Protein AF-D3S625-F1 (afdb_monomer_lite)

Secondary structure (DSSP, 8-state):
--HHHHHHHHHHTS---TT-EEEEE-SEEEEETTTHHHHHHHHHTT-SS-S-GGGEEEE--SSSS--SHHHHHHHHHHHHHHHHHT-SEEE-TTSB-HHHHHHHHT--TT-EEEESSGGGGGGGGGT-EEEE--HHHHHHHHHHSEEEEEPPEEEEEEEES--SSS-HHHHHHHHHHHH-TTTTBTEEEEEESHHHHH--HHHHHHHHHGGGGGTBSEEEE---HHHHHHHHHHHT--HHHHHHHHHT-----STT---SEEEEEE-TTPPPEEE-TT-TT-EEEGGGTTT-B-SEEEE-SSSS-SHHHHHHHHHHHTT----TT-EEEE--SBHHHHHHHHHTTHHHHHHHHT-EE--SS-TTTTSSSSS-B-TT-EEEESSS---TTTTB-TT-EEEE--HHHHHHHHHHSBS-S---

Foldseek 3Di:
DDLLQVLQCVQQVHGDDFQDKDKGFAQAEEEELVQLLLLVVLLVVPHPAFPDLARYAYEYFAQVVPQDPVSVVSNVSSVVVCVSHVNPNYYYFQQFARCVSCLLAPQAASGEYEYCDQQQLLSLLRNYNGFYDHSNQSSVCRHHSMGIDGRAFEEEEAEDEDDPLEALLQVLLVVCQVCDQANQARYEYEYYHPCSVPDASLSSSLNQRLCCSSNHRHYHYFHDPNSLVSNCVSHVDDPVVSVVSVVVGDDDDPVPDDHPHYHYHYCHPPAFWKQWPAGSNNIDHLVVFFPAFAQEEEADASNGQALVLLVLLLVLQAPAAFDPRYAYEHAHRGSVRVVVCVVVCSVVSCVVNPYHYDRRHHPPQQLSDDQHDDAAGEYEYCDSGRHQCRNHDNNYIYMHGGSQQSSCCRRVRGGDNDND

pLDDT: mean 97.5, std 3.38, range [70.12, 98.94]

Radius of gyration: 20.57 Å; chains: 1; bounding box: 54×42×60 Å

Structure (mmCIF, N/CA/C/O backbone):
data_AF-D3S625-F1
#
_entry.id   AF-D3S625-F1
#
loop_
_atom_site.group_PDB
_atom_site.id
_atom_site.type_symbol
_atom_site.label_atom_id
_atom_site.label_alt_id
_atom_site.label_comp_id
_atom_site.label_asym_id
_atom_site.label_entity_id
_atom_site.label_seq_id
_atom_site.pdbx_PDB_ins_code
_atom_site.Cartn_x
_atom_site.Cartn_y
_atom_site.Cartn_z
_atom_site.occupancy
_atom_site.B_iso_or_equiv
_atom_site.auth_seq_id
_atom_site.auth_comp_id
_atom_site.auth_asym_id
_atom_site.auth_atom_id
_atom_site.pdbx_PDB_model_num
ATOM 1 N N . MET A 1 1 ? 21.907 13.595 -7.672 1.00 90.00 1 MET A N 1
ATOM 2 C CA . MET A 1 1 ? 20.709 12.936 -8.267 1.00 90.00 1 MET A CA 1
ATOM 3 C C . MET A 1 1 ? 19.803 12.399 -7.173 1.00 90.00 1 MET A C 1
ATOM 5 O O . MET A 1 1 ? 20.315 11.798 -6.230 1.00 90.00 1 MET A O 1
ATOM 9 N N . ALA A 1 2 ? 18.489 12.586 -7.312 1.00 96.12 2 ALA A N 1
ATOM 10 C CA . ALA A 1 2 ? 17.494 12.012 -6.398 1.00 96.12 2 ALA A CA 1
ATOM 11 C C . ALA A 1 2 ? 17.420 10.474 -6.519 1.00 96.12 2 ALA A C 1
ATOM 13 O O . ALA A 1 2 ? 17.915 9.899 -7.494 1.00 96.12 2 ALA A O 1
ATOM 14 N N . LEU A 1 3 ? 16.771 9.791 -5.566 1.00 98.19 3 LEU A N 1
ATOM 15 C CA . LEU A 1 3 ? 16.720 8.321 -5.540 1.00 98.19 3 LEU A CA 1
ATOM 16 C C . LEU A 1 3 ? 16.119 7.737 -6.824 1.00 98.19 3 LEU A C 1
ATOM 18 O O . LEU A 1 3 ? 16.662 6.796 -7.399 1.00 98.19 3 LEU A O 1
ATOM 22 N N . VAL A 1 4 ? 15.014 8.321 -7.296 1.00 98.44 4 VAL A N 1
ATOM 23 C CA . VAL A 1 4 ? 14.329 7.882 -8.521 1.00 98.44 4 VAL A CA 1
ATOM 24 C C . VAL A 1 4 ? 15.227 7.996 -9.747 1.00 98.44 4 VAL A C 1
ATOM 26 O O . VAL A 1 4 ? 15.280 7.059 -10.540 1.00 98.44 4 VAL A O 1
ATOM 29 N N . GLU A 1 5 ? 15.949 9.106 -9.893 1.00 98.44 5 GLU A N 1
ATOM 30 C CA . GLU A 1 5 ? 16.869 9.309 -11.015 1.00 98.44 5 GLU A CA 1
ATOM 31 C C . GLU A 1 5 ? 17.979 8.255 -10.994 1.00 98.44 5 GLU A C 1
ATOM 33 O O . GLU A 1 5 ? 18.265 7.659 -12.028 1.00 98.44 5 GLU A O 1
ATOM 38 N N . LYS A 1 6 ? 18.544 7.942 -9.817 1.00 98.50 6 LYS A N 1
ATOM 39 C CA . LYS A 1 6 ? 19.557 6.883 -9.673 1.00 98.50 6 LYS A CA 1
ATOM 40 C C . LYS A 1 6 ? 19.004 5.490 -10.002 1.00 98.50 6 LYS A C 1
ATOM 42 O O . LYS A 1 6 ? 19.661 4.739 -10.723 1.00 98.50 6 LYS A O 1
ATOM 47 N N . ILE A 1 7 ? 17.810 5.144 -9.503 1.00 98.62 7 ILE A N 1
ATOM 48 C CA . ILE A 1 7 ? 17.153 3.854 -9.793 1.00 98.62 7 ILE A CA 1
ATOM 49 C C . ILE A 1 7 ? 16.922 3.709 -11.298 1.00 98.62 7 ILE A C 1
ATOM 51 O O . ILE A 1 7 ? 17.317 2.702 -11.883 1.00 98.62 7 ILE A O 1
ATOM 55 N N . LEU A 1 8 ? 16.315 4.716 -11.929 1.00 98.69 8 LEU A N 1
ATOM 56 C CA . LEU A 1 8 ? 15.996 4.667 -13.352 1.00 98.69 8 LEU A CA 1
ATOM 57 C C . LEU A 1 8 ? 17.258 4.690 -14.216 1.00 98.69 8 LEU A C 1
ATOM 59 O O . LEU A 1 8 ? 17.338 3.888 -15.138 1.00 98.69 8 LEU A O 1
ATOM 63 N N . SER A 1 9 ? 18.268 5.496 -13.870 1.00 98.56 9 SER A N 1
ATOM 64 C CA . SER A 1 9 ? 19.552 5.533 -14.589 1.00 98.56 9 SER A CA 1
ATOM 65 C C . SER A 1 9 ? 20.225 4.165 -14.606 1.00 98.56 9 SER A C 1
ATOM 67 O O . SER A 1 9 ? 20.619 3.654 -15.652 1.00 98.56 9 SER A O 1
ATOM 69 N N . LYS A 1 10 ? 20.295 3.514 -13.438 1.00 98.06 10 LYS A N 1
ATOM 70 C CA . LYS A 1 10 ? 20.832 2.156 -13.326 1.00 98.06 10 LYS A CA 1
ATOM 71 C C . LYS A 1 10 ? 20.019 1.159 -14.146 1.00 98.06 10 LYS A C 1
ATOM 73 O O . LYS A 1 10 ? 20.590 0.245 -14.733 1.00 98.06 10 LYS A O 1
ATOM 78 N N . LYS A 1 11 ? 18.696 1.330 -14.173 1.00 97.81 11 LYS A N 1
ATOM 79 C CA . LYS A 1 11 ? 17.785 0.428 -14.872 1.00 97.81 11 LYS A CA 1
ATOM 80 C C . LYS A 1 11 ? 17.904 0.523 -16.395 1.00 97.81 11 LYS A C 1
ATOM 82 O O . LYS A 1 11 ? 17.814 -0.512 -17.044 1.00 97.81 11 LYS A O 1
ATOM 87 N N . VAL A 1 12 ? 18.125 1.721 -16.943 1.00 98.38 12 VAL A N 1
ATOM 88 C CA . VAL A 1 12 ? 18.285 1.943 -18.395 1.00 98.38 12 VAL A CA 1
ATOM 89 C C . VAL A 1 12 ? 19.740 1.890 -18.875 1.00 98.38 12 VAL A C 1
ATOM 91 O O . VAL A 1 12 ? 19.990 1.795 -20.072 1.00 98.38 12 VAL A O 1
ATOM 94 N N . GLY A 1 13 ? 20.713 1.913 -17.959 1.00 98.31 13 GLY A N 1
ATOM 95 C CA . GLY A 1 13 ? 22.140 1.769 -18.267 1.00 98.31 13 GLY A CA 1
ATOM 96 C C . GLY A 1 13 ? 22.864 3.068 -18.640 1.00 98.31 13 GLY A C 1
ATOM 97 O O . GLY A 1 13 ? 24.021 3.017 -19.051 1.00 98.31 13 GLY A O 1
ATOM 98 N N . TYR A 1 14 ? 22.216 4.223 -18.488 1.00 98.12 14 TYR A N 1
ATOM 99 C CA . TYR A 1 14 ? 22.789 5.554 -18.706 1.00 98.12 14 TYR A CA 1
ATOM 100 C C . TYR A 1 14 ? 22.156 6.571 -17.747 1.00 98.12 14 TYR A C 1
ATOM 102 O O . TYR A 1 14 ? 21.079 6.329 -17.207 1.00 98.12 14 TYR A O 1
ATOM 110 N N . GLU A 1 15 ? 22.827 7.696 -17.497 1.00 98.25 15 GLU A N 1
ATOM 111 C CA . GLU A 1 15 ? 22.317 8.733 -16.591 1.00 98.25 15 GLU A CA 1
ATOM 112 C C . GLU A 1 15 ? 21.084 9.436 -17.173 1.00 98.25 15 GLU A C 1
ATOM 114 O O . GLU A 1 15 ? 21.075 9.830 -18.339 1.00 98.25 15 GLU A O 1
ATOM 119 N N . VAL A 1 16 ? 20.049 9.602 -16.347 1.00 98.31 16 VAL A N 1
ATOM 120 C CA . VAL A 1 16 ? 18.795 10.291 -16.690 1.00 98.31 16 VAL A CA 1
ATOM 121 C C . VAL A 1 16 ? 18.418 11.284 -15.602 1.00 98.31 16 VAL A C 1
ATOM 123 O O . V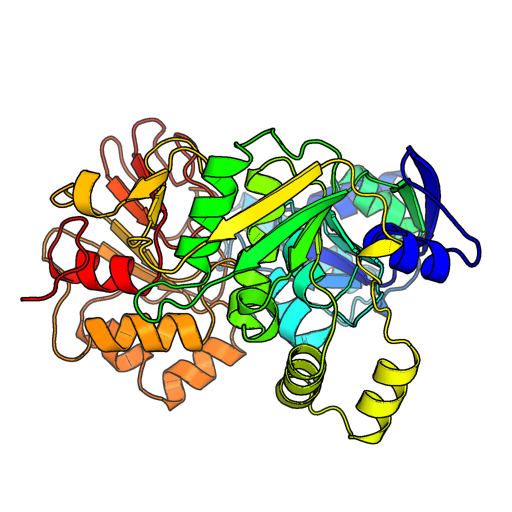AL A 1 16 ? 18.704 11.065 -14.425 1.00 98.31 16 VAL A O 1
ATOM 126 N N . CYS A 1 17 ? 17.712 12.347 -15.965 1.00 98.19 17 CYS A N 1
ATOM 127 C CA . CYS A 1 17 ? 17.227 13.348 -15.021 1.00 98.19 17 CYS A CA 1
ATOM 128 C C . CYS A 1 17 ? 15.741 13.663 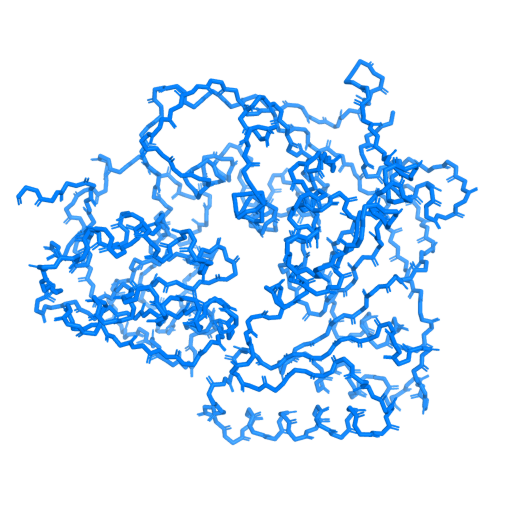-15.216 1.00 98.19 17 CYS A C 1
ATOM 130 O O . CYS A 1 17 ? 15.104 13.264 -16.194 1.00 98.19 17 CYS A O 1
ATOM 132 N N . ALA A 1 18 ? 15.154 14.356 -14.241 1.00 98.25 18 ALA A N 1
ATOM 133 C CA . ALA A 1 18 ? 13.741 14.708 -14.274 1.00 98.25 18 ALA A CA 1
ATOM 134 C C . ALA A 1 18 ? 13.337 15.457 -15.561 1.00 98.25 18 ALA A C 1
ATOM 136 O O . ALA A 1 18 ? 13.843 16.536 -15.865 1.00 98.25 18 ALA A O 1
ATOM 137 N N . GLY A 1 19 ? 12.335 14.927 -16.266 1.00 98.25 19 GLY A N 1
ATOM 138 C CA . GLY A 1 19 ? 11.837 15.456 -17.540 1.00 98.25 19 GLY A CA 1
ATOM 139 C C . GLY A 1 19 ? 12.170 14.583 -18.751 1.00 98.25 19 GLY A C 1
ATOM 140 O O . GLY A 1 19 ? 11.404 14.611 -19.722 1.00 98.25 19 GLY A O 1
ATOM 141 N N . ASP A 1 20 ? 13.218 13.763 -18.662 1.00 98.62 20 ASP A N 1
ATOM 142 C CA . ASP A 1 20 ? 13.611 12.835 -19.721 1.00 98.62 20 ASP A CA 1
ATOM 143 C C . ASP A 1 20 ? 12.512 11.798 -19.963 1.00 98.62 20 ASP A C 1
ATOM 145 O O . ASP A 1 20 ? 11.886 11.296 -19.026 1.00 98.62 20 ASP A O 1
ATOM 149 N N . SER A 1 21 ? 12.243 11.492 -21.232 1.00 98.62 21 SER A N 1
ATOM 150 C CA . SER A 1 21 ? 11.316 10.423 -21.619 1.00 98.62 21 SER A CA 1
ATOM 151 C C . SER A 1 21 ? 12.130 9.208 -22.027 1.00 98.62 21 SER A C 1
ATOM 153 O O . SER A 1 21 ? 12.938 9.296 -22.948 1.00 98.62 21 SER A O 1
ATOM 155 N N . ILE A 1 22 ? 11.935 8.106 -21.313 1.00 98.69 22 ILE A N 1
ATOM 156 C CA . ILE A 1 22 ? 12.767 6.910 -21.407 1.00 98.69 22 ILE A CA 1
ATOM 157 C C . ILE A 1 22 ? 11.901 5.672 -21.608 1.00 98.69 22 ILE A C 1
ATOM 159 O O . ILE A 1 22 ? 10.777 5.594 -21.099 1.00 98.69 22 ILE A O 1
ATOM 163 N N . GLU A 1 23 ? 12.452 4.709 -22.335 1.00 98.69 23 GLU A N 1
ATOM 164 C CA . GLU A 1 23 ? 11.937 3.348 -22.407 1.00 98.69 23 GLU A CA 1
ATOM 165 C C . GLU A 1 23 ? 12.589 2.522 -21.297 1.00 98.69 23 GLU A C 1
ATOM 167 O O . GLU A 1 23 ? 13.799 2.600 -21.079 1.00 98.69 23 GLU A O 1
ATOM 172 N N . VAL A 1 24 ? 11.779 1.787 -20.538 1.00 98.50 24 VAL A N 1
ATOM 173 C CA . VAL A 1 24 ? 12.239 1.038 -19.368 1.00 98.50 24 VAL A CA 1
ATOM 174 C C . VAL A 1 24 ? 11.733 -0.390 -19.440 1.00 98.50 24 VAL A C 1
ATOM 176 O O . VAL A 1 24 ? 10.525 -0.625 -19.506 1.00 98.50 24 VAL A O 1
ATOM 179 N N . GLU A 1 25 ? 12.654 -1.346 -19.344 1.00 98.81 25 GLU A N 1
ATOM 180 C CA . GLU A 1 25 ? 12.302 -2.748 -19.145 1.00 98.81 25 GLU A CA 1
ATOM 181 C C . GLU A 1 25 ? 11.647 -2.964 -17.776 1.00 98.81 25 GLU A C 1
ATOM 183 O O . GLU A 1 25 ? 12.166 -2.570 -16.727 1.00 98.81 25 GLU A O 1
ATOM 188 N N . VAL A 1 26 ? 10.529 -3.679 -17.766 1.00 98.88 26 VAL A N 1
ATOM 189 C CA . VAL A 1 26 ? 9.769 -3.999 -16.561 1.00 98.88 26 VAL A CA 1
ATOM 190 C C . VAL A 1 26 ? 10.349 -5.245 -15.882 1.00 98.88 26 VAL A C 1
ATOM 192 O O . VAL A 1 26 ? 10.551 -6.304 -16.490 1.00 98.88 26 VAL A O 1
ATOM 195 N N . ASP A 1 27 ? 10.613 -5.145 -14.578 1.00 98.88 27 ASP A N 1
ATOM 196 C CA . ASP A 1 27 ? 11.071 -6.285 -13.773 1.00 98.88 27 ASP A CA 1
ATOM 197 C C . ASP A 1 27 ? 9.916 -7.147 -13.283 1.00 98.88 27 ASP A C 1
ATOM 199 O O . ASP A 1 27 ? 10.036 -8.372 -13.217 1.00 98.88 27 ASP A O 1
ATOM 203 N N . LEU A 1 28 ? 8.796 -6.504 -12.949 1.00 98.88 28 LEU A N 1
ATOM 204 C CA . LEU A 1 28 ? 7.610 -7.164 -12.431 1.00 98.88 28 LEU A CA 1
ATOM 205 C C . LEU A 1 28 ? 6.348 -6.431 -12.893 1.00 98.88 28 LEU A C 1
ATOM 207 O O . LEU A 1 28 ? 6.203 -5.238 -12.632 1.00 98.88 28 LEU A O 1
ATOM 211 N N . ALA A 1 29 ? 5.427 -7.153 -13.530 1.00 98.94 29 ALA A N 1
ATOM 212 C CA . ALA A 1 29 ? 4.110 -6.642 -13.901 1.00 98.94 29 ALA A CA 1
ATOM 213 C C . ALA A 1 29 ? 3.010 -7.377 -13.138 1.00 98.94 29 ALA A C 1
ATOM 215 O O . ALA A 1 29 ? 2.966 -8.608 -13.139 1.00 98.94 29 ALA A O 1
ATOM 216 N N . MET A 1 30 ? 2.087 -6.640 -12.526 1.00 98.88 30 MET A N 1
ATOM 217 C CA . MET A 1 30 ? 0.982 -7.223 -11.769 1.00 98.88 30 MET A CA 1
ATOM 218 C C . MET A 1 30 ? -0.375 -6.686 -12.215 1.00 98.88 30 MET A C 1
ATOM 220 O O . MET A 1 30 ? -0.535 -5.493 -12.443 1.00 98.88 30 MET A O 1
ATOM 224 N N . THR A 1 31 ? -1.371 -7.563 -12.316 1.00 98.88 31 THR A N 1
ATOM 225 C CA . THR A 1 31 ? -2.788 -7.171 -12.377 1.00 98.88 31 THR A CA 1
ATOM 226 C C . THR A 1 31 ? -3.600 -7.990 -11.382 1.00 98.88 31 THR A C 1
ATOM 228 O O . THR A 1 31 ? -3.156 -9.043 -10.915 1.00 98.88 31 THR A O 1
ATOM 231 N N . HIS A 1 32 ? -4.793 -7.503 -11.048 1.00 98.25 32 HIS A N 1
ATOM 232 C CA . HIS A 1 32 ? -5.703 -8.173 -10.122 1.00 98.25 32 HIS A CA 1
ATOM 233 C C . HIS A 1 32 ? -7.056 -8.477 -10.774 1.00 98.25 32 HIS A C 1
ATOM 235 O O . HIS A 1 32 ? -7.298 -8.108 -11.921 1.00 98.25 32 HIS A O 1
ATOM 241 N N . ASP A 1 33 ? -7.976 -9.128 -10.061 1.00 96.31 33 ASP A N 1
ATOM 242 C CA . ASP A 1 33 ? -9.265 -9.597 -10.599 1.00 96.31 33 ASP A CA 1
ATOM 243 C C . ASP A 1 33 ? -10.112 -8.515 -11.301 1.00 96.31 33 ASP A C 1
ATOM 245 O O . ASP A 1 33 ? -10.905 -8.837 -12.186 1.00 96.31 33 ASP A O 1
ATOM 249 N N . GLY A 1 34 ? -9.925 -7.238 -10.950 1.00 94.62 34 GLY A N 1
ATOM 250 C CA . GLY A 1 34 ? -10.589 -6.105 -11.598 1.00 94.62 34 GLY A CA 1
ATOM 251 C C . GLY A 1 34 ? -9.917 -5.616 -12.887 1.00 94.62 34 GLY A C 1
ATOM 252 O O . GLY A 1 34 ? -10.600 -5.078 -13.757 1.00 94.62 34 GLY A O 1
ATOM 253 N N . THR A 1 35 ? -8.603 -5.805 -13.042 1.00 97.88 35 THR A N 1
ATOM 254 C CA . THR A 1 35 ? -7.821 -5.236 -14.156 1.00 97.88 35 THR A CA 1
ATOM 255 C C . THR A 1 35 ? -7.182 -6.272 -15.071 1.00 97.88 35 THR A C 1
ATOM 257 O O . THR A 1 35 ? -7.054 -5.995 -16.262 1.00 97.88 35 THR A O 1
ATOM 260 N N . THR A 1 36 ? -6.891 -7.491 -14.603 1.00 98.69 36 THR A N 1
ATOM 261 C CA . THR A 1 36 ? -6.434 -8.611 -15.448 1.00 98.69 36 THR A CA 1
ATOM 262 C C . THR A 1 36 ? -7.377 -8.862 -16.627 1.00 98.69 36 THR A C 1
ATOM 264 O O . THR A 1 36 ? -6.888 -8.966 -17.750 1.00 98.69 36 THR A O 1
ATOM 267 N N . PRO A 1 37 ? -8.716 -8.909 -16.458 1.00 98.44 37 PRO A N 1
ATOM 268 C CA . PRO A 1 37 ? -9.621 -9.173 -17.577 1.00 98.44 37 PRO A CA 1
ATOM 269 C C . PRO A 1 37 ? -9.631 -8.035 -18.603 1.00 98.44 37 PRO A C 1
ATOM 271 O O . PRO A 1 37 ? -9.794 -8.283 -19.795 1.00 98.44 37 PRO A O 1
ATOM 274 N N . LEU A 1 38 ? -9.459 -6.789 -18.149 1.00 98.38 38 LEU A N 1
ATOM 275 C CA . LEU A 1 38 ? -9.406 -5.612 -19.018 1.00 98.38 38 LEU A CA 1
ATOM 276 C C . LEU A 1 38 ? -8.091 -5.571 -19.802 1.00 98.38 38 LEU A C 1
ATOM 278 O O . LEU A 1 38 ? -8.118 -5.416 -21.020 1.00 98.38 38 LEU A O 1
ATOM 282 N N . ALA A 1 39 ? -6.963 -5.782 -19.120 1.00 98.69 39 ALA A N 1
ATOM 283 C CA . ALA A 1 39 ? -5.649 -5.869 -19.745 1.00 98.69 39 ALA A CA 1
ATOM 284 C C . ALA A 1 39 ? -5.568 -7.057 -20.715 1.00 98.69 39 ALA A C 1
ATOM 286 O O . ALA A 1 39 ? -5.034 -6.915 -21.805 1.00 98.69 39 ALA A O 1
ATOM 287 N N . TYR A 1 40 ? -6.160 -8.208 -20.378 1.00 98.75 40 TYR A N 1
ATOM 288 C CA . TYR A 1 40 ? -6.191 -9.365 -21.275 1.00 98.75 40 TYR A CA 1
ATOM 289 C C . TYR A 1 40 ? -7.036 -9.113 -22.530 1.00 98.75 40 TYR A C 1
ATOM 291 O O . TYR A 1 40 ? -6.632 -9.497 -23.625 1.00 98.75 40 TYR A O 1
ATOM 299 N N . LYS A 1 41 ? -8.190 -8.443 -22.402 1.00 98.44 41 LYS A N 1
ATOM 300 C CA . LYS A 1 41 ? -8.981 -8.032 -23.573 1.00 98.44 41 LYS A CA 1
ATOM 301 C C . LYS A 1 41 ? -8.195 -7.088 -24.477 1.00 98.44 41 LYS A C 1
ATOM 303 O O . LYS A 1 41 ? -8.173 -7.318 -25.673 1.00 98.44 41 LYS A O 1
ATOM 308 N N . ALA A 1 42 ? -7.529 -6.081 -23.912 1.00 98.62 42 ALA A N 1
ATOM 309 C CA . ALA A 1 42 ? -6.689 -5.172 -24.688 1.00 98.62 42 ALA A CA 1
ATOM 310 C C . ALA A 1 42 ? -5.490 -5.897 -25.328 1.00 98.62 42 ALA A C 1
ATOM 312 O O . ALA A 1 42 ? -5.191 -5.660 -26.493 1.00 98.62 42 ALA A O 1
ATOM 313 N N . LEU A 1 43 ? -4.857 -6.833 -24.610 1.00 98.75 43 LEU A N 1
ATOM 314 C CA . LEU A 1 43 ? -3.742 -7.634 -25.119 1.00 98.75 43 LEU A CA 1
ATOM 315 C C . LEU A 1 43 ? -4.147 -8.431 -26.362 1.00 98.75 43 LEU A C 1
ATOM 317 O O . LEU A 1 43 ? -3.410 -8.418 -27.337 1.00 98.75 43 LEU A O 1
ATOM 321 N N . LYS A 1 44 ? -5.330 -9.059 -26.356 1.00 98.31 44 LYS A N 1
ATOM 322 C CA . LYS A 1 44 ? -5.854 -9.832 -27.497 1.00 98.31 44 LYS A CA 1
ATOM 323 C C . LYS A 1 44 ? -5.979 -9.033 -28.796 1.00 98.31 44 LYS A C 1
ATOM 325 O O . LYS A 1 44 ? -5.971 -9.636 -29.860 1.00 98.31 44 LYS A O 1
ATOM 330 N N . GLU A 1 45 ? -6.097 -7.711 -28.713 1.00 98.12 45 GLU A N 1
ATOM 331 C CA . GLU A 1 45 ? -6.186 -6.837 -29.888 1.00 98.12 45 GLU A CA 1
ATOM 332 C C . GLU A 1 45 ? -4.806 -6.443 -30.443 1.00 98.12 45 GLU A C 1
ATOM 334 O O . GLU A 1 45 ? -4.725 -5.891 -31.537 1.00 98.12 45 GLU A O 1
ATOM 339 N N . MET A 1 46 ? -3.716 -6.691 -29.702 1.00 96.88 46 MET A N 1
ATOM 340 C CA . MET A 1 46 ? -2.374 -6.212 -30.063 1.00 96.88 46 MET A CA 1
ATOM 341 C C . MET A 1 46 ? -1.259 -7.266 -30.014 1.00 96.88 46 MET A C 1
ATOM 343 O O . MET A 1 46 ? -0.202 -7.042 -30.595 1.00 96.88 46 MET A O 1
ATOM 347 N N . SER A 1 47 ? -1.450 -8.393 -29.325 1.00 98.00 47 SER A N 1
ATOM 348 C CA . SER A 1 47 ? -0.458 -9.467 -29.218 1.00 98.00 47 SER A CA 1
ATOM 349 C C . SER A 1 47 ? -1.100 -10.818 -28.888 1.00 98.00 47 SER A C 1
ATOM 351 O O . SER A 1 47 ? -2.005 -10.923 -28.059 1.00 98.00 47 SER A O 1
ATOM 353 N N . ASP A 1 48 ? -0.549 -11.883 -29.471 1.00 97.44 48 ASP A N 1
ATOM 354 C CA . ASP A 1 48 ? -0.947 -13.275 -29.221 1.00 97.44 48 ASP A CA 1
ATOM 355 C C . ASP A 1 48 ? -0.132 -13.962 -28.105 1.00 97.44 48 ASP A C 1
ATOM 357 O O . ASP A 1 48 ? -0.351 -15.142 -27.789 1.00 97.44 48 ASP A O 1
ATOM 361 N N . SER A 1 49 ? 0.826 -13.245 -27.508 1.00 98.12 49 SER A N 1
ATOM 362 C CA . SER A 1 49 ? 1.760 -13.746 -26.492 1.00 98.12 49 SER A CA 1
ATOM 363 C C . SER A 1 49 ? 2.073 -12.715 -25.408 1.00 98.12 49 SER A C 1
ATOM 365 O O . SER A 1 49 ? 1.874 -11.515 -25.594 1.00 98.12 49 SER A O 1
ATOM 367 N N . VAL A 1 50 ? 2.610 -13.199 -24.284 1.00 98.81 50 VAL A N 1
ATOM 368 C CA . VAL A 1 50 ? 3.220 -12.352 -23.251 1.00 98.81 50 VAL A CA 1
ATOM 369 C C . VAL A 1 50 ? 4.744 -12.438 -23.313 1.00 98.81 50 VAL A C 1
ATOM 371 O O . VAL A 1 50 ? 5.271 -13.509 -23.620 1.00 98.81 50 VAL A O 1
ATOM 374 N N . TRP A 1 51 ? 5.444 -11.352 -22.980 1.00 98.69 51 TRP A N 1
ATOM 375 C CA . TRP A 1 51 ? 6.907 -11.276 -23.099 1.00 98.69 51 TRP A CA 1
ATOM 376 C C . TRP A 1 51 ? 7.632 -12.279 -22.189 1.00 98.69 51 TRP A C 1
ATOM 378 O O . TRP A 1 51 ? 8.596 -12.926 -22.595 1.00 98.69 51 TRP A O 1
ATOM 388 N N . ASN A 1 52 ? 7.176 -12.413 -20.937 1.00 98.69 52 ASN A N 1
ATOM 389 C CA . ASN A 1 52 ? 7.787 -13.294 -19.949 1.00 98.69 52 ASN A CA 1
ATOM 390 C C . ASN A 1 52 ? 6.785 -13.678 -18.841 1.00 98.69 52 ASN A C 1
ATOM 392 O O . ASN A 1 52 ? 6.544 -12.887 -17.924 1.00 98.69 52 ASN A O 1
ATOM 396 N N . PRO A 1 53 ? 6.239 -14.909 -18.863 1.00 98.56 53 PRO A N 1
ATOM 397 C CA . PRO A 1 53 ? 5.311 -15.398 -17.840 1.00 98.56 53 PRO A CA 1
ATOM 398 C C . PRO A 1 53 ? 5.864 -15.369 -16.410 1.00 98.56 53 PRO A C 1
ATOM 400 O O . PRO A 1 53 ? 5.103 -15.190 -15.461 1.00 98.56 53 PRO A O 1
ATOM 403 N N . ASP A 1 54 ? 7.181 -15.525 -16.234 1.00 98.62 54 ASP A N 1
ATOM 404 C CA . ASP A 1 54 ? 7.814 -15.540 -14.915 1.00 98.62 54 ASP A CA 1
ATOM 405 C C . ASP A 1 54 ? 7.966 -14.120 -14.335 1.00 98.62 54 ASP A C 1
ATOM 407 O O . ASP A 1 54 ? 8.187 -13.982 -13.133 1.00 98.62 54 ASP A O 1
ATOM 411 N N . LYS A 1 55 ? 7.801 -13.049 -15.125 1.00 98.75 55 LYS A N 1
ATOM 412 C CA . LYS A 1 55 ? 7.773 -11.651 -14.643 1.00 98.75 55 LYS A CA 1
ATOM 413 C C . LYS A 1 55 ? 6.356 -11.109 -14.402 1.00 98.75 55 LYS A C 1
ATOM 415 O O . LYS A 1 55 ? 6.200 -9.965 -13.975 1.00 98.75 55 LYS A O 1
ATOM 420 N N . ILE A 1 56 ? 5.328 -11.927 -14.618 1.00 98.94 56 ILE A N 1
ATOM 421 C CA . ILE A 1 56 ? 3.922 -11.538 -14.483 1.00 98.94 56 ILE A CA 1
ATOM 422 C C . ILE A 1 56 ? 3.328 -12.151 -13.217 1.00 98.94 56 ILE A C 1
ATOM 424 O O . ILE A 1 56 ? 3.465 -13.348 -12.981 1.00 98.94 56 ILE A O 1
ATOM 428 N N . VAL A 1 57 ? 2.634 -11.338 -12.419 1.00 98.94 57 VAL A N 1
ATOM 429 C CA . VAL A 1 57 ? 1.872 -11.767 -11.239 1.00 98.94 57 VAL A CA 1
ATOM 430 C C . VAL A 1 57 ? 0.391 -11.462 -11.447 1.00 98.94 57 VAL A C 1
ATOM 432 O O . VAL A 1 57 ? 0.030 -10.377 -11.900 1.00 98.94 57 VAL A O 1
ATOM 435 N N . VAL A 1 58 ? -0.475 -12.406 -11.087 1.00 98.88 58 VAL A N 1
ATOM 436 C CA . VAL A 1 58 ? -1.930 -12.196 -11.050 1.00 98.88 58 VAL A CA 1
ATOM 437 C C . VAL A 1 58 ? -2.425 -12.547 -9.656 1.00 98.88 58 VAL A C 1
ATOM 439 O O . VAL A 1 58 ? -2.123 -13.635 -9.172 1.00 98.88 58 VAL A O 1
ATOM 442 N N . ALA A 1 59 ? -3.173 -11.656 -9.006 1.00 98.50 59 ALA A N 1
ATOM 443 C CA . ALA A 1 59 ? -3.712 -11.895 -7.666 1.00 98.50 59 ALA A CA 1
ATOM 444 C C . ALA A 1 59 ? -5.184 -11.484 -7.563 1.00 98.50 59 ALA A C 1
ATOM 446 O O . ALA A 1 59 ? -5.552 -10.397 -7.988 1.00 98.50 59 ALA A O 1
ATOM 447 N N . PHE A 1 60 ? -6.040 -12.341 -7.009 1.00 98.12 60 PHE A N 1
ATOM 448 C CA . PHE A 1 60 ? -7.452 -12.006 -6.791 1.00 98.12 60 PHE A CA 1
ATOM 449 C C . PHE A 1 60 ? -7.677 -11.538 -5.354 1.00 98.12 60 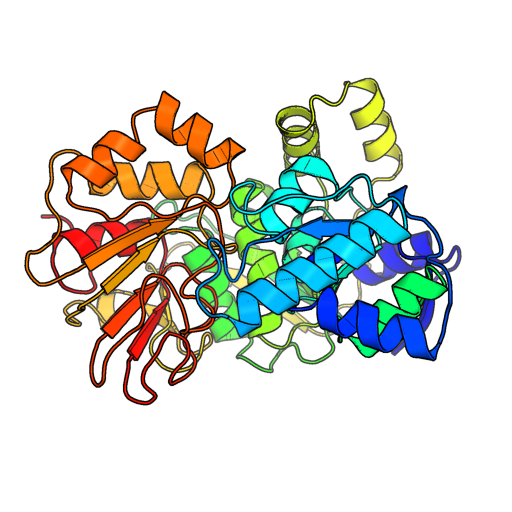PHE A C 1
ATOM 451 O O . PHE A 1 60 ? -7.510 -12.321 -4.419 1.00 98.12 60 PHE A O 1
ATOM 458 N N . ASP A 1 61 ? -8.102 -10.287 -5.186 1.00 96.44 61 ASP A N 1
ATOM 459 C CA . ASP A 1 61 ? -8.238 -9.654 -3.869 1.00 96.44 61 ASP A CA 1
ATOM 460 C C . ASP A 1 61 ? -9.366 -8.617 -3.758 1.00 96.44 61 ASP A C 1
ATOM 462 O O . ASP A 1 61 ? -9.792 -8.315 -2.640 1.00 96.44 61 ASP A O 1
ATOM 466 N N . HIS A 1 62 ? -9.885 -8.091 -4.873 1.00 93.69 62 HIS A N 1
ATOM 467 C CA . HIS A 1 62 ? -10.907 -7.043 -4.839 1.00 93.69 62 HIS A CA 1
ATOM 468 C C . HIS A 1 62 ? -12.322 -7.589 -4.652 1.00 93.69 62 HIS A C 1
ATOM 470 O O . HIS A 1 62 ? -13.097 -7.050 -3.861 1.00 93.69 62 HIS A O 1
ATOM 476 N N . ASN A 1 63 ? -12.672 -8.671 -5.350 1.00 93.31 63 ASN A N 1
ATOM 477 C CA . ASN A 1 63 ? -14.005 -9.273 -5.301 1.00 93.31 63 ASN A CA 1
ATOM 478 C C . ASN A 1 63 ? -13.910 -10.737 -4.863 1.00 93.31 63 ASN A C 1
ATOM 480 O O . ASN A 1 63 ? -14.259 -11.643 -5.618 1.00 93.31 63 ASN A O 1
ATOM 484 N N . VAL A 1 64 ? -13.384 -10.984 -3.661 1.00 93.94 64 VAL A N 1
ATOM 485 C CA . VAL A 1 64 ? -13.170 -12.344 -3.144 1.00 93.94 64 VAL A CA 1
ATOM 486 C C . VAL A 1 64 ? -13.931 -12.581 -1.830 1.00 93.94 64 VAL A C 1
ATOM 488 O O . VAL A 1 64 ? -13.673 -11.891 -0.842 1.00 93.94 64 VAL A O 1
ATOM 491 N N . PRO A 1 65 ? -14.878 -13.541 -1.790 1.00 95.06 65 PRO A N 1
ATOM 492 C CA . PRO A 1 65 ? -15.465 -14.275 -2.925 1.00 95.06 65 PRO A CA 1
ATOM 493 C C . PRO A 1 65 ? -16.168 -13.360 -3.947 1.00 95.06 65 PRO A C 1
ATOM 495 O O . PRO A 1 65 ? -16.454 -12.203 -3.647 1.00 95.06 65 PRO A O 1
ATOM 498 N N . ALA A 1 66 ? -16.449 -13.866 -5.153 1.00 95.06 66 ALA A N 1
ATOM 499 C CA . ALA A 1 66 ? -17.137 -13.087 -6.184 1.00 95.06 66 ALA A CA 1
ATOM 500 C C . ALA A 1 66 ? -18.511 -12.601 -5.686 1.00 95.06 66 ALA A C 1
ATOM 502 O O . ALA A 1 66 ? -19.361 -13.396 -5.295 1.00 95.06 66 ALA A O 1
ATOM 503 N N . ASN A 1 67 ? -18.728 -11.288 -5.728 1.00 93.06 67 ASN A N 1
ATOM 504 C CA . ASN A 1 67 ? -19.912 -10.602 -5.199 1.00 93.06 67 ASN A CA 1
ATOM 505 C C . ASN A 1 67 ? -21.042 -10.421 -6.226 1.00 93.06 67 ASN A C 1
ATOM 507 O O . ASN A 1 67 ? -22.175 -10.125 -5.862 1.00 93.06 67 ASN A O 1
ATOM 511 N N . THR A 1 68 ? -20.742 -10.563 -7.518 1.00 95.75 68 THR A N 1
ATOM 512 C CA . THR A 1 68 ? -21.709 -10.440 -8.616 1.00 95.75 68 THR A CA 1
ATOM 513 C C . THR A 1 68 ? -21.382 -11.430 -9.731 1.00 95.75 68 THR A C 1
ATOM 515 O O . THR A 1 68 ? -20.236 -11.860 -9.875 1.00 95.75 68 THR A O 1
ATOM 518 N N . VAL A 1 69 ? -22.361 -11.730 -10.593 1.00 97.25 69 VAL A N 1
ATOM 519 C CA . VAL A 1 69 ? -22.138 -12.543 -11.805 1.00 97.25 69 VAL A CA 1
ATOM 520 C C . VAL A 1 69 ? -21.038 -11.934 -12.683 1.00 97.25 69 VAL A C 1
ATOM 522 O O . VAL A 1 69 ? -20.175 -12.649 -13.180 1.00 97.25 69 VAL A O 1
ATOM 525 N N . LYS A 1 70 ? -21.007 -10.601 -12.820 1.00 96.62 70 LYS A N 1
ATOM 526 C CA . LYS A 1 70 ? -19.964 -9.901 -13.586 1.00 96.62 70 LYS A CA 1
ATOM 527 C C . LYS A 1 70 ? -18.572 -10.102 -12.980 1.00 96.62 70 LYS A C 1
ATOM 529 O O . LYS A 1 70 ? -17.629 -10.330 -13.730 1.00 96.62 70 LYS A O 1
ATOM 534 N N . ALA A 1 71 ? -18.440 -10.050 -11.653 1.00 95.94 71 ALA A N 1
ATOM 535 C CA . ALA A 1 71 ? -17.171 -10.319 -10.975 1.00 95.94 71 ALA A CA 1
ATOM 536 C C . ALA A 1 71 ? -16.707 -11.771 -11.179 1.00 95.94 71 ALA A C 1
ATOM 538 O O . ALA A 1 71 ? -15.534 -11.999 -11.469 1.00 95.94 71 ALA A O 1
ATOM 539 N N . ALA A 1 72 ? -17.625 -12.740 -11.117 1.00 97.75 72 ALA A N 1
ATOM 540 C CA . ALA A 1 72 ? -17.312 -14.143 -11.394 1.00 97.75 72 ALA A CA 1
ATOM 541 C C . ALA A 1 72 ? -16.852 -14.360 -12.851 1.00 97.75 72 ALA A C 1
ATOM 543 O O . ALA A 1 72 ? -15.856 -15.041 -13.093 1.00 97.75 72 ALA A O 1
ATOM 544 N N . GLU A 1 73 ? -17.521 -13.733 -13.823 1.00 98.25 73 GLU A N 1
ATOM 545 C CA . GLU A 1 73 ? -17.136 -13.772 -15.242 1.00 98.25 73 GLU A CA 1
ATOM 546 C C . GLU A 1 73 ? -15.773 -13.111 -15.501 1.00 98.25 73 GLU A C 1
ATOM 548 O O . GLU A 1 73 ? -14.957 -13.634 -16.262 1.00 98.25 73 GLU A O 1
ATOM 553 N N . MET A 1 74 ? -15.485 -11.995 -14.825 1.00 97.69 74 MET A N 1
ATOM 554 C CA . MET A 1 74 ? -14.170 -11.350 -14.852 1.00 97.69 74 MET A CA 1
ATOM 555 C C . MET A 1 74 ? -13.075 -12.279 -14.314 1.00 97.69 74 MET A C 1
ATOM 557 O O . MET A 1 74 ? -12.067 -12.487 -14.986 1.00 97.69 74 MET A O 1
ATOM 561 N N . GLN A 1 75 ? -13.291 -12.913 -13.161 1.00 98.31 75 GLN A N 1
ATOM 562 C CA . GLN A 1 75 ? -12.337 -13.874 -12.598 1.00 98.31 75 GLN A CA 1
ATOM 563 C C . GLN A 1 75 ? -12.136 -15.090 -13.508 1.00 98.31 75 GLN A C 1
ATOM 565 O O . GLN A 1 75 ? -11.001 -15.527 -13.692 1.00 98.31 75 GLN A O 1
ATOM 570 N N . LYS A 1 76 ? -13.198 -15.598 -14.146 1.00 98.69 76 LYS A N 1
ATOM 571 C CA . LYS A 1 76 ? -13.100 -16.668 -15.150 1.00 98.69 76 LYS A CA 1
ATOM 572 C C . LYS A 1 76 ? -12.208 -16.257 -16.326 1.00 98.69 76 LYS A C 1
ATOM 574 O O . LYS A 1 76 ? -11.309 -17.006 -16.695 1.00 98.69 76 LYS A O 1
ATOM 579 N N . LEU A 1 77 ? -12.392 -15.049 -16.860 1.00 98.62 77 LEU A N 1
ATOM 580 C CA . LEU A 1 77 ? -11.563 -14.530 -17.950 1.00 98.62 77 LEU A CA 1
ATOM 581 C C . LEU A 1 77 ? -10.095 -14.324 -17.525 1.00 98.62 77 LEU A C 1
ATOM 583 O O . LEU A 1 77 ? -9.179 -14.583 -18.303 1.00 98.62 77 LEU A O 1
ATOM 587 N N . ALA A 1 78 ? -9.844 -13.910 -16.281 1.00 98.75 78 ALA A N 1
ATOM 588 C CA . ALA A 1 78 ? -8.487 -13.843 -15.739 1.00 98.75 78 ALA A CA 1
ATOM 589 C C . ALA A 1 78 ? -7.849 -15.238 -15.563 1.00 98.75 78 ALA A C 1
ATOM 591 O O . ALA A 1 78 ? -6.654 -15.403 -15.806 1.00 98.75 78 ALA A O 1
ATOM 592 N N . LEU A 1 79 ? -8.627 -16.267 -15.214 1.00 98.81 79 LEU A N 1
ATOM 593 C CA . LEU A 1 79 ? -8.143 -17.654 -15.190 1.00 98.81 79 LEU A CA 1
ATOM 594 C C . LEU A 1 79 ? -7.787 -18.165 -16.594 1.00 98.81 79 LEU A C 1
ATOM 596 O O . LEU A 1 79 ? -6.811 -18.902 -16.743 1.00 98.81 79 LEU A O 1
ATOM 600 N N . GLU A 1 80 ? -8.527 -17.758 -17.630 1.00 98.75 80 GLU A N 1
ATOM 601 C CA . GLU A 1 80 ? -8.159 -18.048 -19.021 1.00 98.75 80 GLU A CA 1
ATOM 602 C C . GLU A 1 80 ? -6.806 -17.432 -19.385 1.00 98.75 80 GLU A C 1
ATOM 604 O O . GLU A 1 80 ? -5.982 -18.125 -19.977 1.00 98.75 80 GLU A O 1
ATOM 609 N N . PHE A 1 81 ? -6.550 -16.176 -18.997 1.00 98.81 81 PHE A N 1
ATOM 610 C CA . PHE A 1 81 ? -5.249 -15.518 -19.177 1.00 98.81 81 PHE A CA 1
ATOM 611 C C . PHE A 1 81 ? -4.120 -16.314 -18.507 1.00 98.81 81 PHE A C 1
ATOM 613 O O . PHE A 1 81 ? -3.143 -16.684 -19.162 1.00 98.81 81 PHE A O 1
ATOM 620 N N . VAL A 1 82 ? -4.293 -16.652 -17.223 1.00 98.81 82 VAL A N 1
ATOM 621 C CA . VAL A 1 82 ? -3.317 -17.430 -16.441 1.00 98.81 82 VAL A CA 1
ATOM 622 C C . VAL A 1 82 ? -3.014 -18.770 -17.112 1.00 98.81 82 VAL A C 1
ATOM 624 O O . VAL A 1 82 ? -1.847 -19.126 -17.278 1.00 98.81 82 VAL A O 1
ATOM 627 N N . LYS A 1 83 ? -4.051 -19.499 -17.544 1.00 98.75 83 LYS A N 1
ATOM 628 C CA . LYS A 1 83 ? -3.905 -20.806 -18.198 1.00 98.75 83 LYS A CA 1
ATOM 629 C C . LYS A 1 83 ? -3.271 -20.692 -19.585 1.00 98.75 83 LYS A C 1
ATOM 631 O O . LYS A 1 83 ? -2.392 -21.484 -19.913 1.00 98.75 83 LYS A O 1
ATOM 636 N N . ARG A 1 84 ? -3.705 -19.727 -20.402 1.00 98.62 84 ARG A N 1
ATOM 637 C CA . ARG A 1 84 ? -3.253 -19.543 -21.792 1.00 98.62 84 ARG A CA 1
ATOM 638 C C . ARG A 1 84 ? -1.770 -19.200 -21.882 1.00 98.62 84 ARG A C 1
ATOM 640 O O . ARG A 1 84 ? -1.109 -19.660 -22.814 1.00 98.62 84 ARG A O 1
ATOM 647 N N . PHE A 1 85 ? -1.277 -18.394 -20.947 1.00 98.69 85 PHE A N 1
ATOM 648 C CA . PHE A 1 85 ? 0.104 -17.909 -20.936 1.00 98.69 85 PHE A CA 1
ATOM 649 C C . PHE A 1 85 ? 0.981 -18.569 -19.868 1.00 98.69 85 PHE A C 1
ATOM 651 O O . PHE A 1 85 ? 2.130 -18.177 -19.700 1.00 98.69 85 PHE A O 1
ATOM 658 N N . ASN A 1 86 ? 0.465 -19.594 -19.181 1.00 98.38 86 ASN A N 1
ATOM 659 C CA . ASN A 1 86 ? 1.186 -20.361 -18.164 1.00 98.38 86 ASN A CA 1
ATOM 660 C C . ASN A 1 86 ? 1.786 -19.479 -17.049 1.00 98.38 86 ASN A C 1
ATOM 662 O O . ASN A 1 86 ? 2.959 -19.603 -16.687 1.00 98.38 86 ASN A O 1
ATOM 666 N N . ILE A 1 87 ? 0.976 -18.564 -16.510 1.00 98.69 87 ILE A N 1
ATOM 667 C CA . ILE A 1 87 ? 1.403 -17.641 -15.453 1.00 98.69 87 ILE A CA 1
ATOM 668 C C . ILE A 1 87 ? 1.527 -18.404 -14.129 1.00 98.69 87 ILE A C 1
ATOM 670 O O . ILE A 1 87 ? 0.534 -18.681 -13.457 1.00 98.69 87 ILE A O 1
ATOM 674 N N . LYS A 1 88 ? 2.760 -18.740 -13.734 1.00 98.06 88 LYS A N 1
ATOM 675 C CA . LYS A 1 88 ? 3.028 -19.510 -12.505 1.00 98.06 88 LYS A CA 1
ATOM 676 C C . LYS A 1 88 ? 2.780 -18.708 -11.229 1.00 98.06 88 LYS A C 1
ATOM 678 O O . LYS A 1 88 ? 2.376 -19.276 -10.218 1.00 98.06 88 LYS A O 1
ATOM 683 N N . LYS A 1 89 ? 3.018 -17.392 -11.258 1.00 98.69 89 LYS A N 1
ATOM 684 C CA . LYS A 1 89 ? 2.828 -16.486 -10.111 1.00 98.69 89 LYS A CA 1
ATOM 685 C C . LYS A 1 89 ? 1.366 -16.025 -10.015 1.00 98.69 89 LYS A C 1
ATOM 687 O O . LYS A 1 89 ? 1.073 -14.832 -9.990 1.00 98.69 89 LYS A O 1
ATOM 692 N N . PHE A 1 90 ? 0.446 -16.985 -10.008 1.00 98.75 90 PHE A N 1
ATOM 693 C CA . PHE A 1 90 ? -0.982 -16.747 -9.832 1.00 98.75 90 PHE A CA 1
ATOM 694 C C . PHE A 1 90 ? -1.408 -17.008 -8.383 1.00 98.75 90 PHE A C 1
ATOM 696 O O . PHE A 1 90 ? -1.128 -18.067 -7.822 1.00 98.75 90 PHE A O 1
ATOM 703 N N . HIS A 1 91 ? -2.141 -16.058 -7.807 1.00 98.69 91 HIS A N 1
ATOM 704 C CA . HIS A 1 91 ? -2.680 -16.101 -6.453 1.00 98.69 91 HIS A CA 1
ATOM 705 C C . HIS A 1 91 ? -4.202 -16.042 -6.500 1.00 98.69 91 HIS A C 1
ATOM 707 O O . HIS A 1 91 ? -4.798 -15.067 -6.960 1.00 98.69 91 HIS A O 1
ATOM 713 N N . LYS A 1 92 ? -4.837 -17.112 -6.022 1.00 98.00 92 LYS A N 1
ATOM 714 C CA . LYS A 1 92 ? -6.298 -17.223 -5.955 1.00 98.00 92 LYS A CA 1
ATOM 715 C C . LYS A 1 92 ? -6.878 -16.330 -4.849 1.00 98.00 92 LYS A C 1
ATOM 717 O O . LYS A 1 92 ? -6.154 -15.844 -3.982 1.00 98.00 92 LYS A O 1
ATOM 722 N N . GLY A 1 93 ? -8.204 -16.198 -4.833 1.00 97.06 93 GLY A N 1
ATOM 723 C CA . GLY A 1 93 ? -8.903 -15.501 -3.754 1.00 97.06 93 GLY A CA 1
ATOM 724 C C . GLY A 1 93 ? -8.607 -16.109 -2.381 1.00 97.06 93 GLY A C 1
ATOM 725 O O . GLY A 1 93 ? -8.619 -17.331 -2.222 1.00 97.06 93 GLY A O 1
ATOM 726 N N . GLY A 1 94 ? -8.333 -15.243 -1.405 1.00 96.81 94 GLY A N 1
ATOM 727 C CA . GLY A 1 94 ? -7.945 -15.621 -0.046 1.00 96.81 94 GLY A CA 1
ATOM 728 C C . GLY A 1 94 ? -6.441 -15.747 0.193 1.00 96.81 94 GLY A C 1
ATOM 729 O O . GLY A 1 94 ? -6.055 -15.921 1.345 1.00 96.81 94 GLY A O 1
ATOM 730 N N . GLU A 1 95 ? -5.588 -15.627 -0.833 1.00 98.56 95 GLU A N 1
ATOM 731 C CA . GLU A 1 95 ? -4.131 -15.521 -0.636 1.00 98.56 95 GLU A CA 1
ATOM 732 C C . GLU A 1 95 ? -3.728 -14.151 -0.060 1.00 98.56 95 GLU A C 1
ATOM 734 O O . GLU A 1 95 ? -2.798 -14.071 0.744 1.00 98.56 95 GLU A O 1
ATOM 739 N N . GLY A 1 96 ? -4.454 -13.078 -0.390 1.00 97.94 96 GLY A N 1
ATOM 740 C CA . GLY A 1 96 ? -4.200 -11.738 0.140 1.00 97.94 96 GLY A CA 1
ATOM 741 C C . GLY A 1 96 ? -4.331 -10.618 -0.875 1.00 97.94 96 GLY A C 1
ATOM 742 O O . GLY A 1 96 ? -4.533 -10.853 -2.061 1.00 97.94 96 GLY A O 1
ATOM 743 N N . ILE A 1 97 ? -4.164 -9.394 -0.384 1.00 98.44 97 ILE A N 1
ATOM 744 C CA . ILE A 1 97 ? -4.135 -8.170 -1.180 1.00 98.44 97 ILE A CA 1
ATOM 745 C C . ILE A 1 97 ? -2.958 -8.220 -2.152 1.00 98.44 97 ILE A C 1
ATOM 747 O O . ILE A 1 97 ? -1.843 -8.572 -1.762 1.00 98.44 97 ILE A O 1
ATOM 751 N N . CYS A 1 98 ? -3.178 -7.821 -3.403 1.00 98.19 98 CYS A N 1
ATOM 752 C CA . CYS A 1 98 ? -2.185 -7.884 -4.473 1.00 98.19 98 CYS A CA 1
ATOM 753 C C . CYS A 1 98 ? -0.852 -7.223 -4.074 1.00 98.19 98 CYS A C 1
ATOM 755 O O . CYS A 1 98 ? 0.208 -7.840 -4.194 1.00 98.19 98 CYS A O 1
ATOM 757 N N . HIS A 1 99 ? -0.891 -6.022 -3.489 1.00 98.69 99 HIS A N 1
ATOM 758 C CA . HIS A 1 99 ? 0.313 -5.342 -3.005 1.00 98.69 99 HIS A CA 1
ATOM 759 C C . HIS A 1 99 ? 0.973 -6.042 -1.810 1.00 98.69 99 HIS A C 1
ATOM 761 O O . HIS A 1 99 ? 2.198 -6.059 -1.703 1.00 98.69 99 HIS A O 1
ATOM 767 N N . GLN A 1 100 ? 0.192 -6.657 -0.923 1.00 98.81 100 GLN A N 1
ATOM 768 C CA . GLN A 1 100 ? 0.755 -7.394 0.205 1.00 98.81 100 GLN A CA 1
ATOM 769 C C . GLN A 1 100 ? 1.474 -8.659 -0.282 1.00 98.81 100 GLN A C 1
ATOM 771 O O . GLN A 1 100 ? 2.605 -8.918 0.118 1.00 98.81 100 GLN A O 1
ATOM 776 N N . ILE A 1 101 ? 0.873 -9.400 -1.216 1.00 98.69 101 ILE A N 1
ATOM 777 C CA . ILE A 1 101 ? 1.487 -10.577 -1.844 1.00 98.69 101 ILE A CA 1
ATOM 778 C C . ILE A 1 101 ? 2.794 -10.199 -2.554 1.00 98.69 101 ILE A C 1
ATOM 780 O O . ILE A 1 101 ? 3.799 -10.905 -2.420 1.00 98.69 101 ILE A O 1
ATOM 784 N N . LEU A 1 102 ? 2.796 -9.086 -3.297 1.00 98.81 102 LEU A N 1
ATOM 785 C CA . LEU A 1 102 ? 3.985 -8.581 -3.985 1.00 98.81 102 LEU A CA 1
ATOM 786 C C . LEU A 1 102 ? 5.108 -8.205 -3.021 1.00 98.81 102 LEU A C 1
ATOM 788 O O . LEU A 1 102 ? 6.262 -8.563 -3.268 1.00 98.81 102 LEU A O 1
ATOM 792 N N . ALA A 1 103 ? 4.772 -7.520 -1.928 1.00 98.69 103 ALA A N 1
ATOM 793 C CA . ALA A 1 103 ? 5.717 -7.168 -0.876 1.00 98.69 103 ALA A CA 1
ATOM 794 C C . ALA A 1 103 ? 6.306 -8.422 -0.211 1.00 98.69 103 ALA A C 1
ATOM 796 O O . ALA A 1 103 ? 7.524 -8.545 -0.086 1.00 98.69 103 ALA A O 1
ATOM 797 N N . GLU A 1 104 ? 5.464 -9.399 0.124 1.00 98.44 104 GLU A N 1
ATOM 798 C CA . GLU A 1 104 ? 5.896 -10.627 0.790 1.00 98.44 104 GLU A CA 1
ATOM 799 C C . GLU A 1 104 ? 6.809 -11.488 -0.093 1.00 98.44 104 GLU A C 1
ATOM 801 O O . GLU A 1 104 ? 7.738 -12.095 0.432 1.00 98.44 104 GLU A O 1
ATOM 806 N N . ASN A 1 105 ? 6.605 -11.523 -1.419 1.00 98.06 105 ASN A N 1
ATOM 807 C CA . ASN A 1 105 ? 7.193 -12.581 -2.256 1.00 98.06 105 ASN A CA 1
ATOM 808 C C . ASN A 1 105 ? 8.033 -12.118 -3.457 1.00 98.06 105 ASN A C 1
ATOM 810 O O . ASN A 1 105 ? 8.877 -12.889 -3.909 1.00 98.06 105 ASN A O 1
ATOM 814 N N . TYR A 1 106 ? 7.832 -10.910 -3.998 1.00 98.44 106 TYR A N 1
ATOM 815 C CA . TYR A 1 106 ? 8.357 -10.579 -5.334 1.00 98.44 106 TYR A CA 1
ATOM 816 C C . TYR A 1 106 ? 9.237 -9.336 -5.411 1.00 98.44 106 TYR A C 1
ATOM 818 O O . TYR A 1 106 ? 10.308 -9.398 -6.006 1.00 98.44 106 TYR A O 1
ATOM 826 N N . VAL A 1 107 ? 8.820 -8.216 -4.821 1.00 98.69 107 VAL A N 1
ATOM 827 C CA . VAL A 1 107 ? 9.500 -6.924 -5.020 1.00 98.69 107 VAL A CA 1
ATOM 828 C C . VAL A 1 107 ? 10.900 -6.938 -4.411 1.00 98.69 107 VAL A C 1
ATOM 830 O O . VAL A 1 107 ? 11.063 -7.303 -3.250 1.00 98.69 107 VAL A O 1
ATOM 833 N N . LEU A 1 108 ? 11.912 -6.545 -5.174 1.00 98.69 108 LEU A N 1
ATOM 834 C CA . LEU A 1 108 ? 13.284 -6.361 -4.702 1.00 98.69 108 LEU A CA 1
ATOM 835 C C . LEU A 1 108 ? 13.700 -4.892 -4.868 1.00 98.69 108 LEU A C 1
ATOM 837 O O . LEU A 1 108 ? 13.103 -4.187 -5.687 1.00 98.69 108 LEU A O 1
ATOM 841 N N . PRO A 1 109 ? 14.717 -4.423 -4.122 1.00 98.75 109 PRO A N 1
ATOM 842 C CA . PRO A 1 109 ? 15.278 -3.094 -4.324 1.00 98.75 109 PRO A CA 1
ATOM 843 C C . PRO A 1 109 ? 15.723 -2.870 -5.770 1.00 98.75 109 PRO A C 1
ATOM 845 O O . PRO A 1 109 ? 16.142 -3.806 -6.452 1.00 98.75 109 PRO A O 1
ATOM 848 N N . ASN A 1 110 ? 15.642 -1.618 -6.220 1.00 98.62 110 ASN A N 1
ATOM 849 C CA . ASN A 1 110 ? 16.005 -1.144 -7.559 1.00 98.62 110 ASN A CA 1
ATOM 850 C C . ASN A 1 110 ? 15.164 -1.693 -8.727 1.00 98.62 110 ASN A C 1
ATOM 852 O O . ASN A 1 110 ? 15.468 -1.382 -9.876 1.00 98.62 110 ASN A O 1
ATOM 856 N N . MET A 1 111 ? 14.119 -2.486 -8.471 1.00 98.81 111 MET A N 1
ATOM 857 C CA . MET A 1 111 ? 13.223 -2.953 -9.532 1.00 98.81 111 MET A CA 1
ATOM 858 C C . MET A 1 111 ? 12.403 -1.812 -10.143 1.00 98.81 111 MET A C 1
ATOM 860 O O . MET A 1 111 ? 12.036 -0.857 -9.453 1.00 98.81 111 MET A O 1
ATOM 864 N N . PHE A 1 112 ? 12.013 -1.990 -11.406 1.00 98.88 112 PHE A N 1
ATOM 865 C CA . PHE A 1 112 ? 10.859 -1.313 -11.994 1.00 98.88 112 PHE A CA 1
ATOM 866 C C . PHE A 1 112 ? 9.605 -2.194 -11.876 1.00 98.88 112 PHE A C 1
ATOM 868 O O . PHE A 1 112 ? 9.501 -3.243 -12.521 1.00 98.88 112 PHE A O 1
ATOM 875 N N . VAL A 1 113 ? 8.642 -1.772 -11.053 1.00 98.94 113 VAL A N 1
ATOM 876 C CA . VAL A 1 113 ? 7.392 -2.504 -10.787 1.00 98.94 113 VAL A CA 1
ATOM 877 C C . VAL A 1 113 ? 6.211 -1.789 -11.442 1.00 98.94 113 VAL A C 1
ATOM 879 O O . VAL A 1 113 ? 5.841 -0.680 -11.052 1.00 98.94 113 VAL A O 1
ATOM 882 N N . ALA A 1 114 ? 5.576 -2.452 -12.404 1.00 98.94 114 ALA A N 1
ATOM 883 C CA . ALA A 1 114 ? 4.349 -1.988 -13.037 1.00 98.94 114 ALA A CA 1
ATOM 884 C C . ALA A 1 114 ? 3.137 -2.722 -12.461 1.00 98.94 114 ALA A C 1
ATOM 886 O O . ALA A 1 114 ? 3.148 -3.945 -12.305 1.00 98.94 114 ALA A O 1
ATOM 887 N N . GLY A 1 115 ? 2.065 -1.994 -12.170 1.00 98.69 115 GLY A N 1
ATOM 888 C CA . GLY A 1 115 ? 0.839 -2.602 -11.673 1.00 98.69 115 GLY A CA 1
ATOM 889 C C . GLY A 1 115 ? -0.402 -1.991 -12.294 1.00 98.69 115 GLY A C 1
ATOM 890 O O . GLY A 1 115 ? -0.521 -0.775 -12.402 1.00 98.69 115 GLY A O 1
ATOM 891 N N . GLY A 1 116 ? -1.368 -2.834 -12.644 1.00 98.38 116 GLY A N 1
ATOM 892 C CA . GLY A 1 116 ? -2.721 -2.433 -13.017 1.00 98.38 116 GLY A CA 1
ATOM 893 C C . GLY A 1 116 ? -3.554 -2.018 -11.806 1.00 98.38 116 GLY A C 1
ATOM 894 O O . GLY A 1 116 ? -4.699 -2.438 -11.702 1.00 98.38 116 GLY A O 1
ATOM 895 N N . ASP A 1 117 ? -2.964 -1.266 -10.878 1.00 98.25 117 ASP A N 1
ATOM 896 C CA . ASP A 1 117 ? -3.616 -0.679 -9.711 1.00 98.25 117 ASP A CA 1
ATOM 897 C C . ASP A 1 117 ? -2.959 0.666 -9.360 1.00 98.25 117 ASP A C 1
ATOM 899 O O . ASP A 1 117 ? -1.741 0.847 -9.493 1.00 98.25 117 ASP A O 1
ATOM 903 N N . SER A 1 118 ? -3.763 1.622 -8.891 1.00 96.56 118 SER A N 1
ATOM 904 C CA . SER A 1 118 ? -3.305 2.973 -8.553 1.00 96.56 118 SER A CA 1
ATOM 905 C C . SER A 1 118 ? -2.298 3.034 -7.400 1.00 96.56 118 SER A C 1
ATOM 907 O O . SER A 1 118 ? -1.489 3.956 -7.352 1.00 96.56 118 SER A O 1
ATOM 909 N N . HIS A 1 119 ? -2.330 2.071 -6.481 1.00 98.50 119 HIS A N 1
ATOM 910 C CA . HIS A 1 119 ? -1.521 2.021 -5.263 1.00 98.50 119 HIS A CA 1
ATOM 911 C C . HIS A 1 119 ? -0.270 1.155 -5.407 1.00 98.50 119 HIS A C 1
ATOM 913 O O . HIS A 1 119 ? 0.402 0.862 -4.416 1.00 98.50 119 HIS A O 1
ATOM 919 N N . THR A 1 120 ? 0.124 0.820 -6.639 1.00 98.88 120 THR A N 1
ATOM 920 C CA . THR A 1 120 ? 1.406 0.154 -6.939 1.00 98.88 120 THR A CA 1
ATOM 921 C C . THR A 1 120 ? 2.609 0.919 -6.367 1.00 98.88 120 THR A C 1
ATOM 923 O O . THR A 1 120 ? 3.617 0.306 -6.017 1.00 98.88 120 THR A O 1
ATOM 926 N N . CYS A 1 121 ? 2.471 2.231 -6.143 1.00 98.88 121 CYS A N 1
ATOM 927 C CA . CYS A 1 121 ? 3.444 3.069 -5.437 1.00 98.88 121 CYS A CA 1
ATOM 928 C C . CYS A 1 121 ? 3.853 2.536 -4.051 1.00 98.88 121 CYS A C 1
ATOM 930 O O . CYS A 1 121 ? 4.958 2.819 -3.602 1.00 98.88 121 CYS A O 1
ATOM 932 N N . THR A 1 122 ? 3.027 1.700 -3.408 1.00 98.94 122 THR A N 1
ATOM 933 C CA . THR A 1 122 ? 3.347 0.987 -2.155 1.00 98.94 122 THR A CA 1
ATOM 934 C C . THR A 1 122 ? 4.722 0.314 -2.193 1.00 98.94 122 THR A C 1
ATOM 936 O O . THR A 1 122 ? 5.443 0.290 -1.197 1.00 98.94 122 THR A O 1
ATOM 939 N N . HIS A 1 123 ? 5.109 -0.225 -3.349 1.00 98.94 123 HIS A N 1
ATOM 940 C CA . HIS A 1 123 ? 6.334 -1.005 -3.499 1.00 98.94 123 HIS A CA 1
ATOM 941 C C . HIS A 1 123 ? 7.614 -0.167 -3.512 1.00 98.94 123 HIS A C 1
ATOM 943 O O . HIS A 1 123 ? 8.698 -0.731 -3.370 1.00 98.94 123 HIS A O 1
ATOM 949 N N . GLY A 1 124 ? 7.518 1.163 -3.589 1.00 98.94 124 GLY A N 1
ATOM 950 C CA . GLY A 1 124 ? 8.694 2.010 -3.416 1.00 98.94 124 GLY A CA 1
ATOM 951 C C . GLY A 1 124 ? 9.253 2.008 -1.991 1.00 98.94 124 GLY A C 1
ATOM 952 O O . GLY A 1 124 ? 10.398 2.409 -1.802 1.00 98.94 124 GLY A O 1
ATOM 953 N N . ALA A 1 125 ? 8.532 1.440 -1.015 1.00 98.94 125 ALA A N 1
ATOM 954 C CA . ALA A 1 125 ? 9.055 1.153 0.324 1.00 98.94 125 ALA A CA 1
ATOM 955 C C . ALA A 1 125 ? 10.297 0.236 0.311 1.00 98.94 125 ALA A C 1
ATOM 957 O O . ALA A 1 125 ? 11.057 0.206 1.275 1.00 98.94 125 ALA A O 1
ATOM 958 N N . PHE A 1 126 ? 10.499 -0.520 -0.775 1.00 98.88 126 PHE A N 1
ATOM 959 C CA . PHE A 1 126 ? 11.654 -1.397 -0.976 1.00 98.88 126 PHE A CA 1
ATOM 960 C C . PHE A 1 126 ? 12.837 -0.708 -1.674 1.00 98.88 126 PHE A C 1
ATOM 962 O O . PHE A 1 126 ? 13.801 -1.388 -2.011 1.00 98.88 126 PHE A O 1
ATOM 969 N N . GLY A 1 127 ? 12.770 0.598 -1.956 1.00 98.75 127 GLY A N 1
ATOM 970 C CA . GLY A 1 127 ? 13.748 1.271 -2.817 1.00 98.75 127 GLY A CA 1
ATOM 971 C C . GLY A 1 127 ? 13.621 0.867 -4.286 1.00 98.75 127 GLY A C 1
ATOM 972 O O . GLY A 1 127 ? 14.618 0.771 -4.994 1.00 98.75 127 GLY A O 1
ATOM 973 N N . ALA A 1 128 ? 12.401 0.569 -4.734 1.00 98.88 128 ALA A N 1
ATOM 974 C CA . ALA A 1 128 ? 12.065 0.267 -6.123 1.00 98.88 128 ALA A CA 1
ATOM 975 C C . ALA A 1 128 ? 11.294 1.437 -6.753 1.00 98.88 128 ALA A C 1
ATOM 977 O O . ALA A 1 128 ? 10.594 2.175 -6.057 1.00 98.88 128 ALA A O 1
ATOM 978 N N . PHE A 1 129 ? 11.363 1.591 -8.075 1.00 98.88 129 PHE A N 1
ATOM 979 C CA . PHE A 1 129 ? 10.457 2.493 -8.781 1.00 98.88 129 PHE A CA 1
ATOM 980 C C . PHE A 1 129 ? 9.179 1.732 -9.134 1.00 98.88 129 PHE A C 1
ATOM 982 O O . PHE A 1 129 ? 9.211 0.792 -9.925 1.00 98.88 129 PHE A O 1
ATOM 989 N N . ALA A 1 130 ? 8.048 2.117 -8.542 1.00 98.88 130 ALA A N 1
ATOM 990 C CA . ALA A 1 130 ? 6.801 1.375 -8.674 1.00 98.88 130 ALA A CA 1
ATOM 991 C C . ALA A 1 130 ? 5.624 2.290 -9.008 1.00 98.88 130 ALA A C 1
ATOM 993 O O . ALA A 1 130 ? 5.345 3.236 -8.279 1.00 98.88 130 ALA A O 1
ATOM 994 N N . THR A 1 131 ? 4.901 2.031 -10.096 1.00 98.81 131 THR A N 1
ATOM 995 C CA . THR A 1 131 ? 3.810 2.926 -10.508 1.00 98.81 131 THR A CA 1
ATOM 996 C C . THR A 1 131 ? 2.630 2.186 -11.127 1.00 98.81 131 THR A C 1
ATOM 998 O O . THR A 1 131 ? 2.758 1.078 -11.650 1.00 98.81 131 THR A O 1
ATOM 1001 N N . GLY A 1 132 ? 1.459 2.809 -10.998 1.00 98.44 132 GLY A N 1
ATOM 1002 C CA . GLY A 1 132 ? 0.203 2.308 -11.534 1.00 98.44 132 GLY A CA 1
ATOM 1003 C C . GLY A 1 132 ? 0.032 2.644 -13.014 1.00 98.44 132 GLY A C 1
ATOM 1004 O O . GLY A 1 132 ? 0.391 3.742 -13.455 1.00 98.44 132 GLY A O 1
ATOM 1005 N N . PHE A 1 133 ? -0.567 1.713 -13.751 1.00 98.69 133 PHE A N 1
ATOM 1006 C CA . PHE A 1 133 ? -0.834 1.786 -15.184 1.00 98.69 133 PHE A CA 1
ATOM 1007 C C . PHE A 1 133 ? -2.287 1.416 -15.501 1.00 98.69 133 PHE A C 1
ATOM 1009 O O . PHE A 1 133 ? -2.929 0.652 -14.776 1.00 98.69 133 PHE A O 1
ATOM 1016 N N . GLY A 1 134 ? -2.816 1.967 -16.595 1.00 97.94 134 GLY A N 1
ATOM 1017 C CA . GLY A 1 134 ? -4.135 1.596 -17.107 1.00 97.94 134 GLY A CA 1
ATOM 1018 C C . GLY A 1 134 ? -4.126 0.227 -17.795 1.00 97.94 134 GLY A C 1
ATOM 1019 O O . GLY A 1 134 ? -3.073 -0.338 -18.075 1.00 97.94 134 GLY A O 1
ATOM 1020 N N . ALA A 1 135 ? -5.310 -0.300 -18.123 1.00 97.81 135 ALA A N 1
ATOM 1021 C CA . ALA A 1 135 ? -5.432 -1.596 -18.799 1.00 97.81 135 ALA A CA 1
ATOM 1022 C C . ALA A 1 135 ? -4.696 -1.645 -20.153 1.00 97.81 135 ALA A C 1
ATOM 1024 O O . ALA A 1 135 ? -4.098 -2.667 -20.476 1.00 97.81 135 ALA A O 1
ATOM 1025 N N . THR A 1 136 ? -4.706 -0.544 -20.912 1.00 98.31 136 THR A N 1
ATOM 1026 C CA . THR A 1 136 ? -3.995 -0.424 -22.196 1.00 98.31 136 THR A CA 1
ATOM 1027 C C . THR A 1 136 ? -2.480 -0.505 -22.018 1.00 98.31 136 THR A C 1
ATOM 1029 O O . THR A 1 136 ? -1.832 -1.311 -22.676 1.00 98.31 136 THR A O 1
ATOM 1032 N N . ASP A 1 137 ? -1.917 0.266 -21.085 1.00 98.69 137 ASP A N 1
ATOM 1033 C CA . ASP A 1 137 ? -0.475 0.240 -20.807 1.00 98.69 137 ASP A CA 1
ATOM 1034 C C . ASP A 1 137 ? -0.042 -1.115 -20.239 1.00 98.69 137 ASP A C 1
ATOM 1036 O O . ASP A 1 137 ? 1.010 -1.633 -20.596 1.00 98.69 137 ASP A O 1
ATOM 1040 N N . MET A 1 138 ? -0.872 -1.737 -19.395 1.00 98.81 138 MET A N 1
ATOM 1041 C CA . MET A 1 138 ? -0.608 -3.089 -18.901 1.00 98.81 138 MET A CA 1
ATOM 1042 C C . MET A 1 138 ? -0.621 -4.131 -20.022 1.00 98.81 138 MET A C 1
ATOM 1044 O O . MET A 1 138 ? 0.164 -5.072 -19.966 1.00 98.81 138 MET A O 1
ATOM 1048 N N . ALA A 1 139 ? -1.479 -3.979 -21.035 1.00 98.81 139 ALA A N 1
ATOM 1049 C CA . ALA A 1 139 ? -1.460 -4.837 -22.216 1.00 98.81 139 ALA A CA 1
ATOM 1050 C C . ALA A 1 139 ? -0.181 -4.639 -23.041 1.00 98.81 139 ALA A C 1
ATOM 1052 O O . ALA A 1 139 ? 0.435 -5.631 -23.424 1.00 98.81 139 ALA A O 1
ATOM 1053 N N . TYR A 1 140 ? 0.263 -3.390 -23.235 1.00 98.88 140 TYR A N 1
ATOM 1054 C CA . TYR A 1 140 ? 1.551 -3.092 -23.870 1.00 98.88 140 TYR A CA 1
ATOM 1055 C C . TYR A 1 140 ? 2.706 -3.743 -23.105 1.00 98.88 140 TYR A C 1
ATOM 1057 O O . TYR A 1 140 ? 3.459 -4.517 -23.685 1.00 98.88 140 TYR A O 1
ATOM 1065 N N . ILE A 1 141 ? 2.769 -3.534 -21.786 1.00 98.88 141 ILE A N 1
ATOM 1066 C CA . ILE A 1 141 ? 3.781 -4.142 -20.917 1.00 98.88 141 ILE A CA 1
ATOM 1067 C C . ILE A 1 141 ? 3.724 -5.664 -21.015 1.00 98.88 141 ILE A C 1
ATOM 1069 O O . ILE A 1 141 ? 4.762 -6.288 -21.175 1.00 98.88 141 ILE A O 1
ATOM 1073 N N . TYR A 1 142 ? 2.539 -6.283 -20.967 1.00 98.88 142 TYR A N 1
ATOM 1074 C CA . TYR A 1 142 ? 2.408 -7.731 -21.145 1.00 98.88 142 TYR A CA 1
ATOM 1075 C C . TYR A 1 142 ? 2.899 -8.218 -22.508 1.00 98.88 142 TYR A C 1
ATOM 1077 O O . TYR A 1 142 ? 3.454 -9.313 -22.566 1.00 98.88 142 TYR A O 1
ATOM 1085 N N . ALA A 1 143 ? 2.744 -7.437 -23.573 1.00 98.81 143 ALA A N 1
ATOM 1086 C CA . ALA A 1 143 ? 3.223 -7.800 -24.899 1.00 98.81 143 ALA A CA 1
ATOM 1087 C C . ALA A 1 143 ? 4.749 -7.661 -25.038 1.00 98.81 143 ALA A C 1
ATOM 1089 O O . ALA A 1 143 ? 5.384 -8.569 -25.570 1.00 98.81 143 ALA A O 1
ATOM 1090 N N . THR A 1 144 ? 5.333 -6.559 -24.557 1.00 98.81 144 THR A N 1
ATOM 1091 C CA . THR A 1 144 ? 6.722 -6.169 -24.869 1.00 98.81 144 THR A CA 1
ATOM 1092 C C . THR A 1 144 ? 7.702 -6.388 -23.721 1.00 98.81 144 THR A C 1
ATOM 1094 O O . THR A 1 144 ? 8.870 -6.673 -23.953 1.00 98.81 144 THR A O 1
ATOM 1097 N N . GLY A 1 145 ? 7.238 -6.300 -22.474 1.00 98.75 145 GLY A N 1
ATOM 1098 C CA . GLY A 1 145 ? 8.098 -6.264 -21.293 1.00 98.75 145 GLY A CA 1
ATOM 1099 C C . GLY A 1 145 ? 8.725 -4.906 -21.014 1.00 98.75 145 GLY A C 1
ATOM 1100 O O . GLY A 1 145 ? 9.564 -4.809 -20.123 1.00 98.75 145 GLY A O 1
ATOM 1101 N N . GLU A 1 146 ? 8.299 -3.868 -21.726 1.00 98.81 146 GLU A N 1
ATOM 1102 C CA . GLU A 1 146 ? 8.838 -2.512 -21.659 1.00 98.81 146 GLU A CA 1
ATOM 1103 C C . GLU A 1 146 ? 7.704 -1.495 -21.504 1.00 98.81 146 GLU A C 1
ATOM 1105 O O . GLU A 1 146 ? 6.527 -1.789 -21.727 1.00 98.81 146 GLU A O 1
ATOM 1110 N N . THR A 1 147 ? 8.042 -0.273 -21.107 1.00 98.81 147 THR A N 1
ATOM 1111 C CA . THR A 1 147 ? 7.099 0.846 -21.083 1.00 98.81 147 THR A CA 1
ATOM 1112 C C . THR A 1 147 ? 7.810 2.179 -21.252 1.00 98.81 147 THR A C 1
ATOM 1114 O O . THR A 1 147 ? 9.011 2.289 -21.022 1.00 98.81 147 THR A O 1
ATOM 1117 N N . TRP A 1 148 ? 7.042 3.206 -21.604 1.00 98.75 148 TRP A N 1
ATOM 1118 C CA . TRP A 1 148 ? 7.523 4.571 -21.748 1.00 98.75 148 TRP A CA 1
ATOM 1119 C C . TRP A 1 148 ? 7.079 5.402 -20.556 1.00 98.75 148 TRP A C 1
ATOM 1121 O O . TRP A 1 148 ? 5.886 5.519 -20.264 1.00 98.75 148 TRP A O 1
ATOM 1131 N N . ILE A 1 149 ? 8.038 6.023 -19.876 1.00 98.62 149 ILE A N 1
ATOM 1132 C CA . ILE A 1 149 ? 7.752 6.961 -18.794 1.00 98.62 149 ILE A CA 1
ATOM 1133 C C . ILE A 1 149 ? 8.555 8.241 -18.959 1.00 98.62 149 ILE A C 1
ATOM 1135 O O . ILE A 1 149 ? 9.618 8.275 -19.571 1.00 98.62 149 ILE A O 1
ATOM 1139 N N . LYS A 1 150 ? 8.041 9.305 -18.351 1.00 98.69 150 LYS A N 1
ATOM 1140 C CA . LYS A 1 150 ? 8.816 10.511 -18.089 1.00 98.69 150 LYS A CA 1
ATOM 1141 C C . LYS A 1 150 ? 9.403 10.419 -16.688 1.00 98.69 150 LYS A C 1
ATOM 1143 O O . LYS A 1 150 ? 8.642 10.192 -15.743 1.00 98.69 150 LYS A O 1
ATOM 1148 N N . VAL A 1 151 ? 10.713 10.607 -16.550 1.00 98.75 151 VAL A N 1
ATOM 1149 C CA . VAL A 1 151 ? 11.392 10.651 -15.250 1.00 98.75 151 VAL A CA 1
ATOM 1150 C C . VAL A 1 151 ? 10.763 11.780 -14.423 1.00 98.75 151 VAL A C 1
ATOM 1152 O O . VAL A 1 151 ? 10.781 12.937 -14.860 1.00 98.75 151 VAL A O 1
ATOM 1155 N N . PRO A 1 152 ? 10.134 11.481 -13.271 1.00 98.56 152 PRO A N 1
ATOM 1156 C CA . PRO A 1 152 ? 9.421 12.491 -12.506 1.00 98.56 152 PRO A CA 1
ATOM 1157 C C . PRO A 1 152 ? 10.398 13.374 -11.728 1.00 98.56 152 PRO A C 1
ATOM 1159 O O . PRO A 1 152 ? 11.474 12.937 -11.326 1.00 98.56 152 PRO A O 1
ATOM 1162 N N . LYS A 1 153 ? 9.979 14.609 -11.443 1.00 98.56 153 LYS A N 1
ATOM 1163 C CA . LYS A 1 153 ? 10.621 15.421 -10.399 1.00 98.56 153 LYS A CA 1
ATOM 1164 C C . LYS A 1 153 ? 10.392 14.782 -9.028 1.00 98.56 153 LYS A C 1
ATOM 1166 O O . LYS A 1 153 ? 9.417 14.051 -8.861 1.00 98.56 153 LYS A O 1
ATOM 1171 N N . THR A 1 154 ? 11.209 15.123 -8.036 1.00 98.75 154 THR A N 1
ATOM 1172 C CA . THR A 1 154 ? 11.087 14.567 -6.679 1.00 98.75 154 THR A CA 1
ATOM 1173 C C . THR A 1 154 ? 10.760 15.649 -5.654 1.00 98.75 154 THR A C 1
ATOM 1175 O O . THR A 1 154 ? 11.439 16.674 -5.601 1.00 98.75 154 THR A O 1
ATOM 1178 N N . ILE A 1 155 ? 9.742 15.403 -4.827 1.00 98.75 155 ILE A N 1
ATOM 1179 C CA . ILE A 1 155 ? 9.512 16.119 -3.568 1.00 98.75 155 ILE A CA 1
ATOM 1180 C C . ILE A 1 155 ? 10.143 15.288 -2.454 1.00 98.75 155 ILE A C 1
ATOM 1182 O O . ILE A 1 155 ? 9.742 14.142 -2.236 1.00 98.75 155 ILE A O 1
ATOM 1186 N N . ARG A 1 156 ? 11.119 15.860 -1.752 1.00 98.44 156 ARG A N 1
ATOM 1187 C CA . ARG A 1 156 ? 11.696 15.254 -0.555 1.00 98.44 156 ARG A CA 1
ATOM 1188 C C . ARG A 1 156 ? 10.810 15.532 0.651 1.00 98.44 156 ARG A C 1
ATOM 1190 O O . ARG A 1 156 ? 10.397 16.671 0.858 1.00 98.44 156 ARG A O 1
ATOM 1197 N N . VAL A 1 157 ? 10.572 14.504 1.458 1.00 98.75 157 VAL A N 1
ATOM 1198 C CA . VAL A 1 157 ? 9.864 14.604 2.736 1.00 98.75 157 VAL A CA 1
ATOM 1199 C C . VAL A 1 157 ? 10.727 13.989 3.834 1.00 98.75 157 VAL A C 1
ATOM 1201 O O . VAL A 1 157 ? 10.798 12.766 3.962 1.00 98.75 157 VAL A O 1
ATOM 1204 N N . ASP A 1 158 ? 11.389 14.831 4.621 1.00 98.62 158 ASP A N 1
ATOM 1205 C CA . ASP A 1 158 ? 12.130 14.412 5.809 1.00 98.62 158 ASP A CA 1
ATOM 1206 C C . ASP A 1 158 ? 11.217 14.432 7.034 1.00 98.62 158 ASP A C 1
ATOM 1208 O O . ASP A 1 158 ? 10.560 15.427 7.328 1.00 98.62 158 ASP A O 1
ATOM 1212 N N . ILE A 1 159 ? 11.151 13.304 7.739 1.00 98.81 159 ILE A N 1
ATOM 1213 C CA . ILE A 1 159 ? 10.330 13.143 8.939 1.00 98.81 159 ILE A CA 1
ATOM 1214 C C . ILE A 1 159 ? 11.275 12.975 10.128 1.00 98.81 159 ILE A C 1
ATOM 1216 O O . ILE A 1 159 ? 12.083 12.038 10.171 1.00 98.81 159 ILE A O 1
ATOM 1220 N N . VAL A 1 160 ? 11.173 13.904 11.075 1.00 98.62 160 VAL A N 1
ATOM 1221 C CA . VAL A 1 160 ? 12.100 14.075 12.201 1.00 98.62 160 VAL A CA 1
ATOM 1222 C C . VAL A 1 160 ? 11.349 14.153 13.527 1.00 98.62 160 VAL A C 1
ATOM 1224 O O . VAL A 1 160 ? 10.133 14.343 13.548 1.00 98.62 160 VAL A O 1
ATOM 1227 N N . GLY A 1 161 ? 12.068 13.994 14.634 1.00 98.19 161 GLY A N 1
ATOM 1228 C CA . GLY A 1 161 ? 11.502 13.971 15.975 1.00 98.19 161 GLY A CA 1
ATOM 1229 C C . GLY A 1 161 ? 11.149 12.561 16.442 1.00 98.19 161 GLY A C 1
ATOM 1230 O O . GLY A 1 161 ? 11.386 11.555 15.768 1.00 98.19 161 GLY A O 1
ATOM 1231 N N . LYS A 1 162 ? 10.566 12.469 17.638 1.00 97.94 162 LYS A N 1
ATOM 1232 C CA . LYS A 1 162 ? 10.185 11.188 18.245 1.00 97.94 162 LYS A CA 1
ATOM 1233 C C . LYS A 1 162 ? 8.835 11.302 18.933 1.00 97.94 162 LYS A C 1
ATOM 1235 O O . LYS A 1 162 ? 8.664 12.119 19.828 1.00 97.94 162 LYS A O 1
ATOM 1240 N N . ASN A 1 163 ? 7.913 10.415 18.571 1.00 97.62 163 ASN A N 1
ATOM 1241 C CA . ASN A 1 163 ? 6.609 10.316 19.212 1.00 97.62 163 ASN A CA 1
ATOM 1242 C C . ASN A 1 163 ? 6.112 8.867 19.161 1.00 97.62 163 ASN A C 1
ATOM 1244 O O . ASN A 1 163 ? 5.874 8.317 18.089 1.00 97.62 163 ASN A O 1
ATOM 1248 N N . GLU A 1 164 ? 5.997 8.237 20.330 1.00 96.19 164 GLU A N 1
ATOM 1249 C CA . GLU A 1 164 ? 5.605 6.826 20.472 1.00 96.19 164 GLU A CA 1
ATOM 1250 C C . GLU A 1 164 ? 4.078 6.636 20.533 1.00 96.19 164 GLU A C 1
ATOM 1252 O O . GLU A 1 164 ? 3.596 5.505 20.572 1.00 96.19 164 GLU A O 1
ATOM 1257 N N . ASN A 1 165 ? 3.304 7.727 20.543 1.00 96.50 165 ASN A N 1
ATOM 1258 C CA . ASN A 1 165 ? 1.845 7.678 20.662 1.00 96.50 165 ASN A CA 1
ATOM 1259 C C . ASN A 1 165 ? 1.123 7.596 19.310 1.00 96.50 165 ASN A C 1
ATOM 1261 O O . ASN A 1 165 ? -0.069 7.274 19.287 1.00 96.50 165 ASN A O 1
ATOM 1265 N N . ILE A 1 166 ? 1.834 7.882 18.217 1.00 97.88 166 ILE A N 1
ATOM 1266 C CA . ILE A 1 166 ? 1.321 7.934 16.847 1.00 97.88 166 ILE A CA 1
ATOM 1267 C C . ILE A 1 166 ? 1.859 6.773 16.004 1.00 97.88 166 ILE A C 1
ATOM 1269 O O . ILE A 1 166 ? 2.888 6.172 16.305 1.00 97.88 166 ILE A O 1
ATOM 1273 N N . SER A 1 167 ? 1.172 6.473 14.908 1.00 98.44 167 SER A N 1
ATOM 1274 C CA . SER A 1 167 ? 1.541 5.416 13.968 1.00 98.44 167 SER A CA 1
ATOM 1275 C C . SER A 1 167 ? 2.036 5.979 12.626 1.00 98.44 167 SER A C 1
ATOM 1277 O O . SER A 1 167 ? 1.796 7.147 12.303 1.00 98.44 167 SER A O 1
ATOM 1279 N N . PRO A 1 168 ? 2.637 5.142 11.758 1.00 98.69 168 PRO A N 1
ATOM 1280 C CA . PRO A 1 168 ? 2.944 5.519 10.375 1.00 98.69 168 PRO A CA 1
ATOM 1281 C C . PRO A 1 168 ? 1.734 6.046 9.589 1.00 98.69 168 PRO A C 1
ATOM 1283 O O . PRO A 1 168 ? 1.894 6.863 8.683 1.00 98.69 168 PRO A O 1
ATOM 1286 N N . LYS A 1 169 ? 0.515 5.614 9.947 1.00 98.81 169 LYS A N 1
ATOM 1287 C CA . LYS A 1 169 ? -0.725 6.122 9.351 1.00 98.81 169 LYS A CA 1
ATOM 1288 C C . LYS A 1 169 ? -0.964 7.587 9.713 1.00 98.81 169 LYS A C 1
ATOM 1290 O O . LYS A 1 169 ? -1.301 8.373 8.833 1.00 98.81 169 LYS A O 1
ATOM 1295 N N . ASP A 1 170 ? -0.756 7.957 10.972 1.00 98.81 170 ASP A N 1
ATOM 1296 C CA . ASP A 1 170 ? -0.902 9.340 11.428 1.00 98.81 170 ASP A CA 1
ATOM 1297 C C . ASP A 1 170 ? 0.123 10.247 10.733 1.00 98.81 170 ASP A C 1
ATOM 1299 O O . ASP A 1 170 ? -0.223 11.302 10.201 1.00 98.81 170 ASP A O 1
ATOM 1303 N N . ILE A 1 171 ? 1.369 9.772 10.641 1.00 98.81 171 ILE A N 1
ATOM 1304 C CA . ILE A 1 171 ? 2.466 10.461 9.950 1.00 98.81 171 ILE A CA 1
ATOM 1305 C C . ILE A 1 171 ? 2.112 10.712 8.481 1.00 98.81 171 ILE A C 1
ATOM 1307 O O . ILE A 1 171 ? 2.175 11.848 8.015 1.00 98.81 171 ILE A O 1
ATOM 1311 N N . VAL A 1 172 ? 1.702 9.684 7.731 1.00 98.88 172 VAL A N 1
ATOM 1312 C CA . VAL A 1 172 ? 1.416 9.874 6.302 1.00 98.88 172 VAL A CA 1
ATOM 1313 C C . VAL A 1 172 ? 0.163 10.721 6.059 1.00 98.88 172 VAL A C 1
ATOM 1315 O O . VAL A 1 172 ? 0.116 11.457 5.074 1.00 98.88 172 VAL A O 1
ATOM 1318 N N . LEU A 1 173 ? -0.826 10.702 6.960 1.00 98.88 173 LEU A N 1
ATOM 1319 C CA . LEU A 1 173 ? -1.951 11.640 6.904 1.00 98.88 173 LEU A CA 1
ATOM 1320 C C . LEU A 1 173 ? -1.482 13.087 7.121 1.00 98.88 173 LEU A C 1
ATOM 1322 O O . LEU A 1 173 ? -1.885 13.978 6.369 1.00 98.88 173 LEU A O 1
ATOM 1326 N N . ARG A 1 174 ? -0.562 13.334 8.063 1.00 98.75 174 ARG A N 1
ATOM 1327 C CA . ARG A 1 174 ? 0.050 14.661 8.236 1.00 98.75 174 ARG A CA 1
ATOM 1328 C C . ARG A 1 174 ? 0.792 15.124 6.981 1.00 98.75 174 ARG A C 1
ATOM 1330 O O . ARG A 1 174 ? 0.677 16.301 6.625 1.00 98.75 174 ARG A O 1
ATOM 1337 N N . VAL A 1 175 ? 1.495 14.218 6.294 1.00 98.75 175 VAL A N 1
ATOM 1338 C CA . VAL A 1 175 ? 2.144 14.501 4.999 1.00 98.75 175 VAL A CA 1
ATOM 1339 C C . VAL A 1 175 ? 1.096 14.857 3.938 1.00 98.75 175 VAL A C 1
ATOM 1341 O O . VAL A 1 175 ? 1.260 15.846 3.224 1.00 98.75 175 VAL A O 1
ATOM 1344 N N . CYS A 1 176 ? -0.013 14.109 3.868 1.00 98.62 176 CYS A N 1
ATOM 1345 C CA . CYS A 1 176 ? -1.106 14.382 2.928 1.00 98.62 176 CYS A CA 1
ATOM 1346 C C . CYS A 1 176 ? -1.695 15.783 3.113 1.00 98.62 176 CYS A C 1
ATOM 1348 O O . CYS A 1 176 ? -2.003 16.440 2.122 1.00 98.62 176 CYS A O 1
ATOM 1350 N N . LYS A 1 177 ? -1.814 16.255 4.359 1.00 98.31 177 LYS A N 1
ATOM 1351 C CA . LYS A 1 177 ? -2.248 17.624 4.671 1.00 98.31 177 LYS A CA 1
ATOM 1352 C C . LYS A 1 177 ? -1.253 18.680 4.192 1.00 98.31 177 LYS A C 1
ATOM 1354 O O . LYS A 1 177 ? -1.670 19.689 3.639 1.00 98.31 177 LYS A O 1
ATOM 1359 N N . GLU A 1 178 ? 0.044 18.451 4.403 1.00 98.50 178 GLU A N 1
ATOM 1360 C CA . GLU A 1 178 ? 1.098 19.415 4.055 1.00 98.50 178 GLU A CA 1
ATOM 1361 C C . GLU A 1 178 ? 1.264 19.577 2.540 1.00 98.50 178 GLU A C 1
ATOM 1363 O O . GLU A 1 178 ? 1.438 20.679 2.025 1.00 98.50 178 GLU A O 1
ATOM 1368 N N . ILE A 1 179 ? 1.200 18.462 1.810 1.00 98.50 179 ILE A N 1
ATOM 1369 C CA . ILE A 1 179 ? 1.343 18.455 0.353 1.00 98.50 179 ILE A CA 1
ATOM 1370 C C . ILE A 1 179 ? 0.009 18.795 -0.326 1.00 98.50 179 ILE A C 1
ATOM 1372 O O . ILE A 1 179 ? -0.016 19.494 -1.339 1.00 98.50 179 ILE A O 1
ATOM 1376 N N . GLY A 1 180 ? -1.109 18.323 0.223 1.00 98.31 180 GLY A N 1
ATOM 1377 C CA . GLY A 1 180 ? -2.428 18.397 -0.396 1.00 98.31 180 GLY A CA 1
ATOM 1378 C C . GLY A 1 180 ? -2.632 17.337 -1.482 1.00 98.31 180 GLY A C 1
ATOM 1379 O O . GLY A 1 180 ? -1.685 16.830 -2.089 1.00 98.31 180 GLY A O 1
ATOM 1380 N N . ARG A 1 181 ? -3.893 17.024 -1.806 1.00 96.44 181 ARG A N 1
ATOM 1381 C CA . ARG A 1 181 ? -4.254 15.889 -2.689 1.00 96.44 181 ARG A CA 1
ATOM 1382 C C . ARG A 1 181 ? -3.776 15.965 -4.146 1.00 96.44 181 ARG A C 1
ATOM 1384 O O . ARG A 1 181 ? -3.986 15.040 -4.925 1.00 96.44 181 ARG A O 1
ATOM 1391 N N . ARG A 1 182 ? -3.220 17.104 -4.559 1.00 96.94 182 ARG A N 1
ATOM 1392 C CA . ARG A 1 182 ? -2.654 17.340 -5.900 1.00 96.94 182 ARG A CA 1
ATOM 1393 C C . ARG A 1 182 ? -1.264 17.975 -5.854 1.00 96.94 182 ARG A C 1
ATOM 1395 O O . ARG A 1 182 ? -0.723 18.297 -6.913 1.00 96.94 182 ARG A O 1
ATOM 1402 N N . GLY A 1 183 ? -0.686 18.163 -4.667 1.00 98.12 183 GLY A N 1
ATOM 1403 C CA . GLY A 1 183 ? 0.590 18.861 -4.510 1.00 98.12 183 GLY A CA 1
ATOM 1404 C C . GLY A 1 183 ? 1.793 18.097 -5.055 1.00 98.12 183 GLY A C 1
ATOM 1405 O O . GLY A 1 183 ? 2.816 18.716 -5.324 1.00 98.12 183 GLY A O 1
ATOM 1406 N N . ALA A 1 184 ? 1.660 16.784 -5.276 1.00 98.25 184 ALA A N 1
ATOM 1407 C CA . ALA A 1 184 ? 2.705 15.927 -5.835 1.00 98.25 184 ALA A CA 1
ATOM 1408 C C . ALA A 1 184 ? 2.391 15.425 -7.260 1.00 98.25 184 ALA A C 1
ATOM 1410 O O . ALA A 1 184 ? 2.990 14.456 -7.723 1.00 98.25 184 ALA A O 1
ATOM 1411 N N . THR A 1 185 ? 1.457 16.062 -7.977 1.00 98.38 185 THR A N 1
ATOM 1412 C CA . THR A 1 185 ? 1.067 15.630 -9.334 1.00 98.38 185 THR A CA 1
ATOM 1413 C C . THR A 1 185 ? 2.277 15.567 -10.276 1.00 98.38 185 THR A C 1
ATOM 1415 O O . THR A 1 185 ? 3.004 16.547 -10.417 1.00 98.38 185 THR A O 1
ATOM 1418 N N . TYR A 1 186 ? 2.470 14.421 -10.943 1.00 97.06 186 TYR A N 1
ATOM 1419 C CA . TYR A 1 186 ? 3.616 14.113 -11.825 1.00 97.06 186 TYR A CA 1
ATOM 1420 C C . TYR A 1 186 ? 4.988 14.036 -11.133 1.00 97.06 186 TYR A C 1
ATOM 1422 O O . TYR A 1 186 ? 6.014 13.987 -11.813 1.00 97.06 186 TYR A O 1
ATOM 1430 N N . MET A 1 187 ? 5.023 14.000 -9.801 1.00 98.69 187 MET A N 1
ATOM 1431 C CA . MET A 1 187 ? 6.255 13.953 -9.013 1.00 98.69 187 MET A CA 1
ATOM 1432 C C . MET A 1 187 ? 6.343 12.656 -8.211 1.00 98.69 187 MET A C 1
ATOM 1434 O O . MET A 1 187 ? 5.328 12.063 -7.848 1.00 98.69 187 MET A O 1
ATOM 1438 N N . ALA A 1 188 ? 7.558 12.203 -7.935 1.00 98.81 188 ALA A N 1
ATOM 1439 C CA . ALA A 1 188 ? 7.818 11.191 -6.929 1.00 98.81 188 ALA A CA 1
ATOM 1440 C C . ALA A 1 188 ? 7.890 11.841 -5.542 1.00 98.81 188 ALA A C 1
ATOM 1442 O O . ALA A 1 188 ? 8.354 12.973 -5.404 1.00 98.81 188 ALA A O 1
ATOM 1443 N N . ILE A 1 189 ? 7.449 11.112 -4.523 1.00 98.88 189 ILE A N 1
ATOM 1444 C CA . ILE A 1 189 ? 7.640 11.475 -3.119 1.00 98.88 189 ILE A CA 1
ATOM 1445 C C . ILE A 1 189 ? 8.764 10.607 -2.573 1.00 98.88 189 ILE A C 1
ATOM 1447 O O . ILE A 1 189 ? 8.657 9.383 -2.589 1.00 98.88 189 ILE A O 1
ATOM 1451 N N . GLU A 1 190 ? 9.841 11.228 -2.114 1.00 98.88 190 GLU A N 1
ATOM 1452 C CA . GLU A 1 190 ? 10.965 10.530 -1.499 1.00 98.88 190 GLU A CA 1
ATOM 1453 C C . GLU A 1 190 ? 10.936 10.772 0.007 1.00 98.88 190 GLU A C 1
ATOM 1455 O O . GLU A 1 190 ? 11.158 11.896 0.456 1.00 98.88 190 GLU A O 1
ATOM 1460 N N . TYR A 1 191 ? 10.631 9.731 0.784 1.00 98.88 191 TYR A N 1
ATOM 1461 C CA . TYR A 1 191 ? 10.575 9.850 2.239 1.00 98.88 191 TYR A CA 1
ATOM 1462 C C . TYR A 1 191 ? 11.932 9.520 2.862 1.00 98.88 191 TYR A C 1
ATOM 1464 O O . TYR A 1 191 ? 12.578 8.534 2.498 1.00 98.88 191 TYR A O 1
ATOM 1472 N N . GLY A 1 192 ? 12.326 10.298 3.865 1.00 98.31 192 GLY A N 1
ATOM 1473 C CA . GLY A 1 192 ? 13.470 9.997 4.713 1.00 98.31 192 GLY A CA 1
ATOM 1474 C C . GLY A 1 192 ? 13.409 10.725 6.051 1.00 98.31 192 GLY A C 1
ATOM 1475 O O . GLY A 1 192 ? 12.327 10.933 6.594 1.00 98.31 192 GLY A O 1
ATOM 1476 N N . GLY A 1 193 ? 14.568 11.055 6.612 1.00 97.88 193 GLY A N 1
ATOM 1477 C CA . GLY A 1 193 ? 14.688 11.513 7.995 1.00 97.88 193 GLY A CA 1
ATOM 1478 C C . GLY A 1 193 ? 14.826 10.355 8.987 1.00 97.88 193 GLY A C 1
ATOM 1479 O O . GLY A 1 193 ? 14.703 9.174 8.640 1.00 97.88 193 GLY A O 1
ATOM 1480 N N . GLU A 1 194 ? 15.141 10.691 10.237 1.00 97.69 194 GLU A N 1
ATOM 1481 C CA . GLU A 1 194 ? 15.435 9.707 11.285 1.00 97.69 194 GLU A CA 1
ATOM 1482 C C . GLU A 1 194 ? 14.248 8.790 11.593 1.00 97.69 194 GLU A C 1
ATOM 1484 O O . GLU A 1 194 ? 14.440 7.598 11.843 1.00 97.69 194 GLU A O 1
ATOM 1489 N N . VAL A 1 195 ? 13.020 9.307 11.496 1.00 98.69 195 VAL A N 1
ATOM 1490 C CA . VAL A 1 195 ? 11.805 8.534 11.769 1.00 98.69 195 VAL A CA 1
ATOM 1491 C C . VAL A 1 195 ? 11.652 7.423 10.738 1.00 98.69 195 VAL A C 1
ATOM 1493 O O . VAL A 1 195 ? 11.456 6.269 11.107 1.00 98.69 195 VAL A O 1
ATOM 1496 N N . VAL A 1 196 ? 11.811 7.738 9.448 1.00 98.69 196 VAL A N 1
ATOM 1497 C CA . VAL A 1 196 ? 11.715 6.750 8.358 1.00 98.69 196 VAL A CA 1
ATOM 1498 C C . VAL A 1 196 ? 12.853 5.731 8.435 1.00 98.69 196 VAL A C 1
ATOM 1500 O O . VAL A 1 196 ? 12.626 4.538 8.223 1.00 98.69 196 VAL A O 1
ATOM 1503 N N . LYS A 1 197 ? 14.063 6.172 8.803 1.00 98.25 197 LYS A N 1
ATOM 1504 C CA . LYS A 1 197 ? 15.222 5.286 8.986 1.00 98.25 197 LYS A CA 1
ATOM 1505 C C . LYS A 1 197 ? 14.998 4.259 10.101 1.00 98.25 197 LYS A C 1
ATOM 1507 O O . LYS A 1 197 ? 15.404 3.113 9.952 1.00 98.25 197 LYS A O 1
ATOM 1512 N N . ASN A 1 198 ? 14.309 4.645 11.173 1.00 98.38 198 ASN A N 1
ATOM 1513 C CA . ASN A 1 198 ? 13.965 3.758 12.288 1.00 98.38 198 ASN A CA 1
ATOM 1514 C C . ASN A 1 198 ? 12.648 2.984 12.080 1.00 98.38 198 ASN A C 1
ATOM 1516 O O . ASN A 1 198 ? 12.319 2.105 12.875 1.00 98.38 198 ASN A O 1
ATOM 1520 N N . MET A 1 199 ? 11.891 3.303 11.029 1.00 98.62 199 MET A N 1
ATOM 1521 C CA . MET A 1 199 ? 10.600 2.689 10.734 1.00 98.62 199 MET A CA 1
ATOM 1522 C C . MET A 1 199 ? 10.776 1.292 10.140 1.00 98.62 199 MET A C 1
ATOM 1524 O O . MET A 1 199 ? 11.593 1.088 9.238 1.00 98.62 199 MET A O 1
ATOM 1528 N N . ASP A 1 200 ? 9.965 0.343 10.604 1.00 98.75 200 ASP A N 1
ATOM 1529 C CA . ASP A 1 200 ? 9.889 -0.992 10.023 1.00 98.75 200 ASP A CA 1
ATOM 1530 C C . ASP A 1 200 ? 9.246 -0.984 8.623 1.00 98.75 200 ASP A C 1
ATOM 1532 O O . ASP A 1 200 ? 8.696 0.015 8.151 1.00 98.75 200 ASP A O 1
ATOM 1536 N N . MET A 1 201 ? 9.312 -2.116 7.919 1.00 98.81 201 MET A N 1
ATOM 1537 C CA . MET A 1 201 ? 8.734 -2.197 6.574 1.00 98.81 201 MET A CA 1
ATOM 1538 C C . MET A 1 201 ? 7.212 -2.020 6.560 1.00 98.81 201 MET A C 1
ATOM 1540 O O . MET A 1 201 ? 6.690 -1.498 5.578 1.00 98.81 201 MET A O 1
ATOM 1544 N N . ASP A 1 202 ? 6.502 -2.394 7.626 1.00 98.69 202 ASP A N 1
ATOM 1545 C CA . ASP A 1 202 ? 5.049 -2.221 7.719 1.00 98.69 202 ASP A CA 1
ATOM 1546 C C . ASP A 1 202 ? 4.675 -0.726 7.718 1.00 98.69 202 ASP A C 1
ATOM 1548 O O . ASP A 1 202 ? 3.752 -0.304 7.009 1.00 98.69 202 ASP A O 1
ATOM 1552 N N . GLY A 1 203 ? 5.437 0.100 8.439 1.00 98.81 203 GLY A N 1
ATOM 1553 C CA . GLY A 1 203 ? 5.301 1.549 8.389 1.00 98.81 203 GLY A CA 1
ATOM 1554 C C . GLY A 1 203 ? 5.711 2.145 7.043 1.00 98.81 203 GLY A C 1
ATOM 1555 O O . GLY A 1 203 ? 4.962 2.936 6.469 1.00 98.81 203 GLY A O 1
ATOM 1556 N N . ARG A 1 204 ? 6.842 1.720 6.471 1.00 98.94 204 ARG A N 1
ATOM 1557 C CA . ARG A 1 204 ? 7.310 2.222 5.162 1.00 98.94 204 ARG A CA 1
ATOM 1558 C C . ARG A 1 204 ? 6.311 1.934 4.039 1.00 98.94 204 ARG A C 1
ATOM 1560 O O . ARG A 1 204 ? 6.041 2.804 3.212 1.00 98.94 204 ARG A O 1
ATOM 1567 N N . LEU A 1 205 ? 5.706 0.743 4.047 1.00 98.94 205 LEU A N 1
ATOM 1568 C CA . LEU A 1 205 ? 4.615 0.368 3.142 1.00 98.94 205 LEU A CA 1
ATOM 1569 C C . LEU A 1 205 ? 3.413 1.309 3.293 1.00 98.94 205 LEU A C 1
ATOM 1571 O O . LEU A 1 205 ? 2.834 1.716 2.289 1.00 98.94 205 LEU A O 1
ATOM 1575 N N . THR A 1 206 ? 3.070 1.693 4.526 1.00 98.94 206 THR A N 1
ATOM 1576 C CA . THR A 1 206 ? 1.989 2.651 4.818 1.00 98.94 206 THR A CA 1
ATOM 1577 C C . THR A 1 206 ? 2.266 4.020 4.188 1.00 98.94 206 THR A C 1
ATOM 1579 O O . THR A 1 206 ? 1.379 4.580 3.541 1.00 98.94 206 THR A O 1
ATOM 1582 N N . LEU A 1 207 ? 3.498 4.529 4.317 1.00 98.94 207 LEU A N 1
ATOM 1583 C CA . LEU A 1 207 ? 3.910 5.811 3.734 1.00 98.94 207 LEU A CA 1
ATOM 1584 C C . LEU A 1 207 ? 3.813 5.783 2.204 1.00 98.94 207 LEU A C 1
ATOM 1586 O O . LEU A 1 207 ? 3.068 6.562 1.609 1.00 98.94 207 LEU A O 1
ATOM 1590 N N . CYS A 1 208 ? 4.509 4.842 1.560 1.00 98.94 208 CYS A N 1
ATOM 1591 C CA . CYS A 1 208 ? 4.551 4.762 0.099 1.00 98.94 208 CYS A CA 1
ATOM 1592 C C . CYS A 1 208 ? 3.181 4.447 -0.523 1.00 98.94 208 CYS A C 1
ATOM 1594 O O . CYS A 1 208 ? 2.900 4.889 -1.638 1.00 98.94 208 CYS A O 1
ATOM 1596 N N . ASN A 1 209 ? 2.303 3.729 0.188 1.00 98.88 209 ASN A N 1
ATOM 1597 C CA . ASN A 1 209 ? 0.944 3.448 -0.273 1.00 98.88 209 ASN A CA 1
ATOM 1598 C C . ASN A 1 209 ? 0.144 4.732 -0.513 1.00 98.88 209 ASN A C 1
ATOM 1600 O O . ASN A 1 209 ? -0.515 4.850 -1.540 1.00 98.88 209 ASN A O 1
ATOM 1604 N N . MET A 1 210 ? 0.221 5.717 0.385 1.00 98.75 210 MET A N 1
ATOM 1605 C CA . MET A 1 210 ? -0.595 6.931 0.268 1.00 98.75 210 MET A CA 1
ATOM 1606 C C . MET A 1 210 ? 0.001 7.999 -0.660 1.00 98.75 210 MET A C 1
ATOM 1608 O O . MET A 1 210 ? -0.597 9.061 -0.818 1.00 98.75 210 MET A O 1
ATOM 1612 N N . ALA A 1 211 ? 1.123 7.729 -1.336 1.00 98.75 211 ALA A N 1
ATOM 1613 C CA . ALA A 1 211 ? 1.748 8.685 -2.251 1.00 98.75 211 ALA A CA 1
ATOM 1614 C C . ALA A 1 211 ? 0.788 9.190 -3.344 1.00 98.75 211 ALA A C 1
ATOM 1616 O O . ALA A 1 211 ? 0.721 10.390 -3.624 1.00 98.75 211 ALA A O 1
ATOM 1617 N N . ILE A 1 212 ? -0.012 8.283 -3.915 1.00 98.44 212 ILE A N 1
ATOM 1618 C CA . ILE A 1 212 ? -0.991 8.618 -4.957 1.00 98.44 212 ILE A CA 1
ATOM 1619 C C . ILE A 1 212 ? -2.137 9.502 -4.446 1.00 98.44 212 ILE A C 1
ATOM 1621 O O . ILE A 1 212 ? -2.720 10.256 -5.222 1.00 98.44 212 ILE A O 1
ATOM 1625 N N . GLU A 1 213 ? -2.435 9.478 -3.144 1.00 98.38 213 GLU A N 1
ATOM 1626 C CA . GLU A 1 213 ? -3.495 10.304 -2.548 1.00 98.38 213 GLU A CA 1
ATOM 1627 C C . GLU A 1 213 ? -3.102 11.790 -2.465 1.00 98.38 213 GLU A C 1
ATOM 1629 O O . GLU A 1 213 ? -3.965 12.646 -2.293 1.00 98.38 213 GLU A O 1
ATOM 1634 N N . MET A 1 214 ? -1.817 12.105 -2.672 1.00 98.62 214 MET A N 1
ATOM 1635 C CA . MET A 1 214 ? -1.279 13.462 -2.860 1.00 98.62 214 MET A CA 1
ATOM 1636 C C . MET A 1 214 ? -1.100 13.840 -4.344 1.00 98.62 214 MET A C 1
ATOM 1638 O O . MET A 1 214 ? -0.556 14.900 -4.671 1.00 98.62 214 MET A O 1
ATOM 1642 N N . GLY A 1 215 ? -1.528 12.964 -5.259 1.00 98.00 215 GLY A N 1
ATOM 1643 C CA . GLY A 1 215 ? -1.265 13.055 -6.696 1.00 98.00 215 GLY A CA 1
ATOM 1644 C C . GLY A 1 215 ? 0.114 12.527 -7.109 1.00 98.00 215 GLY A C 1
ATOM 1645 O O . GLY A 1 215 ? 0.448 12.578 -8.292 1.00 98.00 215 GLY A O 1
ATOM 1646 N N . GLY A 1 216 ? 0.905 12.013 -6.160 1.00 98.38 216 GLY A N 1
ATOM 1647 C CA . GLY A 1 216 ? 2.246 11.488 -6.399 1.00 98.38 216 GLY A CA 1
ATOM 1648 C C . GLY A 1 216 ? 2.250 10.358 -7.424 1.00 98.38 216 GLY A C 1
ATOM 1649 O O . GLY A 1 216 ? 1.438 9.436 -7.359 1.00 98.38 216 GLY A O 1
ATOM 1650 N N . LYS A 1 217 ? 3.195 10.396 -8.366 1.00 98.38 217 LYS A N 1
ATOM 1651 C CA . LYS A 1 217 ? 3.388 9.335 -9.365 1.00 98.38 217 LYS A CA 1
ATOM 1652 C C . LYS A 1 217 ? 3.881 8.032 -8.726 1.00 98.38 217 LYS A C 1
ATOM 1654 O O . LYS A 1 217 ? 3.533 6.947 -9.194 1.00 98.38 217 LYS A O 1
ATOM 1659 N N . THR A 1 218 ? 4.693 8.157 -7.677 1.00 98.81 218 THR A N 1
ATOM 1660 C CA . THR A 1 218 ? 5.137 7.077 -6.789 1.00 98.81 218 THR A CA 1
ATOM 1661 C C . THR A 1 218 ? 5.595 7.654 -5.446 1.00 98.81 218 THR A C 1
ATOM 1663 O O . THR A 1 218 ? 5.934 8.834 -5.371 1.00 98.81 218 THR A O 1
ATOM 1666 N N . GLY A 1 219 ? 5.634 6.827 -4.401 1.00 98.81 219 GLY A N 1
ATOM 1667 C CA . GLY A 1 219 ? 6.359 7.099 -3.162 1.00 98.81 219 GLY A CA 1
ATOM 1668 C C . GLY A 1 219 ? 7.532 6.134 -3.055 1.00 98.81 219 GLY A C 1
ATOM 1669 O O . GLY A 1 219 ? 7.346 4.956 -3.334 1.00 98.81 219 GLY A O 1
ATOM 1670 N N . VAL A 1 220 ? 8.719 6.596 -2.670 1.00 98.88 220 VAL A N 1
ATOM 1671 C CA . VAL A 1 220 ? 9.931 5.772 -2.571 1.00 98.88 220 VAL A CA 1
ATOM 1672 C C . VAL A 1 220 ? 10.685 6.054 -1.273 1.00 98.88 220 VAL A C 1
ATOM 1674 O O . VAL A 1 220 ? 10.706 7.185 -0.789 1.00 98.88 220 VAL A O 1
ATOM 1677 N N . ILE A 1 221 ? 11.282 5.008 -0.704 1.00 98.94 221 ILE A N 1
ATOM 1678 C CA . ILE A 1 221 ? 12.146 5.056 0.480 1.00 98.94 221 ILE A CA 1
ATOM 1679 C C . ILE A 1 221 ? 13.454 4.351 0.134 1.00 98.94 221 ILE A C 1
ATOM 1681 O O . ILE A 1 221 ? 13.437 3.304 -0.511 1.00 98.94 221 ILE A O 1
ATOM 1685 N N . GLU A 1 222 ? 14.587 4.916 0.552 1.00 98.69 222 GLU A N 1
ATOM 1686 C CA . GLU A 1 222 ? 15.893 4.278 0.366 1.00 98.69 222 GLU A CA 1
ATOM 1687 C C . GLU A 1 222 ? 15.945 2.915 1.079 1.00 98.69 222 GLU A C 1
ATOM 1689 O O . GLU A 1 222 ? 15.577 2.793 2.249 1.00 98.69 222 GLU A O 1
ATOM 1694 N N . ALA A 1 223 ? 16.421 1.881 0.380 1.00 98.75 223 ALA A N 1
ATOM 1695 C CA . ALA A 1 223 ? 16.576 0.553 0.961 1.00 98.75 223 ALA A CA 1
ATOM 1696 C C . ALA A 1 223 ? 17.763 0.501 1.935 1.00 98.75 223 ALA A C 1
ATOM 1698 O O . ALA A 1 223 ? 18.893 0.856 1.589 1.00 98.75 223 ALA A O 1
ATOM 1699 N N . ASP A 1 224 ? 17.527 -0.040 3.127 1.00 98.56 224 ASP A N 1
ATOM 1700 C CA . ASP A 1 224 ? 18.531 -0.226 4.174 1.00 98.56 224 ASP A CA 1
ATOM 1701 C C . ASP A 1 224 ? 18.428 -1.622 4.817 1.00 98.56 224 ASP A C 1
ATOM 1703 O O . ASP A 1 224 ? 17.738 -2.518 4.325 1.00 98.56 224 ASP A O 1
ATOM 1707 N N . ASP A 1 225 ? 19.130 -1.824 5.932 1.00 98.50 225 ASP A N 1
ATOM 1708 C CA . ASP A 1 225 ? 19.165 -3.105 6.639 1.00 98.50 225 ASP A CA 1
ATOM 1709 C C . ASP A 1 225 ? 17.791 -3.574 7.128 1.00 98.50 225 ASP A C 1
ATOM 1711 O O . ASP A 1 225 ? 17.553 -4.780 7.161 1.00 98.50 225 ASP A O 1
ATOM 1715 N N . ILE A 1 226 ? 16.854 -2.666 7.420 1.00 98.75 226 ILE A N 1
ATOM 1716 C CA . ILE A 1 226 ? 15.475 -3.031 7.765 1.00 98.75 226 ILE A CA 1
ATOM 1717 C C . ILE A 1 226 ? 14.781 -3.650 6.547 1.00 98.75 226 ILE A C 1
ATOM 1719 O O . ILE A 1 226 ? 14.151 -4.706 6.668 1.00 98.75 226 ILE A O 1
ATOM 1723 N N . THR A 1 227 ? 14.955 -3.060 5.360 1.00 98.81 227 THR A N 1
ATOM 1724 C CA . THR A 1 227 ? 14.437 -3.621 4.104 1.00 98.81 227 THR A CA 1
ATOM 1725 C C . THR A 1 227 ? 15.024 -5.007 3.829 1.00 98.81 227 THR A C 1
ATOM 1727 O O . THR A 1 227 ? 14.282 -5.949 3.545 1.00 98.81 227 THR A O 1
ATOM 1730 N N . TYR A 1 228 ? 16.342 -5.179 3.962 1.00 98.69 228 TYR A N 1
ATOM 1731 C CA . TYR A 1 228 ? 16.990 -6.477 3.729 1.00 98.69 228 TYR A CA 1
ATOM 1732 C C . TYR A 1 228 ? 16.575 -7.541 4.757 1.00 98.69 228 TYR A C 1
ATOM 1734 O O . TYR A 1 228 ? 16.333 -8.690 4.386 1.00 98.69 228 TYR A O 1
ATOM 1742 N N . ASN A 1 229 ? 16.426 -7.169 6.030 1.00 98.50 229 ASN A N 1
ATOM 1743 C CA . ASN A 1 229 ? 15.965 -8.076 7.083 1.00 98.50 229 ASN A CA 1
ATOM 1744 C C . ASN A 1 229 ? 14.523 -8.538 6.849 1.00 98.50 229 ASN A C 1
ATOM 1746 O O . ASN A 1 229 ? 14.210 -9.710 7.065 1.00 98.50 229 ASN A O 1
ATOM 1750 N N . TYR A 1 230 ? 13.657 -7.649 6.357 1.00 98.62 230 TYR A N 1
ATOM 1751 C CA . TYR A 1 230 ? 12.308 -8.021 5.945 1.00 98.62 230 TYR A CA 1
ATOM 1752 C C . TYR A 1 230 ? 12.333 -9.051 4.811 1.00 98.62 230 TYR A C 1
ATOM 1754 O O . TYR A 1 230 ? 11.672 -10.081 4.911 1.00 98.62 230 TYR A O 1
ATOM 1762 N N . LEU A 1 231 ? 13.140 -8.830 3.766 1.00 98.31 231 LEU A N 1
ATOM 1763 C CA . LEU A 1 231 ? 13.270 -9.779 2.653 1.00 98.31 231 LEU A CA 1
ATOM 1764 C C . LEU A 1 231 ? 13.792 -11.141 3.127 1.00 98.31 231 LEU A C 1
ATOM 1766 O O . LEU A 1 231 ? 13.239 -12.174 2.749 1.00 98.31 231 LEU A O 1
ATOM 1770 N N . LYS A 1 232 ? 14.806 -11.139 4.001 1.00 97.81 232 LYS A N 1
ATOM 1771 C CA . LYS A 1 232 ? 15.344 -12.350 4.630 1.00 97.81 232 LYS A CA 1
ATOM 1772 C C . LYS A 1 232 ? 14.255 -13.119 5.374 1.00 97.81 232 LYS A C 1
ATOM 1774 O O . LYS A 1 232 ? 14.091 -14.312 5.143 1.00 97.81 232 LYS A O 1
ATOM 1779 N N . LYS A 1 233 ? 13.488 -12.437 6.228 1.00 96.56 233 LYS A N 1
ATOM 1780 C CA . LYS A 1 233 ? 12.421 -13.039 7.038 1.00 96.56 233 LYS A CA 1
ATOM 1781 C C . LYS A 1 233 ? 11.261 -13.558 6.187 1.00 96.56 233 LYS A C 1
ATOM 1783 O O . LYS A 1 233 ? 10.785 -14.663 6.416 1.00 96.56 233 LYS A O 1
ATOM 1788 N N . GLU A 1 234 ? 10.769 -12.761 5.242 1.00 95.06 234 GLU A N 1
ATOM 1789 C CA . GLU A 1 234 ? 9.526 -13.081 4.533 1.00 95.06 234 GLU A CA 1
ATOM 1790 C C . GLU A 1 234 ? 9.708 -14.108 3.415 1.00 95.06 234 GLU A C 1
ATOM 1792 O O . GLU A 1 234 ? 8.757 -14.835 3.106 1.00 95.06 234 GLU A O 1
ATOM 1797 N N . ARG A 1 235 ? 10.917 -14.187 2.843 1.00 94.75 235 ARG A N 1
ATOM 1798 C CA . ARG A 1 235 ? 11.248 -15.055 1.700 1.00 94.75 235 ARG A CA 1
ATOM 1799 C C . ARG A 1 235 ? 12.298 -16.116 2.016 1.00 94.75 235 ARG A C 1
ATOM 1801 O O . ARG A 1 235 ? 12.685 -16.845 1.111 1.00 94.75 235 ARG A O 1
ATOM 1808 N N . ASN A 1 236 ? 12.750 -16.206 3.270 1.00 93.94 236 ASN A N 1
ATOM 1809 C CA . ASN A 1 236 ? 13.838 -17.091 3.696 1.00 93.94 236 ASN A CA 1
ATOM 1810 C C . ASN A 1 236 ? 15.101 -16.950 2.824 1.00 93.94 236 ASN A C 1
ATOM 1812 O O . ASN A 1 236 ? 15.729 -17.951 2.483 1.00 93.94 236 ASN A O 1
ATOM 1816 N N . LEU A 1 237 ? 15.468 -15.717 2.452 1.00 94.56 237 LEU A N 1
ATOM 1817 C CA . LEU A 1 237 ? 16.703 -15.492 1.695 1.00 94.56 237 LEU A CA 1
ATOM 1818 C C . LEU A 1 237 ? 17.929 -15.853 2.542 1.00 94.56 237 LEU A C 1
ATOM 1820 O O . LEU A 1 237 ? 17.978 -15.605 3.748 1.00 94.56 237 LEU A O 1
ATOM 1824 N N . SER A 1 238 ? 18.940 -16.414 1.896 1.00 95.75 238 SER A N 1
ATOM 1825 C CA . SER A 1 238 ? 20.248 -16.670 2.493 1.00 95.75 238 SER A CA 1
ATOM 1826 C C . SER A 1 238 ? 21.029 -15.373 2.729 1.00 95.75 238 SER A C 1
ATOM 1828 O O . SER A 1 238 ? 20.796 -14.345 2.088 1.00 95.75 238 SER A O 1
ATOM 1830 N N . ASP A 1 239 ? 22.016 -15.422 3.626 1.00 96.31 239 ASP A N 1
ATOM 1831 C CA . ASP A 1 239 ? 22.925 -14.289 3.846 1.00 96.31 239 ASP A CA 1
ATOM 1832 C C . ASP A 1 239 ? 23.710 -13.918 2.580 1.00 96.31 239 ASP A C 1
ATOM 1834 O O . ASP A 1 239 ? 23.952 -12.739 2.323 1.00 96.31 239 ASP A O 1
ATOM 1838 N N . GLU A 1 240 ? 24.034 -14.897 1.732 1.00 97.00 240 GLU A N 1
ATOM 1839 C CA . GLU A 1 240 ? 24.681 -14.654 0.440 1.00 97.00 240 GLU A CA 1
ATOM 1840 C C . GLU A 1 240 ? 23.788 -13.864 -0.522 1.00 97.00 240 GLU A C 1
ATOM 1842 O O . GLU A 1 240 ? 24.266 -12.962 -1.213 1.00 97.00 240 GLU A O 1
ATOM 1847 N N . GLU A 1 241 ? 22.490 -14.171 -0.571 1.00 97.31 241 GLU A N 1
ATOM 1848 C CA . GLU A 1 241 ? 21.526 -13.418 -1.378 1.00 97.31 241 GLU A CA 1
ATOM 1849 C C . GLU A 1 241 ? 21.380 -11.983 -0.872 1.00 97.31 241 GLU A C 1
ATOM 1851 O O . GLU A 1 241 ? 21.388 -11.050 -1.674 1.00 97.31 241 GLU A O 1
ATOM 1856 N N . ILE A 1 242 ? 21.340 -11.776 0.448 1.00 97.94 242 ILE A N 1
ATOM 1857 C CA . ILE A 1 242 ? 21.323 -10.427 1.028 1.00 97.94 242 ILE A CA 1
ATOM 1858 C C . ILE A 1 242 ? 22.594 -9.650 0.671 1.00 97.94 242 ILE A C 1
ATOM 1860 O O . ILE A 1 242 ? 22.506 -8.488 0.272 1.00 97.94 242 ILE A O 1
ATOM 1864 N N . VAL A 1 243 ? 23.774 -10.272 0.750 1.00 97.19 243 VAL A N 1
ATOM 1865 C CA . VAL A 1 243 ? 25.034 -9.633 0.338 1.00 97.19 243 VAL A CA 1
ATOM 1866 C C . VAL A 1 243 ? 24.997 -9.247 -1.142 1.00 97.19 243 VAL A C 1
ATOM 1868 O O . VAL A 1 243 ? 25.428 -8.147 -1.489 1.00 97.19 243 VAL A O 1
ATOM 1871 N N . LYS A 1 244 ? 24.453 -10.102 -2.019 1.00 97.56 244 LYS A N 1
ATOM 1872 C CA . LYS A 1 244 ? 24.274 -9.779 -3.445 1.00 97.56 244 LYS A CA 1
ATOM 1873 C C . LYS A 1 244 ? 23.363 -8.566 -3.639 1.00 97.56 244 LYS A C 1
ATOM 1875 O O . LYS A 1 244 ? 23.725 -7.674 -4.395 1.00 97.56 244 LYS A O 1
ATOM 1880 N N . LEU A 1 245 ? 22.244 -8.484 -2.918 1.00 97.62 245 LEU A N 1
ATOM 1881 C CA . LEU A 1 245 ? 21.350 -7.322 -2.990 1.00 97.62 245 LEU A CA 1
ATOM 1882 C C . LEU A 1 245 ? 22.032 -6.037 -2.496 1.00 97.62 245 LEU A C 1
ATOM 1884 O O . LEU A 1 245 ? 21.907 -4.996 -3.135 1.00 97.62 245 LEU A O 1
ATOM 1888 N N . LYS A 1 246 ? 22.802 -6.106 -1.401 1.00 97.81 246 LYS A N 1
ATOM 1889 C CA . LYS A 1 246 ? 23.518 -4.944 -0.847 1.00 97.81 246 LYS A CA 1
ATOM 1890 C C . LYS A 1 246 ? 24.605 -4.399 -1.775 1.00 97.81 246 LYS A C 1
ATOM 1892 O O . LYS A 1 246 ? 24.851 -3.198 -1.741 1.00 97.81 246 LYS A O 1
ATOM 1897 N N . LYS A 1 247 ? 25.231 -5.236 -2.612 1.00 97.38 247 LYS A N 1
ATOM 1898 C CA . LYS A 1 247 ? 26.185 -4.769 -3.641 1.00 97.38 247 LYS A CA 1
ATOM 1899 C C . LYS A 1 247 ? 25.529 -3.839 -4.656 1.00 97.38 247 LYS A C 1
ATOM 1901 O O . LYS A 1 247 ? 26.178 -2.936 -5.164 1.00 97.38 247 LYS A O 1
ATOM 1906 N N . GLU A 1 248 ? 24.237 -4.033 -4.898 1.00 96.88 248 GLU A N 1
ATOM 1907 C CA . GLU A 1 248 ? 23.459 -3.213 -5.815 1.00 96.88 248 GLU A CA 1
ATOM 1908 C C . GLU A 1 248 ? 22.756 -2.037 -5.122 1.00 96.88 248 GLU A C 1
ATOM 1910 O O . GLU A 1 248 ? 22.025 -1.309 -5.798 1.00 96.88 248 GLU A O 1
ATOM 1915 N N . ARG A 1 249 ? 22.950 -1.842 -3.808 1.00 97.94 249 ARG A N 1
ATOM 1916 C CA . ARG A 1 249 ? 22.278 -0.797 -3.024 1.00 97.94 249 ARG A CA 1
ATOM 1917 C C . ARG A 1 249 ? 22.532 0.581 -3.631 1.00 97.94 249 ARG A C 1
ATOM 1919 O O . ARG A 1 249 ? 23.674 0.971 -3.855 1.00 97.94 249 ARG A O 1
ATOM 1926 N N . ILE A 1 250 ? 21.455 1.331 -3.824 1.00 97.88 250 ILE A N 1
ATOM 1927 C CA . ILE A 1 250 ? 21.506 2.742 -4.196 1.00 97.88 250 ILE A CA 1
ATOM 1928 C C . ILE A 1 250 ? 21.301 3.570 -2.931 1.00 97.88 250 ILE A C 1
ATOM 1930 O O . ILE A 1 250 ? 20.347 3.338 -2.190 1.00 97.88 250 ILE A O 1
ATOM 1934 N N . THR A 1 251 ? 22.199 4.523 -2.696 1.00 96.19 251 THR A N 1
ATOM 1935 C CA . THR A 1 251 ? 22.079 5.526 -1.634 1.00 96.19 251 THR A CA 1
ATOM 1936 C C . THR A 1 251 ? 22.015 6.924 -2.229 1.00 96.19 251 THR A C 1
ATOM 1938 O O . THR A 1 251 ? 22.528 7.182 -3.329 1.00 96.19 251 THR A O 1
ATOM 1941 N N . VAL A 1 252 ? 21.385 7.843 -1.508 1.00 95.56 252 VAL A N 1
ATOM 1942 C CA . VAL A 1 252 ? 21.315 9.253 -1.891 1.00 95.56 252 VAL A CA 1
ATOM 1943 C C . VAL A 1 252 ? 22.205 10.080 -0.977 1.00 95.56 252 VAL A C 1
ATOM 1945 O O . VAL A 1 252 ? 22.095 10.000 0.244 1.00 95.56 252 VAL A O 1
ATOM 1948 N N . ASP A 1 253 ? 23.074 10.886 -1.583 1.00 91.44 253 ASP A N 1
ATOM 1949 C CA . ASP A 1 253 ? 23.724 11.983 -0.877 1.00 91.44 253 ASP A CA 1
ATOM 1950 C C . ASP A 1 253 ? 22.774 13.185 -0.909 1.00 91.44 253 ASP A C 1
ATOM 1952 O O . ASP A 1 253 ? 22.266 13.554 -1.974 1.00 91.44 253 ASP A O 1
ATOM 1956 N N . ARG A 1 254 ? 22.470 13.734 0.269 1.00 80.62 254 ARG A N 1
ATOM 1957 C CA . ARG A 1 254 ? 21.487 14.809 0.428 1.00 80.62 254 ARG A CA 1
ATOM 1958 C C . ARG A 1 254 ? 21.991 16.110 -0.190 1.00 80.62 254 ARG A C 1
ATOM 1960 O O . ARG A 1 254 ? 21.189 16.783 -0.827 1.00 80.62 254 ARG A O 1
ATOM 1967 N N . ASP A 1 255 ? 23.287 16.398 -0.086 1.00 83.00 255 ASP A N 1
ATOM 1968 C CA . ASP A 1 255 ? 23.871 17.652 -0.577 1.00 83.00 255 ASP A CA 1
ATOM 1969 C C . ASP A 1 255 ? 24.034 17.655 -2.111 1.00 83.00 255 ASP A C 1
ATOM 1971 O O . ASP A 1 255 ? 24.107 18.709 -2.742 1.00 83.00 255 ASP A O 1
ATOM 1975 N N . GLU A 1 256 ? 24.036 16.473 -2.740 1.00 86.06 256 GLU A N 1
ATOM 1976 C CA . GLU A 1 256 ? 24.192 16.302 -4.195 1.00 86.06 256 GLU A CA 1
ATOM 1977 C C . GLU A 1 256 ? 22.865 16.063 -4.945 1.00 86.06 256 GLU A C 1
ATOM 1979 O O . GLU A 1 256 ? 22.822 15.947 -6.181 1.00 86.06 256 GLU A O 1
ATOM 1984 N N . ALA A 1 257 ? 21.757 15.891 -4.227 1.00 90.75 257 ALA A N 1
ATOM 1985 C CA . ALA A 1 257 ? 20.457 15.607 -4.819 1.00 90.75 257 ALA A CA 1
ATOM 1986 C C . ALA A 1 257 ? 19.638 16.891 -4.983 1.00 90.75 257 ALA A C 1
ATOM 1988 O O . ALA A 1 257 ? 19.251 17.530 -4.015 1.00 90.75 257 ALA A O 1
ATOM 1989 N N . ASN A 1 258 ? 19.336 17.252 -6.232 1.00 90.06 258 ASN A N 1
ATOM 1990 C CA . ASN A 1 258 ? 18.513 18.417 -6.532 1.00 90.06 258 ASN A CA 1
ATOM 1991 C C . ASN A 1 258 ? 17.025 18.037 -6.522 1.00 90.06 258 ASN A C 1
ATOM 1993 O O . ASN A 1 258 ? 16.516 17.450 -7.481 1.00 90.06 258 ASN A O 1
ATOM 1997 N N . TYR A 1 259 ? 16.326 18.350 -5.433 1.00 97.44 259 TYR A N 1
ATOM 1998 C CA . TYR A 1 259 ? 14.887 18.116 -5.308 1.00 97.44 259 TYR A CA 1
ATOM 1999 C C . TYR A 1 259 ? 14.088 19.297 -5.860 1.00 97.44 259 TYR A C 1
ATOM 2001 O O . TYR A 1 259 ? 14.510 20.447 -5.808 1.00 97.44 259 TYR A O 1
ATOM 2009 N N . TYR A 1 260 ? 12.878 19.034 -6.355 1.00 97.81 260 TYR A N 1
ATOM 2010 C CA . TYR A 1 260 ? 11.972 20.111 -6.764 1.00 97.81 260 TYR A CA 1
ATOM 2011 C C . TYR A 1 260 ? 11.478 20.928 -5.566 1.00 97.81 260 TYR A C 1
ATOM 2013 O O . TYR A 1 260 ? 11.281 22.138 -5.668 1.00 97.81 260 TYR A O 1
ATOM 2021 N N . LYS A 1 261 ? 11.236 20.245 -4.446 1.00 97.38 261 LYS A N 1
ATOM 2022 C CA . LYS A 1 261 ? 10.842 20.835 -3.171 1.00 97.38 261 LYS A CA 1
ATOM 2023 C C . LYS A 1 261 ? 11.281 19.905 -2.050 1.00 97.38 261 LYS A C 1
ATOM 2025 O O . LYS A 1 261 ? 11.191 18.687 -2.200 1.00 97.38 261 LYS A O 1
ATOM 2030 N N . GLU A 1 262 ? 11.682 20.487 -0.931 1.00 97.94 262 GLU A N 1
ATOM 2031 C CA . GLU A 1 262 ? 11.969 19.768 0.306 1.00 97.94 262 GLU A CA 1
ATOM 2032 C C . GLU A 1 262 ? 10.984 20.213 1.385 1.00 97.94 262 GLU A C 1
ATOM 2034 O O . GLU A 1 262 ? 10.608 21.386 1.457 1.00 97.94 262 GLU A O 1
ATOM 2039 N N . ILE A 1 263 ? 10.500 19.253 2.164 1.00 97.88 263 ILE A N 1
ATOM 2040 C CA . ILE A 1 263 ? 9.548 19.457 3.250 1.00 97.88 263 ILE A CA 1
ATOM 2041 C C . ILE A 1 263 ? 10.075 18.686 4.452 1.00 97.88 263 ILE A C 1
ATOM 2043 O O . ILE A 1 263 ? 10.404 17.508 4.330 1.00 97.88 263 ILE A O 1
ATOM 2047 N N . GLU A 1 264 ? 10.108 19.343 5.602 1.00 98.50 264 GLU A N 1
ATOM 2048 C CA . GLU A 1 264 ? 10.403 18.714 6.883 1.00 98.50 264 GLU A CA 1
ATOM 2049 C C . GLU A 1 264 ? 9.122 18.636 7.720 1.00 98.50 264 GLU A C 1
ATOM 2051 O O . GLU A 1 264 ? 8.330 19.582 7.747 1.00 98.50 264 GLU A O 1
ATOM 2056 N N . ILE A 1 265 ? 8.892 17.496 8.373 1.00 98.38 265 ILE A N 1
ATOM 2057 C CA . ILE A 1 265 ? 7.760 17.275 9.277 1.00 98.38 265 ILE A CA 1
ATOM 2058 C C . ILE A 1 265 ? 8.294 16.802 10.627 1.00 98.38 265 ILE A C 1
ATOM 2060 O O . ILE A 1 265 ? 8.757 15.666 10.749 1.00 98.38 265 ILE A O 1
ATOM 2064 N N . ASP A 1 266 ? 8.172 17.661 11.638 1.00 98.31 266 ASP A N 1
ATOM 2065 C CA . ASP A 1 266 ? 8.390 17.307 13.041 1.00 98.31 266 ASP A CA 1
ATOM 2066 C C . ASP A 1 266 ? 7.141 16.623 13.616 1.00 98.31 266 ASP A C 1
ATOM 2068 O O . ASP A 1 266 ? 6.017 17.121 13.483 1.00 98.31 266 ASP A O 1
ATOM 2072 N N . ILE A 1 267 ? 7.341 15.461 14.238 1.00 98.56 267 ILE A N 1
ATOM 2073 C CA . ILE A 1 267 ? 6.273 14.648 14.828 1.00 98.56 267 ILE A CA 1
ATOM 2074 C C . ILE A 1 267 ? 6.209 14.712 16.360 1.00 98.56 267 ILE A C 1
ATOM 2076 O O . ILE A 1 267 ? 5.329 14.076 16.941 1.00 98.56 267 ILE A O 1
ATOM 2080 N N . THR A 1 268 ? 7.124 15.433 17.016 1.00 98.44 268 THR A N 1
ATOM 2081 C CA . THR A 1 268 ? 7.366 15.351 18.469 1.00 98.44 268 THR A CA 1
ATOM 2082 C C . THR A 1 268 ? 6.102 15.604 19.292 1.00 98.44 268 THR A C 1
ATOM 2084 O O . THR A 1 268 ? 5.694 14.734 20.059 1.00 98.44 268 THR A O 1
ATOM 2087 N N . ASP A 1 269 ? 5.417 16.721 19.044 1.00 97.62 269 ASP A N 1
ATOM 2088 C CA . ASP A 1 269 ? 4.180 17.102 19.745 1.00 97.62 269 ASP A CA 1
ATOM 2089 C C . ASP A 1 269 ? 2.916 16.846 18.902 1.00 97.62 269 ASP A C 1
ATOM 2091 O O . ASP A 1 269 ? 1.855 17.430 19.131 1.00 97.62 269 ASP A O 1
ATOM 2095 N N . MET A 1 270 ? 3.016 15.988 17.880 1.00 98.31 270 MET A N 1
ATOM 2096 C CA . MET A 1 270 ? 1.903 15.721 16.974 1.00 98.31 270 MET A CA 1
ATOM 2097 C C . MET A 1 270 ? 0.853 14.808 17.623 1.00 98.31 270 MET A C 1
ATOM 2099 O O . MET A 1 270 ? 1.153 13.701 18.072 1.00 98.31 270 MET A O 1
ATOM 2103 N N . GLU A 1 271 ? -0.407 15.243 17.615 1.00 98.56 271 GLU A N 1
ATOM 2104 C CA . GLU A 1 271 ? -1.536 14.384 17.978 1.00 98.56 271 GLU A CA 1
ATOM 2105 C C . GLU A 1 271 ? -1.767 13.279 16.933 1.00 98.56 271 GLU A C 1
ATOM 2107 O O . GLU A 1 271 ? -1.324 13.354 15.786 1.00 98.56 271 GLU A O 1
ATOM 2112 N N . GLU A 1 272 ? -2.536 12.262 17.300 1.00 98.75 272 GLU A N 1
ATOM 2113 C CA . GLU A 1 272 ? -3.083 11.308 16.336 1.00 98.75 272 GLU A CA 1
ATOM 2114 C C . GLU A 1 272 ? -3.951 12.014 15.280 1.00 98.75 272 GLU A C 1
ATOM 2116 O O . GLU A 1 272 ? -4.620 13.011 15.565 1.00 98.75 272 GLU A O 1
ATOM 2121 N N . GLN A 1 273 ? -3.928 11.513 14.046 1.00 98.81 273 GLN A N 1
ATOM 2122 C CA . GLN A 1 273 ? -4.471 12.207 12.880 1.00 98.81 273 GLN A CA 1
ATOM 2123 C C . GLN A 1 273 ? -5.663 11.455 12.285 1.00 98.81 273 GLN A C 1
ATOM 2125 O O . GLN A 1 273 ? -5.617 10.244 12.066 1.00 98.81 273 GLN A O 1
ATOM 2130 N N . ILE A 1 274 ? -6.715 12.200 11.938 1.00 98.88 274 ILE A N 1
ATOM 2131 C CA . ILE A 1 274 ? -7.925 11.677 11.301 1.00 98.88 274 ILE A CA 1
ATOM 2132 C C . ILE A 1 274 ? -8.195 12.446 10.011 1.00 98.88 274 ILE A C 1
ATOM 2134 O O . ILE A 1 274 ? -8.378 13.664 10.033 1.00 98.88 274 ILE A O 1
ATOM 2138 N N . ALA A 1 275 ? -8.273 11.744 8.878 1.00 98.81 275 ALA A N 1
ATOM 2139 C CA . ALA A 1 275 ? -8.756 12.357 7.641 1.00 98.81 275 ALA A CA 1
ATOM 2140 C C . ALA A 1 275 ? -10.284 12.345 7.628 1.00 98.81 275 ALA A C 1
ATOM 2142 O O . ALA A 1 275 ? -10.898 11.276 7.587 1.00 98.81 275 ALA A O 1
ATOM 2143 N N . VAL A 1 276 ? -10.900 13.522 7.646 1.00 98.75 276 VAL A N 1
ATOM 2144 C CA . VAL A 1 276 ? -12.357 13.670 7.635 1.00 98.75 276 VAL A CA 1
ATOM 2145 C C . VAL A 1 276 ? -12.896 13.681 6.197 1.00 98.75 276 VAL A C 1
ATOM 2147 O O . VAL A 1 276 ? -12.149 13.966 5.252 1.00 98.75 276 VAL A O 1
ATOM 2150 N N . PRO A 1 277 ? -14.187 13.371 5.983 1.00 98.38 277 PRO A N 1
ATOM 2151 C CA . PRO A 1 277 ? -14.761 13.348 4.648 1.00 98.38 277 PRO A CA 1
ATOM 2152 C C . PRO A 1 277 ? -14.583 14.683 3.892 1.00 98.38 277 PRO A C 1
ATOM 2154 O O . PRO A 1 277 ? -14.543 15.765 4.472 1.00 98.38 277 PRO A O 1
ATOM 2157 N N . HIS A 1 278 ? -14.484 14.696 2.566 1.00 97.25 278 HIS A N 1
ATOM 2158 C CA . HIS A 1 278 ? -14.479 13.554 1.644 1.00 97.25 278 HIS A CA 1
ATOM 2159 C C . HIS A 1 278 ? -13.140 13.411 0.905 1.00 97.25 278 HIS A C 1
ATOM 2161 O O . HIS A 1 278 ? -13.134 12.997 -0.253 1.00 97.25 278 HIS A O 1
ATOM 2167 N N . HIS A 1 279 ? -12.026 13.838 1.509 1.00 97.94 279 HIS A N 1
ATOM 2168 C CA . HIS A 1 279 ? -10.718 13.768 0.854 1.00 97.94 279 HIS A CA 1
ATOM 2169 C C . HIS A 1 279 ? -9.590 13.406 1.833 1.00 97.94 279 HIS A C 1
ATOM 2171 O O . HIS A 1 279 ? -9.642 13.841 2.987 1.00 97.94 279 HIS A O 1
ATOM 2177 N N . PRO A 1 280 ? -8.562 12.649 1.392 1.00 96.94 280 PRO A N 1
ATOM 2178 C CA . PRO A 1 280 ? -7.470 12.218 2.268 1.00 96.94 280 PRO A CA 1
ATOM 2179 C C . PRO A 1 280 ? -6.600 13.358 2.813 1.00 96.94 280 PRO A C 1
ATOM 2181 O O . PRO A 1 280 ? -5.933 13.174 3.824 1.00 96.94 280 PRO A O 1
ATOM 2184 N N . ASP A 1 281 ? -6.603 14.525 2.162 1.00 97.75 281 ASP A N 1
ATOM 2185 C CA . ASP A 1 281 ? -5.855 15.713 2.584 1.00 97.75 281 ASP A CA 1
ATOM 2186 C C . ASP A 1 281 ? -6.591 16.578 3.620 1.00 97.75 281 ASP A C 1
ATOM 2188 O O . ASP A 1 281 ? -6.008 17.506 4.179 1.00 97.75 281 ASP A O 1
ATOM 2192 N N . ASN A 1 282 ? -7.855 16.267 3.926 1.00 98.38 282 ASN A N 1
ATOM 2193 C CA . ASN A 1 282 ? -8.627 16.973 4.945 1.00 98.38 282 ASN A CA 1
ATOM 2194 C C . ASN A 1 282 ? -8.377 16.366 6.333 1.00 98.38 282 ASN A C 1
ATOM 2196 O O . ASN A 1 282 ? -9.215 15.641 6.866 1.00 98.38 282 ASN A O 1
ATOM 2200 N N . VAL A 1 283 ? -7.191 16.614 6.890 1.00 98.56 283 VAL A N 1
ATOM 2201 C CA . VAL A 1 283 ? -6.730 15.963 8.125 1.00 98.56 283 VAL A CA 1
ATOM 2202 C C . VAL A 1 283 ? -6.826 16.891 9.330 1.00 98.56 283 VAL A C 1
ATOM 2204 O O . VAL A 1 283 ? -6.349 18.034 9.313 1.00 98.56 283 VAL A O 1
ATOM 2207 N N . LYS A 1 284 ? -7.414 16.361 10.399 1.00 98.69 284 LYS A N 1
ATOM 2208 C CA . LYS A 1 284 ? -7.574 17.018 11.693 1.00 98.69 284 LYS A CA 1
ATOM 2209 C C . LYS A 1 284 ? -6.897 16.203 12.797 1.00 98.69 284 LYS A C 1
ATOM 2211 O O . LYS A 1 284 ? -6.875 14.973 12.689 1.00 98.69 284 LYS A O 1
ATOM 2216 N N . PRO A 1 285 ? -6.367 16.854 13.847 1.00 98.56 285 PRO A N 1
ATOM 2217 C CA . PRO A 1 285 ? -5.999 16.141 15.061 1.00 98.56 285 PRO A CA 1
ATOM 2218 C C . PRO A 1 285 ? -7.241 15.472 15.663 1.00 98.56 285 PRO A C 1
ATOM 2220 O O . PRO A 1 285 ? -8.363 15.962 15.503 1.00 98.56 285 PRO A O 1
ATOM 2223 N N . VAL A 1 286 ? -7.049 14.347 16.350 1.00 98.38 286 VAL A N 1
ATOM 2224 C CA . VAL A 1 286 ? -8.150 13.572 16.943 1.00 98.38 286 VAL A CA 1
ATOM 2225 C C . VAL A 1 286 ? -9.014 14.407 17.897 1.00 98.38 286 VAL A C 1
ATOM 2227 O O . VAL A 1 286 ? -10.231 14.244 17.898 1.00 98.38 286 VAL A O 1
ATOM 2230 N N . SER A 1 287 ? -8.418 15.360 18.618 1.00 98.19 287 SER A N 1
ATOM 2231 C CA . SER A 1 287 ? -9.096 16.286 19.535 1.00 98.19 287 SER A CA 1
ATOM 2232 C C . SER A 1 287 ? -10.189 17.143 18.877 1.00 98.19 287 SER A C 1
ATOM 2234 O O . SER A 1 287 ? -11.163 17.506 19.531 1.00 98.19 287 SER A O 1
ATOM 2236 N N . GLU A 1 288 ? -10.082 17.440 17.579 1.00 98.62 288 GLU A N 1
ATOM 2237 C CA . GLU A 1 288 ? -11.080 18.231 16.841 1.00 98.62 288 GLU A CA 1
ATOM 2238 C C . GLU A 1 288 ? -12.291 17.420 16.358 1.00 98.62 288 GLU A C 1
ATOM 2240 O O . GLU A 1 288 ? -13.285 17.999 15.911 1.00 98.62 288 GLU A O 1
ATOM 2245 N N . VAL A 1 289 ? -12.190 16.092 16.352 1.00 98.44 289 VAL A N 1
ATOM 2246 C CA . VAL A 1 289 ? -13.214 15.187 15.798 1.00 98.44 289 VAL A CA 1
ATOM 2247 C C . VAL A 1 289 ? -13.697 14.159 16.815 1.00 98.44 289 VAL A C 1
ATOM 2249 O O . VAL A 1 289 ? -14.547 13.323 16.494 1.00 98.44 289 VAL A O 1
ATOM 2252 N N . GLU A 1 290 ? -13.163 14.219 18.033 1.00 98.44 290 GLU A N 1
ATOM 2253 C CA . GLU A 1 290 ? -13.582 13.381 19.142 1.00 98.44 290 GLU A CA 1
ATOM 2254 C C . GLU A 1 290 ? -15.088 13.545 19.400 1.00 98.44 290 GLU A C 1
ATOM 2256 O O . GLU A 1 290 ? -15.629 14.650 19.373 1.00 98.44 290 GLU A O 1
ATOM 2261 N N . GLY A 1 291 ? -15.782 12.427 19.608 1.00 98.38 291 GLY A N 1
ATOM 2262 C CA . GLY A 1 291 ? -17.237 12.407 19.798 1.00 98.38 291 GLY A CA 1
ATOM 2263 C C . GLY A 1 291 ? -18.049 12.239 18.511 1.00 98.38 291 GLY A C 1
ATOM 2264 O O . GLY A 1 291 ? -19.266 12.107 18.584 1.00 98.38 291 GLY A O 1
ATOM 2265 N N . THR A 1 292 ? -17.412 12.196 17.335 1.00 98.75 292 THR A N 1
ATOM 2266 C CA . THR A 1 292 ? -18.118 11.908 16.074 1.00 98.75 292 THR A CA 1
ATOM 2267 C C . THR A 1 292 ? -18.692 10.490 16.100 1.00 98.75 292 THR A C 1
ATOM 2269 O O . THR A 1 292 ? -17.928 9.524 16.131 1.00 98.75 292 THR A O 1
ATOM 2272 N N . GLU A 1 293 ? -20.017 10.355 16.058 1.00 98.75 293 GLU A N 1
ATOM 2273 C CA . GLU A 1 293 ? -20.696 9.055 16.007 1.00 98.75 293 GLU A CA 1
ATOM 2274 C C . GLU A 1 293 ? -20.319 8.266 14.747 1.00 98.75 293 GLU A C 1
ATOM 2276 O O . GLU A 1 293 ? -20.150 8.823 13.658 1.00 98.75 293 GLU A O 1
ATOM 2281 N N . ILE A 1 294 ? -20.194 6.947 14.898 1.00 98.81 294 ILE A N 1
ATOM 2282 C CA . ILE A 1 294 ? -19.874 6.032 13.801 1.00 98.81 294 ILE A CA 1
ATOM 2283 C C . ILE A 1 294 ? -20.829 4.843 13.794 1.00 98.81 294 ILE A C 1
ATOM 2285 O O . ILE A 1 294 ? -21.378 4.464 14.821 1.00 98.81 294 ILE A O 1
ATOM 2289 N N . ASN A 1 295 ? -21.007 4.232 12.625 1.00 98.81 295 ASN A N 1
ATOM 2290 C CA . ASN A 1 295 ? -21.860 3.052 12.442 1.00 98.81 295 ASN A CA 1
ATOM 2291 C C . ASN A 1 295 ? -21.049 1.830 11.998 1.00 98.81 295 ASN A C 1
ATOM 2293 O O . ASN A 1 295 ? -21.453 0.688 12.209 1.00 98.81 295 ASN A O 1
ATOM 2297 N N . GLN A 1 296 ? -19.892 2.054 11.373 1.00 98.81 296 GLN A N 1
ATOM 2298 C CA . GLN A 1 296 ? -18.997 1.000 10.913 1.00 98.81 296 GLN A CA 1
ATOM 2299 C C . GLN A 1 296 ? -17.546 1.327 11.243 1.00 98.81 296 GLN A C 1
ATOM 2301 O O . GLN A 1 296 ? -17.107 2.469 11.117 1.00 98.81 296 GLN A O 1
ATOM 2306 N N . VAL A 1 297 ? -16.781 0.297 11.583 1.00 98.81 297 VAL A N 1
ATOM 2307 C CA . VAL A 1 297 ? -15.324 0.357 11.626 1.00 98.81 297 VAL A CA 1
ATOM 2308 C C . VAL A 1 297 ? -14.750 -0.705 10.702 1.00 98.81 297 VAL A C 1
ATOM 2310 O O . VAL A 1 297 ? -15.192 -1.854 10.708 1.00 98.81 297 VAL A O 1
ATOM 2313 N N . PHE A 1 298 ? -13.752 -0.325 9.912 1.00 98.62 298 PHE A N 1
ATOM 2314 C CA . PHE A 1 298 ? -13.022 -1.233 9.038 1.00 98.62 298 PHE A CA 1
ATOM 2315 C C . PHE A 1 298 ? -11.525 -1.220 9.355 1.00 98.62 298 PHE A C 1
ATOM 2317 O O . PHE A 1 298 ? -10.877 -0.177 9.250 1.00 98.62 298 PHE A O 1
ATOM 2324 N N . ILE A 1 299 ? -10.976 -2.388 9.702 1.00 98.69 299 ILE A N 1
ATOM 2325 C CA . ILE A 1 299 ? -9.550 -2.594 9.977 1.00 98.69 299 ILE A CA 1
ATOM 2326 C C . ILE A 1 299 ? -9.018 -3.668 9.032 1.00 98.69 299 ILE A C 1
ATOM 2328 O O . ILE A 1 299 ? -9.336 -4.845 9.191 1.00 98.69 299 ILE A O 1
ATOM 2332 N N . GLY A 1 300 ? -8.174 -3.287 8.074 1.00 96.69 300 GLY A N 1
ATOM 2333 C CA . GLY A 1 300 ? -7.504 -4.272 7.226 1.00 96.69 300 GLY A CA 1
ATOM 2334 C C . GLY A 1 300 ? -7.439 -3.930 5.749 1.00 96.69 300 GLY A C 1
ATOM 2335 O O . GLY A 1 300 ? -8.213 -4.445 4.955 1.00 96.69 300 GLY A O 1
ATOM 2336 N N . SER A 1 301 ? -6.492 -3.086 5.350 1.00 95.38 301 SER A N 1
ATOM 2337 C CA . SER A 1 301 ? -6.285 -2.705 3.944 1.00 95.38 301 SER A CA 1
ATOM 2338 C C . SER A 1 301 ? -4.828 -2.906 3.508 1.00 95.38 301 SER A C 1
ATOM 2340 O O . SER A 1 301 ? -3.987 -3.320 4.306 1.00 95.38 301 SER A O 1
ATOM 2342 N N . CYS A 1 302 ? -4.488 -2.560 2.257 1.00 94.25 302 CYS A N 1
ATOM 2343 C CA . CYS A 1 302 ? -3.081 -2.452 1.844 1.00 94.25 302 CYS A CA 1
ATOM 2344 C C . CYS A 1 302 ? -2.323 -1.391 2.657 1.00 94.25 302 CYS A C 1
ATOM 2346 O O . CYS A 1 302 ? -1.107 -1.494 2.816 1.00 94.25 302 CYS A O 1
ATOM 2348 N N . THR A 1 303 ? -3.031 -0.398 3.202 1.00 94.94 303 THR A N 1
ATOM 2349 C CA . THR A 1 303 ? -2.451 0.630 4.062 1.00 94.94 303 THR A CA 1
ATOM 2350 C C . THR A 1 303 ? -2.195 0.105 5.462 1.00 94.94 303 THR A C 1
ATOM 2352 O O . THR A 1 303 ? -1.103 0.338 5.945 1.00 94.94 303 THR A O 1
ATOM 2355 N N . ASN A 1 304 ? -3.130 -0.614 6.094 1.00 97.75 304 ASN A N 1
ATOM 2356 C CA . ASN A 1 304 ? -2.982 -1.130 7.462 1.00 97.75 304 ASN A CA 1
ATOM 2357 C C . ASN A 1 304 ? -3.815 -2.406 7.674 1.00 97.75 304 ASN A C 1
ATOM 2359 O O . ASN A 1 304 ? -4.982 -2.346 8.070 1.00 97.75 304 ASN A O 1
ATOM 2363 N N . GLY A 1 305 ? -3.222 -3.558 7.381 1.00 97.75 305 GLY A N 1
ATOM 2364 C CA . GLY A 1 305 ? -3.819 -4.884 7.575 1.00 97.75 305 GLY A CA 1
ATOM 2365 C C . GLY A 1 305 ? -2.782 -5.978 7.830 1.00 97.75 305 GLY A C 1
ATOM 2366 O O . GLY A 1 305 ? -3.091 -7.165 7.720 1.00 97.75 305 GLY A O 1
ATOM 2367 N N . ARG A 1 306 ? -1.537 -5.593 8.122 1.00 98.69 306 ARG A N 1
ATOM 2368 C CA . ARG A 1 306 ? -0.431 -6.506 8.420 1.00 98.69 306 ARG A CA 1
ATOM 2369 C C . ARG A 1 306 ? -0.493 -6.941 9.879 1.00 98.69 306 ARG A C 1
ATOM 2371 O O . ARG A 1 306 ? -1.346 -6.510 10.652 1.00 98.69 306 ARG A O 1
ATOM 2378 N N . LEU A 1 307 ? 0.408 -7.837 10.266 1.00 98.69 307 LEU A N 1
ATOM 2379 C CA . LEU A 1 307 ? 0.377 -8.434 11.599 1.00 98.69 307 LEU A CA 1
ATOM 2380 C C . LEU A 1 307 ? 0.566 -7.393 12.715 1.00 98.69 307 LEU A C 1
ATOM 2382 O O . LEU A 1 307 ? -0.090 -7.499 13.747 1.00 98.69 307 LEU A O 1
ATOM 2386 N N . SER A 1 308 ? 1.416 -6.383 12.507 1.00 98.50 308 SER A N 1
ATOM 2387 C CA . SER A 1 308 ? 1.589 -5.250 13.430 1.00 98.50 308 SER A CA 1
ATOM 2388 C C . SER A 1 308 ? 0.281 -4.479 13.645 1.00 98.50 308 SER A C 1
ATOM 2390 O O . SER A 1 308 ? -0.128 -4.282 14.787 1.00 98.50 308 SER A O 1
ATOM 2392 N N . ASP A 1 309 ? -0.422 -4.147 12.559 1.00 98.81 309 ASP A N 1
ATOM 2393 C CA . ASP A 1 309 ? -1.715 -3.455 12.584 1.00 98.81 309 ASP A CA 1
ATOM 2394 C C . ASP A 1 309 ? -2.772 -4.255 13.368 1.00 98.81 309 ASP A C 1
ATOM 2396 O O . ASP A 1 309 ? -3.494 -3.707 14.203 1.00 98.81 309 ASP A O 1
ATOM 2400 N N . LEU A 1 310 ? -2.842 -5.571 13.128 1.00 98.88 310 LEU A N 1
ATOM 2401 C CA . LEU A 1 310 ? -3.783 -6.458 13.816 1.00 98.88 310 LEU A CA 1
ATOM 2402 C C . LEU A 1 310 ? -3.445 -6.620 15.302 1.00 98.88 310 LEU A C 1
ATOM 2404 O O . LEU A 1 310 ? -4.350 -6.612 16.132 1.00 98.88 310 LEU A O 1
ATOM 2408 N N . ARG A 1 311 ? -2.163 -6.748 15.665 1.00 98.81 311 ARG A N 1
ATOM 2409 C CA . ARG A 1 311 ? -1.740 -6.805 17.074 1.00 98.81 311 ARG A CA 1
ATOM 2410 C C . ARG A 1 311 ? -2.119 -5.530 17.816 1.00 98.81 311 ARG A C 1
ATOM 2412 O O . ARG A 1 311 ? -2.645 -5.614 18.925 1.00 98.81 311 ARG A O 1
ATOM 2419 N N . GLU A 1 312 ? -1.884 -4.377 17.195 1.00 98.69 312 GLU A N 1
ATOM 2420 C CA . GLU A 1 312 ? -2.199 -3.086 17.800 1.00 98.69 312 GLU A CA 1
ATOM 2421 C C . GLU A 1 312 ? -3.709 -2.929 18.002 1.00 98.69 312 GLU A C 1
ATOM 2423 O O . GLU A 1 312 ? -4.150 -2.632 19.107 1.00 98.69 312 GLU A O 1
ATOM 2428 N N . ALA A 1 313 ? -4.528 -3.238 16.992 1.00 98.81 313 ALA A N 1
ATOM 2429 C CA . ALA A 1 313 ? -5.983 -3.222 17.144 1.00 98.81 313 ALA A CA 1
ATOM 2430 C C . ALA A 1 313 ? -6.476 -4.214 18.220 1.00 98.81 313 ALA A C 1
ATOM 2432 O O . ALA A 1 313 ? -7.304 -3.871 19.067 1.00 98.81 313 ALA A O 1
ATOM 2433 N N . ALA A 1 314 ? -5.946 -5.441 18.232 1.00 98.81 314 ALA A N 1
ATOM 2434 C CA . ALA A 1 314 ? -6.341 -6.478 19.184 1.00 98.81 314 ALA A CA 1
ATOM 2435 C C . ALA A 1 314 ? -6.018 -6.103 20.640 1.00 98.81 314 ALA A C 1
ATOM 2437 O O . ALA A 1 314 ? -6.789 -6.444 21.536 1.00 98.81 314 ALA A O 1
ATOM 2438 N N . LYS A 1 315 ? -4.925 -5.368 20.894 1.00 98.50 315 LYS A N 1
ATOM 2439 C CA . LYS A 1 315 ? -4.570 -4.851 22.230 1.00 98.50 315 LYS A CA 1
ATOM 2440 C C . LYS A 1 315 ? -5.708 -4.033 22.848 1.00 98.50 315 LYS A C 1
ATOM 2442 O O . LYS A 1 315 ? -5.971 -4.174 24.040 1.00 98.50 315 LYS A O 1
ATOM 2447 N N . TYR A 1 316 ? -6.389 -3.225 22.039 1.00 98.62 316 TYR A N 1
ATOM 2448 C CA . TYR A 1 316 ? -7.478 -2.347 22.475 1.00 98.62 316 TYR A CA 1
ATOM 2449 C C . TYR A 1 316 ? -8.853 -3.036 22.498 1.00 98.62 316 TYR A C 1
ATOM 2451 O O . TYR A 1 316 ? -9.737 -2.599 23.230 1.00 98.62 316 TYR A O 1
ATOM 2459 N N . LEU A 1 317 ? -9.015 -4.149 21.775 1.00 98.50 317 LEU A N 1
ATOM 2460 C CA . LEU A 1 317 ? -10.243 -4.961 21.764 1.00 98.50 317 LEU A CA 1
ATOM 2461 C C . LEU A 1 317 ? -10.232 -6.116 22.780 1.00 98.50 317 LEU A C 1
ATOM 2463 O O . LEU A 1 317 ? -11.278 -6.681 23.095 1.00 98.50 317 LEU A O 1
ATOM 2467 N N . LYS A 1 318 ? -9.065 -6.495 23.312 1.00 98.44 318 LYS A N 1
ATOM 2468 C CA . LYS A 1 318 ? -8.925 -7.642 24.218 1.00 98.44 318 LYS A CA 1
ATOM 2469 C C . LYS A 1 318 ? -9.774 -7.479 25.482 1.00 98.44 318 LYS A C 1
ATOM 2471 O O . LYS A 1 318 ? -9.534 -6.587 26.290 1.00 98.44 318 LYS A O 1
ATOM 2476 N N . GLY A 1 319 ? -10.709 -8.412 25.677 1.00 98.12 319 GLY A N 1
ATOM 2477 C CA . GLY A 1 319 ? -11.598 -8.445 26.843 1.00 98.12 319 GLY A CA 1
ATOM 2478 C C . GLY A 1 319 ? -12.730 -7.417 26.798 1.00 98.12 319 GLY A C 1
ATOM 2479 O O . GLY A 1 319 ? -13.334 -7.157 27.833 1.00 98.12 319 GLY A O 1
ATOM 2480 N N . ARG A 1 320 ? -12.994 -6.823 25.629 1.00 98.31 320 ARG A N 1
ATOM 2481 C CA . ARG A 1 320 ? -14.062 -5.846 25.406 1.00 98.31 320 ARG A CA 1
ATOM 2482 C C . ARG A 1 320 ? -14.980 -6.327 24.290 1.00 98.31 320 ARG A C 1
ATOM 2484 O O . ARG A 1 320 ? -14.606 -7.199 23.510 1.00 98.31 320 ARG A O 1
ATOM 2491 N N . GLU A 1 321 ? -16.155 -5.725 24.217 1.00 98.44 321 GLU A N 1
ATOM 2492 C CA . GLU A 1 321 ? -17.118 -5.926 23.137 1.00 98.44 321 GLU A CA 1
ATOM 2493 C C . GLU A 1 321 ? -17.231 -4.639 22.316 1.00 98.44 321 GLU A C 1
ATOM 2495 O O . GLU A 1 321 ? -17.014 -3.536 22.827 1.00 98.44 321 GLU A O 1
ATOM 2500 N N . ILE A 1 322 ? -17.519 -4.782 21.026 1.00 98.62 322 ILE A N 1
ATOM 2501 C CA . ILE A 1 322 ? -17.796 -3.655 20.132 1.00 98.62 322 ILE A CA 1
ATOM 2502 C C . ILE A 1 322 ? -19.108 -2.995 20.569 1.00 98.62 322 ILE A C 1
ATOM 2504 O O . ILE A 1 322 ? -20.042 -3.671 21.003 1.00 98.62 322 ILE A O 1
ATOM 2508 N N . HIS A 1 323 ? -19.193 -1.671 20.433 1.00 98.81 323 HIS A N 1
ATOM 2509 C CA . HIS A 1 323 ? -20.413 -0.932 20.732 1.00 98.81 323 HIS A CA 1
ATOM 2510 C C . HIS A 1 323 ? -21.609 -1.485 19.937 1.00 98.81 323 HIS A C 1
ATOM 2512 O O . HIS A 1 323 ? -21.504 -1.720 18.735 1.00 98.81 323 HIS A O 1
ATOM 2518 N N . LYS A 1 324 ? -22.773 -1.636 20.584 1.00 98.50 324 LYS A N 1
ATOM 2519 C CA . LYS A 1 324 ? -23.966 -2.298 20.011 1.00 98.50 324 LYS A CA 1
ATOM 2520 C C . LYS A 1 324 ? -24.462 -1.709 18.680 1.00 98.50 324 LYS A C 1
ATOM 2522 O O . LYS A 1 324 ? -25.078 -2.419 17.893 1.00 98.50 324 LYS A O 1
ATOM 2527 N N . ASP A 1 325 ? -24.204 -0.422 18.448 1.00 98.44 325 ASP A N 1
ATOM 2528 C CA . ASP A 1 325 ? -24.642 0.307 17.249 1.00 98.44 325 ASP A CA 1
ATOM 2529 C C . ASP A 1 325 ? -23.540 0.391 16.169 1.00 98.44 325 ASP A C 1
ATOM 2531 O O . ASP A 1 325 ? -23.710 1.072 15.158 1.00 98.44 325 ASP A O 1
ATOM 2535 N N . VAL A 1 326 ? -22.404 -0.295 16.374 1.00 98.81 326 VAL A N 1
ATOM 2536 C CA . VAL A 1 326 ? -21.254 -0.307 15.461 1.00 98.81 326 VAL A CA 1
ATOM 2537 C C . VAL A 1 326 ? -20.960 -1.717 14.956 1.00 98.81 326 VAL A C 1
ATOM 2539 O O . VAL A 1 326 ? -20.786 -2.656 15.725 1.00 98.81 326 VAL A O 1
ATOM 2542 N N . LYS A 1 327 ? -20.804 -1.860 13.637 1.00 98.44 327 LYS A N 1
ATOM 2543 C CA . LYS A 1 327 ? -20.256 -3.072 13.001 1.00 98.44 327 LYS A CA 1
ATOM 2544 C C . LYS A 1 327 ? -18.742 -2.938 12.813 1.00 98.44 327 LYS A C 1
ATOM 2546 O O . LYS A 1 327 ? -18.294 -2.049 12.093 1.00 98.44 327 LYS A O 1
ATOM 2551 N N . LEU A 1 328 ? -17.951 -3.843 13.394 1.00 98.75 328 LEU A N 1
ATOM 2552 C CA . LEU A 1 328 ? -16.511 -3.949 13.116 1.00 98.75 328 LEU A CA 1
ATOM 2553 C C . LEU A 1 328 ? -16.244 -5.037 12.071 1.00 98.75 328 LEU A C 1
ATOM 2555 O O . LEU A 1 328 ? -16.645 -6.188 12.247 1.00 98.75 328 LEU A O 1
ATOM 2559 N N . ILE A 1 329 ? -15.515 -4.683 11.017 1.00 98.69 329 ILE A N 1
ATOM 2560 C CA . ILE A 1 329 ? -15.025 -5.600 9.985 1.00 98.69 329 ILE A CA 1
ATOM 2561 C C . ILE A 1 329 ? -13.500 -5.652 10.070 1.00 98.69 329 ILE A C 1
ATOM 2563 O O . ILE A 1 329 ? -12.843 -4.607 10.047 1.00 98.69 329 ILE A O 1
ATOM 2567 N N . VAL A 1 330 ? -12.939 -6.862 10.140 1.00 98.62 330 VAL A N 1
ATOM 2568 C CA . VAL A 1 330 ? -11.486 -7.080 10.184 1.00 98.62 330 VAL A CA 1
ATOM 2569 C C . VAL A 1 330 ? -11.043 -7.994 9.047 1.00 98.62 330 VAL A C 1
ATOM 2571 O O . VAL A 1 330 ? -11.542 -9.113 8.908 1.00 98.62 330 VAL A O 1
ATOM 2574 N N . ILE A 1 331 ? -10.081 -7.532 8.243 1.00 98.38 331 ILE A N 1
ATOM 2575 C CA . ILE A 1 331 ? -9.554 -8.283 7.095 1.00 98.38 331 ILE A CA 1
ATOM 2576 C C . ILE A 1 331 ? -8.023 -8.311 7.123 1.00 98.38 331 ILE A C 1
ATOM 2578 O O . ILE A 1 331 ? -7.369 -7.306 6.858 1.00 98.38 331 ILE A O 1
ATOM 2582 N N . PRO A 1 332 ? -7.404 -9.465 7.406 1.00 98.50 332 PRO A N 1
ATOM 2583 C CA . PRO A 1 332 ? -5.958 -9.603 7.285 1.00 98.50 332 PRO A CA 1
ATOM 2584 C C . PRO A 1 332 ? -5.491 -9.342 5.846 1.00 98.50 332 PRO A C 1
ATOM 2586 O O . PRO A 1 332 ? -6.085 -9.842 4.892 1.00 98.50 332 PRO A O 1
ATOM 2589 N N . ALA A 1 333 ? -4.386 -8.613 5.681 1.00 98.19 333 ALA A N 1
ATOM 2590 C CA . ALA A 1 333 ? -3.880 -8.222 4.364 1.00 98.19 333 ALA A CA 1
ATOM 2591 C C . ALA A 1 333 ? -3.389 -9.409 3.519 1.00 98.19 333 ALA A C 1
ATOM 2593 O O . ALA A 1 333 ? -3.317 -9.303 2.296 1.00 98.19 333 ALA A O 1
ATOM 2594 N N . SER A 1 334 ? -3.049 -10.542 4.138 1.00 98.69 334 SER A N 1
ATOM 2595 C CA . SER A 1 334 ? -2.694 -11.775 3.434 1.00 98.69 334 SER A CA 1
ATOM 2596 C C . SER A 1 334 ? -3.068 -13.019 4.222 1.00 98.69 334 SER A C 1
ATOM 2598 O O . SER A 1 334 ? -3.310 -12.972 5.429 1.00 98.69 334 SER A O 1
ATOM 2600 N N . LYS A 1 335 ? -3.058 -14.164 3.544 1.00 98.62 335 LYS A N 1
ATOM 2601 C CA . LYS A 1 335 ? -3.163 -15.486 4.160 1.00 98.62 335 LYS A CA 1
ATOM 2602 C C . LYS A 1 335 ? -2.042 -15.736 5.158 1.00 98.62 335 LYS A C 1
ATOM 2604 O O . LYS A 1 335 ? -2.301 -16.291 6.219 1.00 98.62 335 LYS A O 1
ATOM 2609 N N . LYS A 1 336 ? -0.806 -15.327 4.848 1.00 98.44 336 LYS A N 1
ATOM 2610 C CA . LYS A 1 336 ? 0.331 -15.470 5.767 1.00 98.44 336 LYS A CA 1
ATOM 2611 C C . LYS A 1 336 ? 0.060 -14.702 7.062 1.00 98.44 336 LYS A C 1
ATOM 2613 O O . LYS A 1 336 ? 0.148 -15.289 8.141 1.00 98.44 336 LYS A O 1
ATOM 2618 N N . VAL A 1 337 ? -0.349 -13.437 6.946 1.00 98.69 337 VAL A N 1
ATOM 2619 C CA . VAL A 1 337 ? -0.736 -12.600 8.091 1.00 98.69 337 VAL A CA 1
ATOM 2620 C C . VAL A 1 337 ? -1.917 -13.216 8.839 1.00 98.69 337 VAL A C 1
ATOM 2622 O O . VAL A 1 337 ? -1.878 -13.303 10.062 1.00 98.69 337 VAL A O 1
ATOM 2625 N N . PHE A 1 338 ? -2.936 -13.706 8.127 1.00 98.81 338 PHE A N 1
ATOM 2626 C CA . PHE A 1 338 ? -4.091 -14.354 8.743 1.00 98.81 338 PHE A CA 1
ATOM 2627 C C . PHE A 1 338 ? -3.683 -15.579 9.567 1.00 98.81 338 PHE A C 1
ATOM 2629 O O . PHE A 1 338 ? -4.074 -15.695 10.723 1.00 98.81 338 PHE A O 1
ATOM 2636 N N . MET A 1 339 ? -2.842 -16.459 9.019 1.00 98.75 339 MET A N 1
ATOM 2637 C CA . MET A 1 339 ? -2.359 -17.654 9.717 1.00 98.75 339 MET A CA 1
ATOM 2638 C C . MET A 1 339 ? -1.498 -17.312 10.939 1.00 98.75 339 MET A C 1
ATOM 2640 O O . MET A 1 339 ? -1.599 -17.983 11.966 1.00 98.75 339 MET A O 1
ATOM 2644 N N . GLN A 1 340 ? -0.671 -16.267 10.860 1.00 98.69 340 GLN A N 1
ATOM 2645 C CA . GLN A 1 340 ? 0.100 -15.772 12.006 1.00 98.69 340 GLN A CA 1
ATOM 2646 C C . GLN A 1 340 ? -0.822 -15.198 13.091 1.00 98.69 340 GLN A C 1
ATOM 2648 O O . GLN A 1 340 ? -0.696 -15.564 14.256 1.00 98.69 340 GLN A O 1
ATOM 2653 N N . ALA A 1 341 ? -1.800 -14.377 12.703 1.00 98.75 341 ALA A N 1
ATOM 2654 C CA . ALA A 1 341 ? -2.789 -13.797 13.608 1.00 98.75 341 ALA A CA 1
ATOM 2655 C C . ALA A 1 341 ? -3.684 -14.862 14.265 1.00 98.75 341 ALA A C 1
ATOM 2657 O O . ALA A 1 341 ? -4.009 -14.743 15.446 1.00 98.75 341 ALA A O 1
ATOM 2658 N N . LEU A 1 342 ? -4.050 -15.919 13.529 1.00 98.56 342 LEU A N 1
ATOM 2659 C CA . LEU A 1 342 ? -4.739 -17.098 14.065 1.00 98.56 342 LEU A CA 1
ATOM 2660 C C . LEU A 1 342 ? -3.879 -17.787 15.126 1.00 98.56 342 LEU A C 1
ATOM 2662 O O . LEU A 1 342 ? -4.343 -18.025 16.237 1.00 98.56 342 LEU A O 1
ATOM 2666 N N . LYS A 1 343 ? -2.608 -18.065 14.811 1.00 98.69 343 LYS A N 1
ATOM 2667 C CA . LYS A 1 343 ? -1.677 -18.738 15.729 1.00 98.69 343 LYS A CA 1
ATOM 2668 C C . LYS A 1 343 ? -1.420 -17.934 17.009 1.00 98.69 343 LYS A C 1
ATOM 2670 O O . LYS A 1 343 ? -1.215 -18.526 18.063 1.00 98.69 343 LYS A O 1
ATOM 2675 N N . GLU A 1 344 ? -1.429 -16.608 16.922 1.00 98.69 344 GLU A N 1
ATOM 2676 C CA . GLU A 1 344 ? -1.264 -15.701 18.066 1.00 98.69 344 GLU A CA 1
ATOM 2677 C C . GLU A 1 344 ? -2.560 -15.458 18.859 1.00 98.69 344 GLU A C 1
ATOM 2679 O O . GLU A 1 344 ? -2.534 -14.754 19.867 1.00 98.69 344 GLU A O 1
ATOM 2684 N N . GLY A 1 345 ? -3.694 -16.027 18.433 1.00 98.69 345 GLY A N 1
ATOM 2685 C CA . GLY A 1 345 ? -4.992 -15.829 19.084 1.00 98.69 345 GLY A CA 1
ATOM 2686 C C . GLY A 1 345 ? -5.585 -14.429 18.879 1.00 98.69 345 GLY A C 1
ATOM 2687 O O . GLY A 1 345 ? -6.500 -14.039 19.602 1.00 98.69 345 GLY A O 1
ATOM 2688 N N . LEU A 1 346 ? -5.089 -13.655 17.906 1.00 98.81 346 LEU A N 1
ATOM 2689 C CA . LEU A 1 346 ? -5.612 -12.317 17.600 1.00 98.81 346 LEU A CA 1
ATOM 2690 C C . LEU A 1 346 ? -7.007 -12.401 16.978 1.00 98.81 346 LEU A C 1
ATOM 2692 O O . LEU A 1 346 ? -7.888 -11.615 17.310 1.00 98.81 346 LEU A O 1
ATOM 2696 N N . ILE A 1 347 ? -7.223 -13.389 16.107 1.00 98.75 347 ILE A N 1
ATOM 2697 C CA . ILE A 1 347 ? -8.531 -13.623 15.487 1.00 98.75 347 ILE A CA 1
ATOM 2698 C C . ILE A 1 347 ? -9.579 -13.974 16.543 1.00 98.75 347 ILE A C 1
ATOM 2700 O O . ILE A 1 347 ? -10.681 -13.436 16.498 1.00 98.75 347 ILE A O 1
ATOM 2704 N N . ASP A 1 348 ? -9.217 -14.781 17.542 1.00 98.75 348 ASP A N 1
ATOM 2705 C CA . ASP A 1 348 ? -10.096 -15.097 18.668 1.00 98.75 348 ASP A CA 1
ATOM 2706 C C . ASP A 1 348 ? -10.497 -13.840 19.445 1.00 98.75 348 ASP A C 1
ATOM 2708 O O . ASP A 1 348 ? -11.646 -13.732 19.862 1.00 98.75 348 ASP A O 1
ATOM 2712 N N . ILE A 1 349 ? -9.573 -12.890 19.642 1.00 98.88 349 ILE A N 1
ATOM 2713 C CA . ILE A 1 349 ? -9.875 -11.603 20.287 1.00 98.88 349 ILE A CA 1
ATOM 2714 C C . ILE A 1 349 ? -10.910 -10.833 19.466 1.00 98.88 349 ILE A C 1
ATOM 2716 O O . ILE A 1 349 ? -11.910 -10.387 20.023 1.00 98.88 349 ILE A O 1
ATOM 2720 N N . PHE A 1 350 ? -10.703 -10.711 18.153 1.00 98.88 350 PHE A N 1
ATOM 2721 C CA . PHE A 1 350 ? -11.629 -9.993 17.279 1.00 98.88 350 PHE A CA 1
ATOM 2722 C C . PHE A 1 350 ? -13.019 -10.638 17.253 1.00 98.88 350 PHE A C 1
ATOM 2724 O O . PHE A 1 350 ? -14.016 -9.942 17.422 1.00 98.88 350 PHE A O 1
ATOM 2731 N N . VAL A 1 351 ? -13.096 -11.963 17.101 1.00 98.81 351 VAL A N 1
ATOM 2732 C CA . VAL A 1 351 ? -14.376 -12.688 17.079 1.00 98.81 351 VAL A CA 1
ATOM 2733 C C . VAL A 1 351 ? -15.090 -12.581 18.427 1.00 98.81 351 VAL A C 1
ATOM 2735 O O . VAL A 1 351 ? -16.287 -12.311 18.449 1.00 98.81 351 VAL A O 1
ATOM 2738 N N . LYS A 1 352 ? -14.374 -12.725 19.552 1.00 98.81 352 LYS A N 1
ATOM 2739 C CA . LYS A 1 352 ? -14.954 -12.559 20.899 1.00 98.81 352 LYS A CA 1
ATOM 2740 C C . LYS A 1 352 ? -15.471 -11.145 21.149 1.00 98.81 352 LYS A C 1
ATOM 2742 O O . LYS A 1 352 ? -16.471 -11.005 21.837 1.00 98.81 352 LYS A O 1
ATOM 2747 N N . ALA A 1 353 ? -14.825 -10.127 20.580 1.00 98.69 353 ALA A N 1
ATOM 2748 C CA . ALA A 1 353 ? -15.307 -8.751 20.655 1.00 98.69 353 ALA A CA 1
ATOM 2749 C C . ALA A 1 353 ? -16.563 -8.502 19.796 1.00 98.69 353 ALA A C 1
ATOM 2751 O O . ALA A 1 353 ? -17.211 -7.475 19.976 1.00 98.69 353 ALA A O 1
ATOM 2752 N N . GLY A 1 354 ? -16.904 -9.420 18.879 1.00 98.56 354 GLY A N 1
ATOM 2753 C CA . GLY A 1 354 ? -18.056 -9.336 17.972 1.00 98.56 354 GLY A CA 1
ATOM 2754 C C . GLY A 1 354 ? -17.713 -8.930 16.532 1.00 98.56 354 GLY A C 1
ATOM 2755 O O . GLY A 1 354 ? -18.600 -8.536 15.778 1.00 98.56 354 GLY A O 1
ATOM 2756 N N . ALA A 1 355 ? -16.436 -8.965 16.138 1.00 98.69 355 ALA A N 1
ATOM 2757 C CA . ALA A 1 355 ? -16.013 -8.527 14.810 1.00 98.69 355 ALA A CA 1
ATOM 2758 C C . ALA A 1 355 ? -16.372 -9.542 13.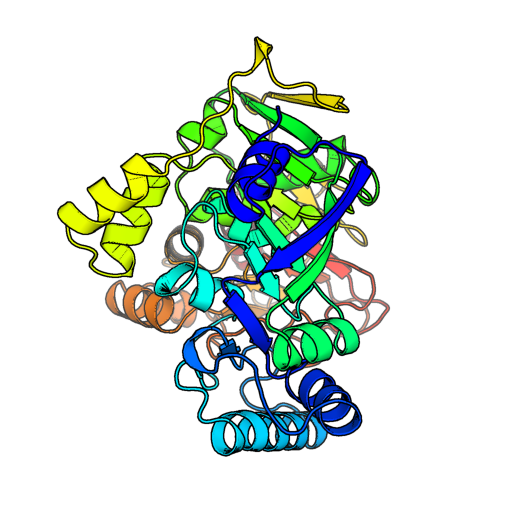715 1.00 98.69 355 ALA A C 1
ATOM 2760 O O . ALA A 1 355 ? -16.280 -10.757 13.901 1.00 98.69 355 ALA A O 1
ATOM 2761 N N . MET A 1 356 ? -16.674 -9.034 12.521 1.00 98.56 356 MET A N 1
ATOM 2762 C CA . MET A 1 356 ? -16.820 -9.835 11.309 1.00 98.56 356 MET A CA 1
ATOM 2763 C C . MET A 1 356 ? -15.462 -10.008 10.628 1.00 98.56 356 MET A C 1
ATOM 2765 O O . MET A 1 356 ? -14.887 -9.049 10.111 1.00 98.56 356 MET A O 1
ATOM 2769 N N . ILE A 1 357 ? -14.958 -11.242 10.601 1.00 98.31 357 ILE A N 1
ATOM 2770 C CA . ILE A 1 357 ? -13.735 -11.590 9.870 1.00 98.31 357 ILE A CA 1
ATOM 2771 C C . ILE A 1 357 ? -14.101 -11.962 8.435 1.00 98.31 357 ILE A C 1
ATOM 2773 O O . ILE A 1 357 ? -14.949 -12.829 8.220 1.00 98.31 357 ILE A O 1
ATOM 2777 N N . CYS A 1 358 ? -13.457 -11.342 7.447 1.00 97.00 358 CYS A N 1
ATOM 2778 C CA . CYS A 1 358 ? -13.660 -11.685 6.036 1.00 97.00 358 CYS A CA 1
ATOM 2779 C C . CYS A 1 358 ? -12.403 -12.288 5.396 1.00 97.00 358 CYS A C 1
ATOM 2781 O O . CYS A 1 358 ? -11.315 -12.308 5.972 1.00 97.00 358 CYS A O 1
ATOM 2783 N N . THR A 1 359 ? -12.570 -12.813 4.181 1.00 96.38 359 THR A N 1
ATOM 2784 C CA . THR A 1 359 ? -11.483 -13.365 3.364 1.00 96.38 359 THR A CA 1
ATOM 2785 C C . THR A 1 359 ? -10.381 -12.322 3.134 1.00 96.38 359 THR A C 1
ATOM 2787 O O . THR A 1 359 ? -10.724 -11.198 2.762 1.00 96.38 359 THR A O 1
ATOM 2790 N N . PRO A 1 360 ? -9.084 -12.678 3.282 1.00 97.69 360 PRO A N 1
ATOM 2791 C CA . PRO A 1 360 ? -7.976 -11.785 2.949 1.00 97.69 360 PRO A CA 1
ATOM 2792 C C . PRO A 1 360 ? -8.127 -11.169 1.553 1.00 97.69 360 PRO A C 1
ATOM 2794 O O . PRO A 1 360 ? -8.168 -11.886 0.549 1.00 97.69 360 PRO A O 1
ATOM 2797 N N . GLY A 1 361 ? -8.237 -9.842 1.515 1.00 93.62 361 GLY A N 1
ATOM 2798 C CA . GLY A 1 361 ? -8.609 -9.046 0.345 1.00 93.62 361 GLY A CA 1
ATOM 2799 C C . GLY A 1 361 ? -8.749 -7.565 0.712 1.00 93.62 361 GLY A C 1
ATOM 2800 O O . GLY A 1 361 ? -8.366 -7.172 1.810 1.00 93.62 361 GLY A O 1
ATOM 2801 N N . CYS A 1 362 ? -9.262 -6.729 -0.196 1.00 84.38 362 CYS A N 1
ATOM 2802 C CA . CYS A 1 362 ? -9.263 -5.266 -0.019 1.00 84.38 362 CYS A CA 1
ATOM 2803 C C . CYS A 1 362 ? -10.650 -4.624 0.203 1.00 84.38 362 CYS A C 1
ATOM 2805 O O . CYS A 1 362 ? -10.761 -3.397 0.220 1.00 84.38 362 CYS A O 1
ATOM 2807 N N . GLY A 1 363 ? -11.730 -5.398 0.334 1.00 80.06 363 GLY A N 1
ATOM 2808 C CA . GLY A 1 363 ? -13.068 -4.827 0.530 1.00 80.06 363 GLY A CA 1
ATOM 2809 C C . GLY A 1 363 ? -13.226 -4.155 1.908 1.00 80.06 363 GLY A C 1
ATOM 2810 O O . GLY A 1 363 ? -12.517 -4.525 2.830 1.00 80.06 363 GLY A O 1
ATOM 2811 N N . PRO A 1 364 ? -14.105 -3.144 2.067 1.00 83.25 364 PRO A N 1
ATOM 2812 C CA . PRO A 1 364 ? -15.027 -2.600 1.073 1.00 83.25 364 PRO A CA 1
ATOM 2813 C C . PRO A 1 364 ? -14.429 -1.447 0.237 1.00 83.25 364 PRO A C 1
ATOM 2815 O O . PRO A 1 364 ? -15.137 -0.498 -0.089 1.00 83.25 364 PRO A O 1
ATOM 2818 N N . CYS A 1 365 ? -13.145 -1.488 -0.150 1.00 79.44 365 CYS A N 1
ATOM 2819 C CA . CYS A 1 365 ? -12.474 -0.361 -0.824 1.00 79.44 365 CYS A CA 1
ATOM 2820 C C . CYS A 1 365 ? -13.143 0.113 -2.134 1.00 79.44 365 CYS A C 1
ATOM 2822 O O . CYS A 1 365 ? -12.960 1.271 -2.509 1.00 79.44 365 CYS A O 1
ATOM 2824 N N . LEU A 1 366 ? -13.918 -0.733 -2.827 1.00 79.69 366 LEU A N 1
ATOM 2825 C CA . LEU A 1 366 ? -14.677 -0.371 -4.039 1.00 79.69 366 LEU A CA 1
ATOM 2826 C C . LEU A 1 366 ? -16.186 -0.155 -3.807 1.00 79.69 366 LEU A C 1
ATOM 2828 O O . LEU A 1 366 ? -16.916 0.051 -4.771 1.00 79.69 366 LEU A O 1
ATOM 2832 N N . GLY A 1 367 ? -16.667 -0.246 -2.563 1.00 79.94 367 GLY A N 1
ATOM 2833 C CA . GLY A 1 367 ? -18.068 0.024 -2.215 1.00 79.94 367 GLY A CA 1
ATOM 2834 C C . GLY A 1 367 ? -19.100 -0.956 -2.773 1.00 79.94 367 GLY A C 1
ATOM 2835 O O . GLY A 1 367 ? -20.280 -0.629 -2.830 1.00 79.94 367 GLY A O 1
ATOM 2836 N N . ALA A 1 368 ? -18.674 -2.153 -3.185 1.00 70.12 368 ALA A N 1
ATOM 2837 C CA . ALA A 1 368 ? -19.539 -3.141 -3.836 1.00 70.12 368 ALA A CA 1
ATOM 2838 C C . ALA A 1 368 ? -19.604 -4.503 -3.118 1.00 70.12 368 ALA A C 1
ATOM 2840 O O . ALA A 1 368 ? -20.279 -5.415 -3.593 1.00 70.12 368 ALA A O 1
ATOM 2841 N N . HIS A 1 369 ? -18.867 -4.694 -2.020 1.00 82.81 369 HIS A N 1
ATOM 2842 C CA . HIS A 1 369 ? -18.782 -5.977 -1.319 1.00 82.81 369 HIS A CA 1
ATOM 2843 C C . HIS A 1 369 ? -18.350 -5.794 0.144 1.00 82.81 369 HIS A C 1
ATOM 2845 O O . HIS A 1 369 ? -17.683 -4.812 0.468 1.00 82.81 369 HIS A O 1
ATOM 2851 N N . GLN A 1 370 ? -18.682 -6.777 0.989 1.00 87.75 370 GLN A N 1
ATOM 2852 C CA . GLN A 1 370 ? -18.296 -6.932 2.399 1.00 87.75 370 GLN A CA 1
ATOM 2853 C C . GLN A 1 370 ? -18.966 -5.938 3.361 1.00 87.75 370 GLN A C 1
ATOM 2855 O O . GLN A 1 370 ? -19.828 -6.339 4.131 1.00 87.75 370 GLN A O 1
ATOM 2860 N N . GLY A 1 371 ? -18.619 -4.655 3.296 1.00 93.44 371 GLY A N 1
ATOM 2861 C CA . GLY A 1 371 ? -19.030 -3.633 4.270 1.00 93.44 371 GLY A CA 1
ATOM 2862 C C . GLY A 1 371 ? -19.638 -2.398 3.621 1.00 93.44 371 GLY A C 1
ATOM 2863 O O . GLY A 1 371 ? -19.130 -1.296 3.827 1.00 93.44 371 GLY A O 1
ATOM 2864 N N . VAL A 1 372 ? -20.657 -2.589 2.778 1.00 96.06 372 VAL A N 1
ATOM 2865 C CA . VAL A 1 372 ? -21.300 -1.492 2.036 1.00 96.06 372 VAL A CA 1
ATOM 2866 C C . VAL A 1 372 ? -22.031 -0.552 3.000 1.00 96.06 372 VAL A C 1
ATOM 2868 O O . VAL A 1 372 ? -22.748 -1.017 3.888 1.00 96.06 372 VAL A O 1
ATOM 2871 N N . LEU A 1 373 ? -21.853 0.757 2.810 1.00 97.75 373 LEU A N 1
ATOM 2872 C CA . LEU A 1 373 ? -22.501 1.795 3.611 1.00 97.75 373 LEU A CA 1
ATOM 2873 C C . LEU A 1 373 ? -23.842 2.229 3.023 1.00 97.75 373 LEU A C 1
ATOM 2875 O O . LEU A 1 373 ? -23.956 2.460 1.812 1.00 97.75 373 LEU A O 1
ATOM 2879 N N . ALA A 1 374 ? -24.833 2.382 3.898 1.00 97.94 374 ALA A N 1
ATOM 2880 C CA . ALA A 1 374 ? -26.130 2.961 3.563 1.00 97.94 374 ALA A CA 1
ATOM 2881 C C . ALA A 1 374 ? -26.082 4.502 3.508 1.00 97.94 374 ALA A C 1
ATOM 2883 O O . ALA A 1 374 ? -25.052 5.137 3.745 1.00 97.94 374 ALA A O 1
ATOM 2884 N N . GLU A 1 375 ? -27.210 5.122 3.162 1.00 98.25 375 GLU A N 1
ATOM 2885 C CA . GLU A 1 375 ? -27.368 6.574 3.242 1.00 98.25 375 GLU A CA 1
ATOM 2886 C C . GLU A 1 375 ? -27.185 7.071 4.684 1.00 98.25 375 GLU A C 1
ATOM 2888 O O . GLU A 1 375 ? -27.775 6.520 5.607 1.00 98.25 375 GLU A O 1
ATOM 2893 N N . GLY A 1 376 ? -26.356 8.103 4.879 1.00 98.19 376 GLY A N 1
ATOM 2894 C CA . GLY A 1 376 ? -26.100 8.701 6.190 1.00 98.19 376 GLY A CA 1
ATOM 2895 C C . GLY A 1 376 ? -25.131 7.925 7.088 1.00 98.19 376 GLY A C 1
ATOM 2896 O O . GLY A 1 376 ? -24.639 8.508 8.048 1.00 98.19 376 GLY A O 1
ATOM 2897 N N . GLU A 1 377 ? -24.801 6.665 6.774 1.00 98.56 377 GLU A N 1
ATOM 2898 C CA . GLU A 1 377 ? -23.865 5.880 7.588 1.00 98.56 377 GLU A CA 1
ATOM 2899 C C . GLU A 1 377 ? -22.448 6.473 7.569 1.00 98.56 377 GLU A C 1
ATOM 2901 O O . GLU A 1 377 ? -21.929 6.895 6.527 1.00 98.56 377 GLU A O 1
ATOM 2906 N N . VAL A 1 378 ? -21.801 6.436 8.735 1.00 98.75 378 VAL A N 1
ATOM 2907 C CA . VAL A 1 378 ? -20.424 6.876 8.957 1.00 98.75 378 VAL A CA 1
ATOM 2908 C C . VAL A 1 378 ? -19.524 5.666 9.211 1.00 98.75 378 VAL A C 1
ATOM 2910 O O . VAL A 1 378 ? -19.765 4.864 10.117 1.00 98.75 378 VAL A O 1
ATOM 2913 N N . CYS A 1 379 ? -18.452 5.546 8.429 1.00 98.69 379 CYS A N 1
ATOM 2914 C CA . CYS A 1 379 ? -17.416 4.533 8.609 1.00 98.69 379 CYS A CA 1
ATOM 2915 C C . CYS A 1 379 ? -16.093 5.158 9.046 1.00 98.69 379 CYS A C 1
ATOM 2917 O O . CYS A 1 379 ? -15.599 6.072 8.388 1.00 98.69 379 CYS A O 1
ATOM 2919 N N . LEU A 1 380 ? -15.458 4.601 10.075 1.00 98.81 380 LEU A N 1
ATOM 2920 C CA . LEU A 1 380 ? -14.049 4.848 10.385 1.00 98.81 380 LEU A CA 1
ATOM 2921 C C . LEU A 1 380 ? -13.202 3.711 9.806 1.00 98.81 380 LEU A C 1
ATOM 2923 O O . LEU A 1 380 ? -13.437 2.543 10.097 1.00 98.81 380 LEU A O 1
ATOM 2927 N N . SER A 1 381 ? -12.239 4.030 8.951 1.00 98.50 381 SER A N 1
ATOM 2928 C CA . SER A 1 381 ? -11.539 3.042 8.132 1.00 98.50 381 SER A CA 1
ATOM 2929 C C . SER A 1 381 ? -10.023 3.183 8.200 1.00 98.50 381 SER A C 1
ATOM 2931 O O . SER A 1 381 ? -9.486 4.289 8.193 1.00 98.50 381 SER A O 1
ATOM 2933 N N . THR A 1 382 ? -9.314 2.057 8.146 1.00 98.44 382 THR A N 1
ATOM 2934 C CA . THR A 1 382 ? -7.856 2.022 7.961 1.00 98.44 382 THR A CA 1
ATOM 2935 C C . THR A 1 382 ? -7.430 1.963 6.482 1.00 98.44 382 THR A C 1
ATOM 2937 O O . THR A 1 382 ? -6.305 1.587 6.154 1.00 98.44 382 THR A O 1
ATOM 2940 N N . THR A 1 383 ? -8.320 2.317 5.546 1.00 97.19 383 THR A N 1
ATOM 2941 C CA . THR A 1 383 ? -8.020 2.471 4.106 1.00 97.19 383 THR A CA 1
ATOM 2942 C C . THR A 1 383 ? -7.279 3.776 3.791 1.00 97.19 383 THR A C 1
ATOM 2944 O O . THR A 1 383 ? -7.019 4.615 4.654 1.00 97.19 383 THR A O 1
ATOM 2947 N N . ASN A 1 384 ? -6.946 3.970 2.516 1.00 95.50 384 ASN A N 1
ATOM 2948 C CA . ASN A 1 384 ? -6.313 5.174 1.968 1.00 95.50 384 ASN A CA 1
ATOM 2949 C C . ASN A 1 384 ? -7.297 6.191 1.357 1.00 95.50 384 ASN A C 1
ATOM 2951 O O . ASN A 1 384 ? -6.924 7.346 1.185 1.00 95.50 384 ASN A O 1
ATOM 2955 N N . ARG A 1 385 ? -8.546 5.800 1.063 1.00 93.06 385 ARG A N 1
ATOM 2956 C CA . ARG A 1 385 ? -9.545 6.657 0.397 1.00 93.06 385 ARG A CA 1
ATOM 2957 C C . ARG A 1 385 ? -10.802 6.874 1.225 1.00 93.06 385 ARG A C 1
ATOM 2959 O O . ARG A 1 385 ? -11.374 5.913 1.736 1.00 93.06 385 ARG A O 1
ATOM 2966 N N . ASN A 1 386 ? -11.275 8.118 1.238 1.00 95.31 386 ASN A N 1
ATOM 2967 C CA . ASN A 1 386 ? -12.541 8.556 1.836 1.00 95.31 386 ASN A CA 1
ATOM 2968 C C . ASN A 1 386 ? -13.386 9.438 0.89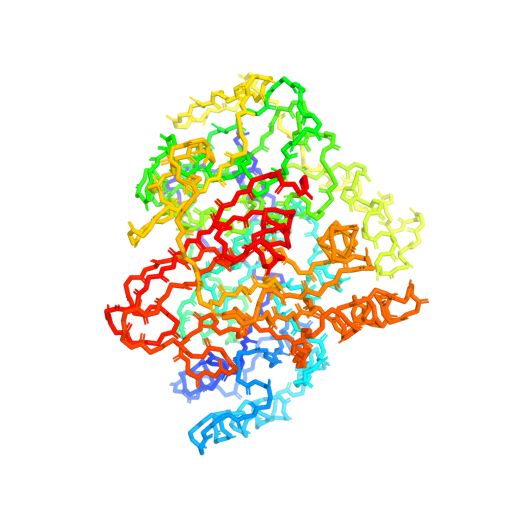3 1.00 95.31 386 ASN A C 1
ATOM 2970 O O . ASN A 1 386 ? -14.184 10.262 1.347 1.00 95.31 386 ASN A O 1
ATOM 2974 N N . PHE A 1 387 ? -13.220 9.275 -0.425 1.00 96.12 387 PHE A N 1
ATOM 2975 C CA . PHE A 1 387 ? -14.048 9.977 -1.405 1.00 96.12 387 PHE A CA 1
ATOM 2976 C C . PHE A 1 387 ? -15.539 9.703 -1.182 1.00 96.12 387 PHE A C 1
ATOM 2978 O O . PHE A 1 387 ? -15.943 8.639 -0.704 1.00 96.12 387 PHE A O 1
ATOM 2985 N N . ARG A 1 388 ? -16.374 10.674 -1.552 1.00 96.06 388 ARG A N 1
ATOM 2986 C CA . ARG A 1 388 ? -17.830 10.556 -1.453 1.00 96.06 388 ARG A CA 1
ATOM 2987 C C . ARG A 1 388 ? -18.322 9.312 -2.210 1.00 96.06 388 ARG A C 1
ATOM 2989 O O . ARG A 1 388 ? -17.931 9.102 -3.355 1.00 96.06 388 ARG A O 1
ATOM 2996 N N . GLY A 1 389 ? -19.154 8.493 -1.563 1.00 95.19 389 GLY A N 1
ATOM 2997 C CA . GLY A 1 389 ? -19.684 7.248 -2.137 1.00 95.19 389 GLY A CA 1
ATOM 2998 C C . GLY A 1 389 ? -18.668 6.117 -2.308 1.00 95.19 389 GLY A C 1
ATOM 2999 O O . GLY A 1 389 ? -18.946 5.145 -3.002 1.00 95.19 389 GLY A O 1
ATOM 3000 N N . ARG A 1 390 ? -17.473 6.207 -1.707 1.00 95.44 390 ARG A N 1
ATOM 3001 C CA . ARG A 1 390 ? -16.414 5.215 -1.950 1.00 95.44 390 ARG A CA 1
ATOM 3002 C C . ARG A 1 390 ? -16.733 3.817 -1.413 1.00 95.44 390 ARG A C 1
ATOM 3004 O O . ARG A 1 390 ? -16.294 2.842 -2.012 1.00 95.44 390 ARG A O 1
ATOM 3011 N N . MET A 1 391 ? -17.468 3.721 -0.306 1.00 96.25 391 MET A N 1
ATOM 3012 C CA . MET A 1 391 ? -17.826 2.454 0.347 1.00 96.25 391 MET A CA 1
ATOM 3013 C C . MET A 1 391 ? -19.309 2.092 0.192 1.00 96.25 391 MET A C 1
ATOM 3015 O O . MET A 1 391 ? -19.775 1.177 0.859 1.00 96.25 391 MET A O 1
ATOM 3019 N N . GLY A 1 392 ? -20.064 2.774 -0.672 1.00 95.12 392 GLY A N 1
ATOM 3020 C CA . GLY A 1 392 ? -21.490 2.504 -0.842 1.00 95.12 392 GLY A CA 1
ATOM 3021 C C . GLY A 1 392 ? -22.264 3.735 -1.288 1.00 95.12 392 GLY A C 1
ATOM 3022 O O . GLY A 1 392 ? -21.956 4.330 -2.319 1.00 95.12 392 GLY A O 1
ATOM 3023 N N . HIS A 1 393 ? -23.288 4.106 -0.523 1.00 97.25 393 HIS A N 1
ATOM 3024 C CA . HIS A 1 393 ? -24.183 5.200 -0.878 1.00 97.25 393 HIS A CA 1
ATOM 3025 C C . HIS A 1 393 ? -23.453 6.546 -1.031 1.00 97.25 393 HIS A C 1
ATOM 3027 O O . HIS A 1 393 ? -22.554 6.881 -0.265 1.00 97.25 393 HIS A O 1
ATOM 3033 N N . ILE A 1 394 ? -23.871 7.381 -1.989 1.00 96.69 394 ILE A N 1
ATOM 3034 C CA . ILE A 1 394 ? -23.223 8.681 -2.253 1.00 96.69 394 ILE A CA 1
ATOM 3035 C C . ILE A 1 394 ? -23.292 9.641 -1.051 1.00 96.69 394 ILE A C 1
ATOM 3037 O O . ILE A 1 394 ? -22.413 10.481 -0.884 1.00 96.69 394 ILE A O 1
ATOM 3041 N N . ASN A 1 395 ? -24.292 9.474 -0.187 1.00 97.69 395 ASN A N 1
ATOM 3042 C CA . ASN A 1 395 ? -24.473 10.245 1.048 1.00 97.69 395 ASN A CA 1
ATOM 3043 C C . ASN A 1 395 ? -23.920 9.530 2.301 1.00 97.69 395 ASN A C 1
ATOM 3045 O O . ASN A 1 395 ? -24.347 9.845 3.407 1.00 97.69 395 ASN A O 1
ATOM 3049 N N . SER A 1 396 ? -23.021 8.550 2.152 1.00 98.00 396 SER A N 1
ATOM 3050 C CA . SER A 1 396 ? -22.271 7.968 3.276 1.00 98.00 396 SER A CA 1
ATOM 3051 C C . SER A 1 396 ? -20.993 8.764 3.572 1.00 98.00 396 SER A C 1
ATOM 3053 O O . SER A 1 396 ? -20.412 9.392 2.676 1.00 98.00 396 SER A O 1
ATOM 3055 N N . TYR A 1 397 ? -20.476 8.649 4.793 1.00 98.62 397 TYR A N 1
ATOM 3056 C CA . TYR A 1 397 ? -19.280 9.356 5.257 1.00 98.62 397 TYR A CA 1
ATOM 3057 C C . TYR A 1 397 ? -18.170 8.381 5.644 1.00 98.62 397 TYR A C 1
ATOM 3059 O O . TYR A 1 397 ? -18.424 7.320 6.206 1.00 98.62 397 TYR A O 1
ATOM 3067 N N . ILE A 1 398 ? -16.922 8.733 5.329 1.00 98.69 398 ILE A N 1
ATOM 3068 C CA . ILE A 1 398 ? -15.754 7.893 5.610 1.00 98.69 398 ILE A CA 1
ATOM 3069 C C . ILE A 1 398 ? -14.674 8.748 6.273 1.00 98.69 398 ILE A C 1
ATOM 3071 O O . ILE A 1 398 ? -14.261 9.770 5.726 1.00 98.69 398 ILE A O 1
ATOM 3075 N N . TYR A 1 399 ? -14.199 8.301 7.426 1.00 98.88 399 TYR A N 1
ATOM 3076 C CA . TYR A 1 399 ? -13.050 8.846 8.137 1.00 98.88 399 TYR A CA 1
ATOM 3077 C C . TYR A 1 399 ? -11.874 7.878 8.001 1.00 98.88 399 TYR A C 1
ATOM 3079 O O . TYR A 1 399 ? -12.081 6.664 8.005 1.00 98.88 399 TYR A O 1
ATOM 3087 N N . LEU A 1 400 ? -10.648 8.391 7.872 1.00 98.81 400 LEU A N 1
ATOM 3088 C CA . LEU A 1 400 ? -9.439 7.561 7.812 1.00 98.81 400 LEU A CA 1
ATOM 3089 C C . LEU A 1 400 ? -8.616 7.720 9.080 1.00 98.81 400 LEU A C 1
ATOM 3091 O O . LEU A 1 400 ? -8.336 8.849 9.476 1.00 98.81 400 LEU A O 1
ATOM 3095 N N . ALA A 1 401 ? -8.193 6.603 9.664 1.00 98.81 401 ALA A N 1
ATOM 3096 C CA . ALA A 1 401 ? -7.439 6.589 10.914 1.00 98.81 401 ALA A CA 1
ATOM 3097 C C . ALA A 1 401 ? -6.473 5.402 11.001 1.00 98.81 401 ALA A C 1
ATOM 3099 O O . ALA A 1 401 ? -6.469 4.513 10.143 1.00 98.81 401 ALA A O 1
ATOM 3100 N N . SER A 1 402 ? -5.650 5.400 12.049 1.00 98.88 402 SER A N 1
ATOM 3101 C CA . SER A 1 402 ? -4.794 4.274 12.422 1.00 98.88 402 SER A CA 1
ATOM 3102 C C . SER A 1 402 ? -5.605 3.090 12.986 1.00 98.88 402 SER A C 1
ATOM 3104 O O . SER A 1 402 ? -6.719 3.282 13.488 1.00 98.88 402 SER A O 1
ATOM 3106 N N . PRO A 1 403 ? -5.064 1.853 12.960 1.00 98.75 403 PRO A N 1
ATOM 3107 C CA . PRO A 1 403 ? -5.703 0.686 13.580 1.00 98.75 403 PRO A CA 1
ATOM 3108 C C . PRO A 1 403 ? -5.999 0.855 15.072 1.00 98.75 403 PRO A C 1
ATOM 3110 O O . PRO A 1 403 ? -7.022 0.364 15.545 1.00 98.75 403 PRO A O 1
ATOM 3113 N N . LYS A 1 404 ? -5.132 1.576 15.797 1.00 98.75 404 LYS A N 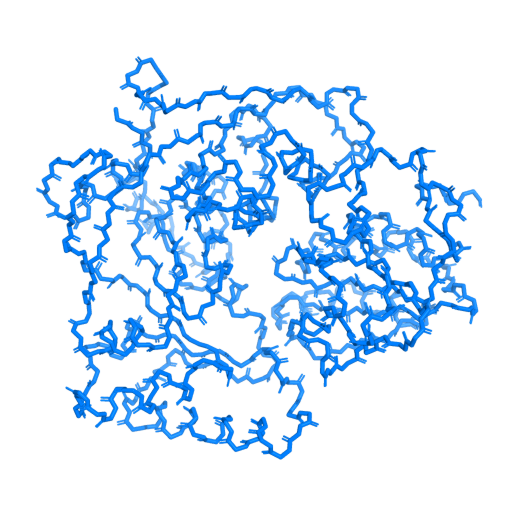1
ATOM 3114 C CA . LYS A 1 404 ? -5.318 1.919 17.211 1.00 98.75 404 LYS A CA 1
ATOM 3115 C C . LYS A 1 404 ? -6.621 2.688 17.414 1.00 98.75 404 LYS A C 1
ATOM 3117 O O . LYS A 1 404 ? -7.503 2.212 18.122 1.00 98.75 404 LYS A O 1
ATOM 3122 N N . ILE A 1 405 ? -6.777 3.830 16.745 1.00 98.75 405 ILE A N 1
ATOM 3123 C CA . ILE A 1 405 ? -7.974 4.670 16.888 1.00 98.75 405 ILE A CA 1
ATOM 3124 C C . ILE A 1 405 ? -9.214 3.936 16.384 1.00 98.75 405 ILE A C 1
ATOM 3126 O O . ILE A 1 405 ? -10.262 4.004 17.021 1.00 98.75 405 ILE A O 1
ATOM 3130 N N . ALA A 1 406 ? -9.097 3.195 15.278 1.00 98.81 406 ALA A N 1
ATOM 3131 C CA . ALA A 1 406 ? -10.193 2.391 14.751 1.00 98.81 406 ALA A CA 1
ATOM 3132 C C . ALA A 1 406 ? -10.709 1.383 15.792 1.00 98.81 406 ALA A C 1
ATOM 3134 O O . ALA A 1 406 ? -11.909 1.325 16.050 1.00 98.81 406 ALA A O 1
ATOM 3135 N N . ALA A 1 407 ? -9.809 0.640 16.442 1.00 98.81 407 ALA A N 1
ATOM 3136 C CA . ALA A 1 407 ? -10.166 -0.330 17.473 1.00 98.81 407 ALA A CA 1
ATOM 3137 C C . ALA A 1 407 ? -10.796 0.326 18.710 1.00 98.81 407 ALA A C 1
ATOM 3139 O O . ALA A 1 407 ? -11.829 -0.136 19.189 1.00 98.81 407 ALA A O 1
ATOM 3140 N N . ILE A 1 408 ? -10.210 1.423 19.197 1.00 98.81 408 ILE A N 1
ATOM 3141 C CA . ILE A 1 408 ? -10.731 2.180 20.344 1.00 98.81 408 ILE A CA 1
ATOM 3142 C C . ILE A 1 408 ? -12.140 2.716 20.046 1.00 98.81 408 ILE A C 1
ATOM 3144 O O . ILE A 1 408 ? -13.069 2.527 20.832 1.00 98.81 408 ILE A O 1
ATOM 3148 N N . SER A 1 409 ? -12.317 3.319 18.872 1.00 98.81 409 SER A N 1
ATOM 3149 C CA . SER A 1 409 ? -13.590 3.903 18.447 1.00 98.81 409 SER A CA 1
ATOM 3150 C C . SER A 1 409 ? -14.667 2.836 18.229 1.00 98.81 409 SER A C 1
ATOM 3152 O O . SER A 1 409 ? -15.833 3.073 18.534 1.00 98.81 409 SER A O 1
ATOM 3154 N N . ALA A 1 410 ? -14.294 1.633 17.769 1.00 98.81 410 ALA A N 1
ATOM 3155 C CA . ALA A 1 410 ? -15.220 0.504 17.654 1.00 98.81 410 ALA A CA 1
ATOM 3156 C C . ALA A 1 410 ? -15.812 0.097 19.013 1.00 98.81 410 ALA A C 1
ATOM 3158 O O . ALA A 1 410 ? -16.990 -0.239 19.098 1.00 98.81 410 ALA A O 1
ATOM 3159 N N . VAL A 1 411 ? -15.011 0.153 20.081 1.00 98.75 411 VAL A N 1
ATOM 3160 C CA . VAL A 1 411 ? -15.468 -0.142 21.448 1.00 98.75 411 VAL A CA 1
ATOM 3161 C C . VAL A 1 411 ? -16.376 0.967 21.979 1.00 98.75 411 VAL A C 1
ATOM 3163 O O . VAL A 1 411 ? -17.400 0.677 22.590 1.00 98.75 411 VAL A O 1
ATOM 3166 N N . LYS A 1 412 ? -16.010 2.236 21.765 1.00 98.69 412 LYS A N 1
ATOM 3167 C CA . LYS A 1 412 ? -16.719 3.383 22.361 1.00 98.69 412 LYS A CA 1
ATOM 3168 C C . LYS A 1 412 ? -17.962 3.813 21.569 1.00 98.69 412 LYS A C 1
ATOM 3170 O O . LYS A 1 412 ? -18.852 4.420 22.150 1.00 98.69 412 LYS A O 1
ATOM 3175 N N . GLY A 1 413 ? -18.054 3.486 20.279 1.00 98.62 413 GLY A N 1
ATOM 3176 C CA . GLY A 1 413 ? -19.190 3.849 19.421 1.00 98.62 413 GLY A CA 1
ATOM 3177 C C . GLY A 1 413 ? -19.051 5.193 18.695 1.00 98.62 413 GLY A C 1
ATOM 3178 O O . GLY A 1 413 ? -19.945 5.593 17.953 1.00 98.62 413 GLY A O 1
ATOM 3179 N N . TYR A 1 414 ? -17.932 5.889 18.888 1.00 98.81 414 TYR A N 1
ATOM 3180 C CA . TYR A 1 414 ? -17.629 7.195 18.305 1.00 98.81 414 TYR A CA 1
ATOM 3181 C C . TYR A 1 414 ? -16.110 7.365 18.163 1.00 98.81 414 TYR A C 1
ATOM 3183 O O . TYR A 1 414 ? -15.342 6.636 18.792 1.00 98.81 414 TYR A O 1
ATOM 3191 N N . ILE A 1 415 ? -15.662 8.316 17.339 1.00 98.88 415 ILE A N 1
ATOM 3192 C CA . ILE A 1 415 ? -14.233 8.597 17.137 1.00 98.88 415 ILE A CA 1
ATOM 3193 C C . ILE A 1 415 ? -13.615 9.108 18.446 1.00 98.88 415 ILE A C 1
ATOM 3195 O O . ILE A 1 415 ? -14.032 10.144 18.956 1.00 98.88 415 ILE A O 1
ATOM 3199 N N . THR A 1 416 ? -12.612 8.405 18.975 1.00 98.62 416 THR A N 1
ATOM 3200 C CA . THR A 1 416 ? -11.815 8.822 20.146 1.00 98.62 416 THR A CA 1
ATOM 3201 C C . THR A 1 416 ? -10.487 8.063 20.204 1.00 98.62 416 THR A C 1
ATOM 3203 O O . THR A 1 416 ? -10.336 7.000 19.599 1.00 98.62 416 THR A O 1
ATOM 3206 N N . ASN A 1 417 ? -9.517 8.598 20.945 1.00 97.31 417 ASN A N 1
ATOM 3207 C CA . ASN A 1 417 ? -8.263 7.921 21.271 1.00 97.31 417 ASN A CA 1
ATOM 3208 C C . ASN A 1 417 ? -8.178 7.441 22.730 1.00 97.31 417 ASN A C 1
ATOM 3210 O O . ASN A 1 417 ? -7.101 7.045 23.185 1.00 97.31 417 ASN A O 1
ATOM 3214 N N . ARG A 1 418 ? -9.299 7.441 23.464 1.00 95.38 418 ARG A N 1
ATOM 3215 C CA . ARG A 1 418 ? -9.356 7.048 24.878 1.00 95.38 418 ARG A CA 1
ATOM 3216 C C . ARG A 1 418 ? -10.306 5.871 25.110 1.00 95.38 418 ARG A C 1
ATOM 3218 O O . ARG A 1 418 ? -11.330 5.727 24.447 1.00 95.38 418 ARG A O 1
ATOM 3225 N N . LEU A 1 419 ? -9.928 4.992 26.039 1.00 88.62 419 LEU A N 1
ATOM 3226 C CA . LEU A 1 419 ? -10.624 3.732 26.356 1.00 88.62 419 LEU A CA 1
ATOM 3227 C C . LEU A 1 419 ? -11.112 3.626 27.803 1.00 88.62 419 LEU A C 1
ATOM 3229 O O . LEU A 1 419 ? -11.503 2.528 28.211 1.00 88.62 419 LEU A O 1
ATOM 3233 N N . ASP A 1 420 ? -11.020 4.727 28.546 1.00 74.44 420 ASP A N 1
ATOM 3234 C CA . ASP A 1 420 ? -11.495 4.895 29.925 1.00 74.44 420 ASP A CA 1
ATOM 3235 C C . ASP A 1 420 ? -12.727 4.047 30.249 1.00 74.44 420 ASP A C 1
ATOM 3237 O O . ASP A 1 420 ? -13.682 4.038 29.424 1.00 74.44 420 ASP A O 1
#

Sequence (420 aa):
MALVEKILSKKVGYEVCAGDSIEVEVDLAMTHDGTTPLAYKALKEMSDSVWNPDKIVVAFDHNVPANTVKAAEMQKLALEFVKRFNIKKFHKGGEGICHQILAENYVLPNMFVAGGDSHTCTHGAFGAFATGFGATDMAYIYATGETWIKVPKTIRVDIVGKNENISPKDIVLRVCKEIGRRGATYMAIEYGGEVVKNMDMDGRLTLCNMAIEMGGKTGVIEADDITYNYLKKERNLSDEEIVKLKKERITVDRDEANYYKEIEIDITDMEEQIAVPHHPDNVKPVSEVEGTEINQVFIGSCTNGRLSDLREAAKYLKGREIHKDVKLIVIPASKKVFMQALKEGLIDIFVKAGAMICTPGCGPCLGAHQGVLAEGEVCLSTTNRNFRGRMGHINSYIYLASPKIAAISAVKGYITNRLD